Protein AF-A0A7R9HTU3-F1 (afdb_monomer_lite)

pLDDT: mean 76.17, std 16.98, range [27.02, 96.94]

InterPro domains:
  IPR028784 BBSome complex member BBS1 [PTHR20870] (399-598)
  IPR032728 Bardet-Biedl syndrome 1, N-terminal [PF14779] (2-75)
  IPR036322 WD40-repeat-containing domain superfamily [SSF50978] (9-179)
  IPR056419 Bardet-Biedl syndrome 1 protein, GAE domain [PF23304] (495-598)

Foldseek 3Di:
DPPVPDDDWDWDFDQQQKIFTADRPPRDTPDIAGEADPDPHRDRFGFPAWDKDDDQVPKIKIWTQGQQQWIWIDMPPHRYIHTLDHDPFGFQEWDQDHLQRWIWTFGQQQKIWIAHPRSHTDDIDHHPAHFQYKDWQDQVVVRAIWIWTFGFAFKIFTDRDHFTLDIDGDFGGFNDWDFADDDPAGTKIFTFHPDDDDEDEDEDEDDEDEEEEEADEYEYEYEDYEYEYEYEHYHYAYEYEQYEYEYEYAADEYEYEYENYEYE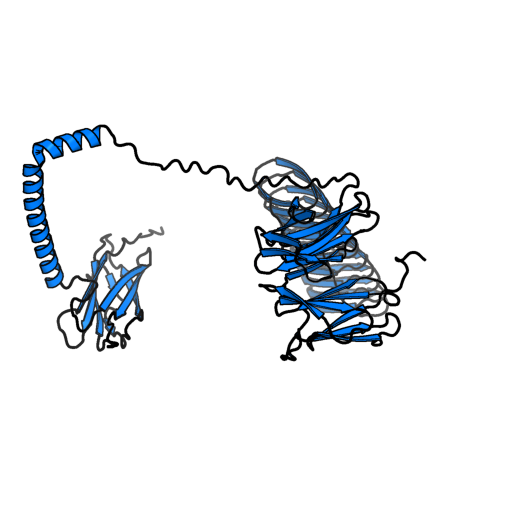YEYQDYRYHYEYECYHEEYEYENYAYHYEEYDYEYEYEYENHEEAYYEEDYEYEEEYELYEYHEEYEQYPAYEYEYYNAAYAYEYENAEEEYEEELYRYHYHYENYDYAYAYENDAYDYDYYPDDYHYHYYHHDDDDYDDDTGMDHDDSPDDRDRPPPDDDPPVPPCVVPPDPDDDPVNVVVVVVCVVCVVVVVVVVVVVVVVVVVVVVVVVVVCVVVLAAQFFPDPVWTKHKDWDWDDQAQKIKIKIKIATADPVQDWDDQKKKAKDDPPQFKDKPPRIDTDPTHGHPDIDMDIIMIGGNDPDFDWDWIKIFMDHPPDPDGRHIHIDRDDTHPPPPPD

Structure (mmCIF, N/CA/C/O backbone):
data_AF-A0A7R9HTU3-F1
#
_entry.id   AF-A0A7R9HTU3-F1
#
loop_
_atom_site.group_PDB
_atom_site.id
_atom_site.type_symbol
_atom_site.label_atom_id
_atom_site.label_alt_id
_atom_site.label_comp_id
_atom_site.label_asym_id
_atom_site.label_entity_id
_atom_site.label_seq_id
_atom_site.pdbx_PDB_ins_code
_atom_site.Cartn_x
_atom_site.Cartn_y
_atom_site.Cartn_z
_atom_site.occupancy
_atom_site.B_iso_or_equiv
_atom_site.auth_seq_id
_atom_site.auth_comp_id
_atom_site.auth_asym_id
_atom_site.auth_atom_id
_atom_site.pdbx_PDB_model_num
ATOM 1 N N . MET A 1 1 ? -29.574 -7.698 41.146 1.00 36.97 1 MET A N 1
ATOM 2 C CA . MET A 1 1 ? -29.648 -7.801 39.677 1.00 36.97 1 MET A CA 1
ATOM 3 C C . MET A 1 1 ? -28.304 -8.299 39.185 1.00 36.97 1 MET A C 1
ATOM 5 O O . MET A 1 1 ? -27.322 -8.045 39.877 1.00 36.97 1 MET A O 1
ATOM 9 N N . SER A 1 2 ? -28.261 -9.021 38.068 1.00 39.88 2 SER A N 1
ATOM 10 C CA . SER A 1 2 ? -27.037 -9.215 37.278 1.00 39.88 2 SER A CA 1
ATOM 11 C C . SER A 1 2 ? -26.490 -7.847 36.858 1.00 39.88 2 SER A C 1
ATOM 13 O O . SER A 1 2 ? -27.273 -6.919 36.642 1.00 39.88 2 SER A O 1
ATOM 15 N N . GLU A 1 3 ? -25.167 -7.708 36.761 1.00 60.09 3 GLU A N 1
ATOM 16 C CA . GLU A 1 3 ? -24.544 -6.452 36.314 1.00 60.09 3 GLU A CA 1
ATOM 17 C C . GLU A 1 3 ? -24.903 -6.163 34.841 1.00 60.09 3 GLU A C 1
ATOM 19 O O . GLU A 1 3 ? -25.133 -5.012 34.484 1.00 60.09 3 GLU A O 1
ATOM 24 N N . ASP A 1 4 ? -25.140 -7.216 34.049 1.00 58.94 4 ASP A N 1
ATOM 25 C CA . ASP A 1 4 ? -25.601 -7.197 32.646 1.00 58.94 4 ASP A CA 1
ATOM 26 C C . ASP A 1 4 ? -27.019 -6.616 32.431 1.00 58.94 4 ASP A C 1
ATOM 28 O O . ASP A 1 4 ? -27.538 -6.623 31.315 1.00 58.94 4 ASP A O 1
ATOM 32 N N . HIS A 1 5 ? -27.701 -6.181 33.496 1.00 72.56 5 HIS A N 1
ATOM 33 C CA . HIS A 1 5 ? -29.020 -5.530 33.442 1.00 72.56 5 HIS A CA 1
ATOM 34 C C . HIS A 1 5 ? -29.006 -4.122 34.066 1.00 72.56 5 HIS A C 1
ATOM 36 O O . HIS A 1 5 ? -30.065 -3.551 34.330 1.00 72.56 5 HIS A O 1
ATOM 42 N N . ALA A 1 6 ? -27.823 -3.568 34.347 1.00 80.25 6 ALA A N 1
ATOM 43 C CA . ALA A 1 6 ? -27.665 -2.167 34.722 1.00 80.25 6 ALA A CA 1
ATOM 44 C C . ALA A 1 6 ? -27.660 -1.261 33.476 1.00 80.25 6 ALA A C 1
ATOM 46 O O . ALA A 1 6 ? -27.258 -1.679 32.392 1.00 80.25 6 ALA A O 1
ATOM 47 N N . VAL A 1 7 ? -28.088 -0.006 33.635 1.00 85.69 7 VAL A N 1
ATOM 48 C CA . VAL A 1 7 ? -28.069 0.981 32.545 1.00 85.69 7 VAL A CA 1
ATOM 49 C C . VAL A 1 7 ? -26.657 1.561 32.393 1.00 85.69 7 VAL A C 1
ATOM 51 O O . VAL A 1 7 ? -26.042 1.972 33.378 1.00 85.69 7 VAL A O 1
ATOM 54 N N . SER A 1 8 ? -26.147 1.606 31.162 1.00 88.31 8 SER A N 1
ATOM 55 C CA . SER A 1 8 ? -24.802 2.106 30.844 1.00 88.31 8 SER A CA 1
ATOM 56 C C . SER A 1 8 ? -24.804 3.606 30.536 1.00 88.31 8 SER A C 1
ATOM 58 O O . SER A 1 8 ? -25.467 4.042 29.600 1.00 88.31 8 SER A O 1
ATOM 60 N N . CYS A 1 9 ? -24.021 4.397 31.274 1.00 89.25 9 CYS A N 1
ATOM 61 C CA . CYS A 1 9 ? -23.805 5.818 30.971 1.00 89.25 9 CYS A CA 1
ATOM 62 C C . CYS A 1 9 ? -22.892 5.991 29.744 1.00 89.25 9 CYS A C 1
ATOM 64 O O . CYS A 1 9 ? -21.854 5.329 29.648 1.00 89.25 9 CYS A O 1
ATOM 66 N N . LEU A 1 10 ? -23.220 6.926 28.849 1.00 91.62 10 LEU A N 1
ATOM 67 C CA . LEU A 1 10 ? -22.383 7.235 27.686 1.00 91.62 10 LEU A CA 1
ATOM 68 C C . LEU A 1 10 ? -21.206 8.144 28.082 1.00 91.62 10 LEU A C 1
ATOM 70 O O . LEU A 1 10 ? -21.364 9.064 28.886 1.00 91.62 10 LEU A O 1
ATOM 74 N N . VAL A 1 11 ? -20.030 7.907 27.493 1.00 93.06 11 VAL A N 1
ATOM 75 C CA . VAL A 1 11 ? -18.814 8.711 27.701 1.00 93.06 11 VAL A CA 1
ATOM 76 C C . VAL A 1 11 ? -18.313 9.218 26.351 1.00 93.06 11 VAL A C 1
ATOM 78 O O . VAL A 1 11 ? -18.031 8.418 25.464 1.00 93.06 11 VAL A O 1
ATOM 81 N N . VAL A 1 12 ? -18.194 10.538 26.196 1.00 93.12 12 VAL A N 1
ATOM 82 C CA . VAL A 1 12 ? -17.850 11.198 24.924 1.00 93.12 12 VAL A CA 1
ATOM 83 C C . VAL A 1 12 ? -16.621 12.083 25.112 1.00 93.12 12 VAL A C 1
ATOM 85 O O . VAL A 1 12 ? -16.611 12.930 26.002 1.00 93.12 12 VAL A O 1
ATOM 88 N N . GLY A 1 13 ? -15.598 11.907 24.273 1.00 92.25 13 GLY A N 1
ATOM 89 C CA . GLY A 1 13 ? -14.446 12.812 24.181 1.00 92.25 13 GLY A CA 1
ATOM 90 C C . GLY A 1 13 ? -14.602 13.811 23.030 1.00 92.25 13 GLY A C 1
ATOM 91 O O . GLY A 1 13 ? -15.109 13.445 21.972 1.00 92.25 13 GLY A O 1
ATOM 92 N N . THR A 1 14 ? -14.162 15.056 23.214 1.00 92.31 14 THR A N 1
ATOM 93 C CA . THR A 1 14 ? -14.335 16.151 22.237 1.00 92.31 14 THR A CA 1
ATOM 94 C C . THR A 1 14 ? -13.012 16.768 21.777 1.00 92.31 14 THR A C 1
ATOM 96 O O . THR A 1 14 ? -11.998 16.717 22.474 1.00 92.31 14 THR A O 1
ATOM 99 N N . GLU A 1 15 ? -13.023 17.443 20.621 1.00 91.75 15 GLU A N 1
ATOM 100 C CA . GLU A 1 15 ? -11.846 18.171 20.112 1.00 91.75 15 GLU A CA 1
ATOM 101 C C . GLU A 1 15 ? -11.434 19.383 20.968 1.00 91.75 15 GLU A C 1
ATOM 103 O O . GLU A 1 15 ? -10.319 19.877 20.820 1.00 91.75 15 GLU A O 1
ATOM 108 N N . SER A 1 16 ? -12.271 19.826 21.915 1.00 88.69 16 SER A N 1
ATOM 109 C CA . SER A 1 16 ? -11.886 20.805 22.944 1.00 88.69 16 SER A CA 1
ATOM 110 C C . SER A 1 16 ? -10.925 20.243 24.004 1.00 88.69 16 SER A C 1
ATOM 112 O O . SER A 1 16 ? -10.389 21.017 24.795 1.00 88.69 16 SER A O 1
ATOM 114 N N . GLY A 1 17 ? -10.676 18.926 24.026 1.00 89.38 17 GLY A N 1
ATOM 115 C CA . GLY A 1 17 ? -9.924 18.271 25.100 1.00 89.38 17 GLY A CA 1
ATOM 116 C C . GLY A 1 17 ? -10.771 18.058 26.357 1.00 89.38 17 GLY A C 1
ATOM 117 O O . GLY A 1 17 ? -10.259 18.128 27.472 1.00 89.38 17 GLY A O 1
ATOM 118 N N . GLU A 1 18 ? -12.071 17.818 26.197 1.00 92.00 18 GLU A N 1
ATOM 119 C CA . GLU A 1 18 ? -12.995 17.540 27.296 1.00 92.00 18 GLU A CA 1
ATOM 120 C C . GLU A 1 18 ? -13.581 16.129 27.157 1.00 92.00 18 GLU A C 1
ATOM 122 O O . GLU A 1 18 ? -13.664 15.563 26.064 1.00 92.00 18 GLU A O 1
ATOM 127 N N . ILE A 1 19 ? -13.967 15.545 28.289 1.00 94.06 19 ILE A N 1
ATOM 128 C CA . ILE A 1 19 ? -14.735 14.305 28.371 1.00 94.06 19 ILE A CA 1
ATOM 129 C C . ILE A 1 19 ? -16.037 14.615 29.101 1.00 94.06 19 ILE A C 1
ATOM 131 O O . ILE A 1 19 ? -16.022 15.115 30.230 1.00 94.06 19 ILE A O 1
ATOM 135 N N . PHE A 1 20 ? -17.153 14.262 28.477 1.00 93.00 20 PHE A N 1
ATOM 136 C CA . PHE A 1 20 ? -18.490 14.356 29.046 1.00 93.00 20 PHE A CA 1
ATOM 137 C C . PHE A 1 20 ? -19.001 12.960 29.393 1.00 93.00 20 PHE A C 1
ATOM 139 O O . PHE A 1 20 ? -18.861 12.026 28.602 1.00 93.00 20 PHE A O 1
ATOM 146 N N . MET A 1 21 ? -19.615 12.824 30.566 1.00 92.56 21 MET A N 1
ATOM 147 C CA . MET A 1 21 ? -20.457 11.676 30.902 1.00 92.56 21 MET A CA 1
ATOM 148 C C . MET A 1 21 ? -21.912 12.108 30.805 1.00 92.56 21 MET A C 1
ATOM 150 O O . MET A 1 21 ? -22.280 13.123 31.399 1.00 92.56 21 MET A O 1
ATOM 154 N N . LEU A 1 22 ? -22.719 11.363 30.052 1.00 92.75 22 LEU A N 1
ATOM 155 C CA . LEU A 1 22 ? -24.124 11.682 29.812 1.00 92.75 22 LEU A CA 1
ATOM 156 C C . LEU A 1 22 ? -25.051 10.707 30.538 1.00 92.75 22 LEU A C 1
ATOM 158 O O . LEU A 1 22 ? -24.765 9.511 30.650 1.00 92.75 22 LEU A O 1
ATOM 162 N N . ASP A 1 23 ? -26.173 11.243 31.005 1.00 89.56 23 ASP A N 1
ATOM 163 C CA . ASP A 1 23 ? -27.279 10.475 31.556 1.00 89.56 23 ASP A CA 1
ATOM 164 C C . ASP A 1 23 ? -27.958 9.636 30.454 1.00 89.56 23 ASP A C 1
ATOM 166 O O . ASP A 1 23 ? -28.253 10.180 29.386 1.00 89.56 23 ASP A O 1
ATOM 170 N N . PRO A 1 24 ? -28.200 8.331 30.672 1.00 86.38 24 PRO A N 1
ATOM 171 C CA . PRO A 1 24 ? -28.718 7.441 29.635 1.00 86.38 24 PRO A CA 1
ATOM 172 C C . PRO A 1 24 ? -30.215 7.613 29.334 1.00 86.38 24 PRO A C 1
ATOM 174 O O . PRO A 1 24 ? -30.661 7.145 28.290 1.00 86.38 24 PRO A O 1
ATOM 177 N N . GLU A 1 25 ? -30.993 8.258 30.210 1.00 87.25 25 GLU A N 1
ATOM 178 C CA . GLU A 1 25 ? -32.429 8.504 29.996 1.00 87.25 25 GLU A CA 1
ATOM 179 C C . GLU A 1 25 ? -32.696 9.957 29.578 1.00 87.25 25 GLU A C 1
ATOM 181 O O . GLU A 1 25 ? -33.514 10.224 28.698 1.00 87.25 25 GLU A O 1
ATOM 186 N N . ALA A 1 26 ? -31.998 10.910 30.201 1.00 87.06 26 ALA A N 1
ATOM 187 C CA . ALA A 1 26 ? -32.218 12.342 30.018 1.00 87.06 26 ALA A CA 1
ATOM 188 C C . ALA A 1 26 ? -31.238 13.018 29.040 1.00 87.06 26 ALA A C 1
ATOM 190 O O . ALA A 1 26 ? -31.431 14.191 28.716 1.00 87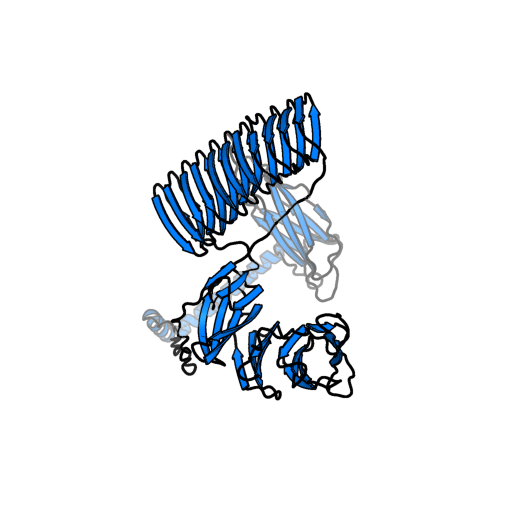.06 26 ALA A O 1
ATOM 191 N N . PHE A 1 27 ? -30.169 12.329 28.615 1.00 87.12 27 PHE A N 1
ATOM 192 C CA . PHE A 1 27 ? -29.060 12.864 27.801 1.00 87.12 27 PHE A CA 1
ATOM 193 C C . PHE A 1 27 ? -28.406 14.145 28.360 1.00 87.12 27 PHE A C 1
ATOM 195 O O . PHE A 1 27 ? -27.725 14.884 27.645 1.00 87.12 27 PHE A O 1
ATOM 202 N N . THR A 1 28 ? -28.582 14.422 29.655 1.00 91.38 28 THR A N 1
ATOM 203 C CA . THR A 1 28 ? -27.962 15.561 30.340 1.00 91.38 28 THR A CA 1
ATOM 204 C C . THR A 1 28 ? -26.522 15.251 30.738 1.00 91.38 28 THR A C 1
ATOM 206 O O . THR A 1 28 ? -26.145 14.099 30.938 1.00 91.38 28 THR A O 1
ATOM 209 N N . ILE A 1 29 ? -25.691 16.287 30.863 1.00 92.00 29 ILE A N 1
ATOM 210 C CA . ILE A 1 29 ? -24.303 16.137 31.316 1.00 92.00 29 ILE A CA 1
ATOM 211 C C . ILE A 1 29 ? -24.291 15.862 32.827 1.00 92.00 29 ILE A C 1
ATOM 213 O O . ILE A 1 29 ? -24.714 16.708 33.615 1.00 92.00 29 ILE A O 1
ATOM 217 N N . LEU A 1 30 ? -23.765 14.698 33.213 1.00 90.50 30 LEU A N 1
ATOM 218 C CA . LEU A 1 30 ? -23.569 14.271 34.600 1.00 90.50 30 LEU A CA 1
ATOM 219 C C . LEU A 1 30 ? -22.244 14.792 35.178 1.00 90.50 30 LEU A C 1
ATOM 221 O O . LEU A 1 30 ? -22.227 15.422 36.234 1.00 90.50 30 LEU A O 1
ATOM 225 N N . GLU A 1 31 ? -21.134 14.567 34.468 1.00 90.00 31 GLU A N 1
ATOM 226 C CA . GLU A 1 31 ? -19.806 15.101 34.800 1.00 90.00 31 GLU A CA 1
ATOM 227 C C . GLU A 1 31 ? -19.086 15.606 33.535 1.00 90.00 31 GLU A C 1
ATOM 229 O O . GLU A 1 31 ? -19.243 15.055 32.442 1.00 90.00 31 GLU A O 1
ATOM 234 N N . THR A 1 32 ? -18.258 16.642 33.709 1.00 92.19 32 THR A N 1
ATOM 235 C CA . THR A 1 32 ? -17.320 17.170 32.703 1.00 92.19 32 THR A CA 1
ATOM 236 C C . THR A 1 32 ? -15.909 17.121 33.274 1.00 92.19 32 THR A C 1
ATOM 238 O O . THR A 1 32 ? -15.676 17.578 34.396 1.00 92.19 32 THR A O 1
ATOM 241 N N . MET A 1 33 ? -14.971 16.579 32.501 1.00 91.94 33 MET A N 1
ATOM 242 C CA . MET A 1 33 ? -13.583 16.348 32.899 1.00 91.94 33 MET A CA 1
ATOM 243 C C . MET A 1 33 ? -12.638 16.871 31.809 1.00 91.94 33 MET A C 1
ATOM 245 O O . MET A 1 33 ? -12.858 16.590 30.634 1.00 91.94 33 MET A O 1
ATOM 249 N N . SER A 1 34 ? -11.583 17.604 32.165 1.00 91.31 34 SER A N 1
ATOM 250 C CA . SER A 1 34 ? -10.629 18.174 31.203 1.00 91.31 34 SER A CA 1
ATOM 251 C C . SER A 1 34 ? -9.376 17.311 31.013 1.00 91.31 34 SER A C 1
ATOM 253 O O . SER A 1 34 ? -8.798 16.770 31.961 1.00 91.31 34 SER A O 1
ATOM 255 N N . LEU A 1 35 ? -8.929 17.207 29.763 1.00 88.62 35 LEU A N 1
ATOM 256 C CA . LEU A 1 35 ? -7.690 16.561 29.340 1.00 88.62 35 LEU A CA 1
ATOM 257 C C . LEU A 1 35 ? -6.612 17.634 29.124 1.00 88.62 35 LEU A C 1
ATOM 259 O O . LEU A 1 35 ? -6.441 18.148 28.022 1.00 88.62 35 LEU A O 1
ATOM 263 N N . CYS A 1 36 ? -5.882 17.978 30.185 1.00 80.12 36 CYS A N 1
ATOM 264 C CA . CYS A 1 36 ? -4.814 18.984 30.152 1.00 80.12 36 CYS A CA 1
ATOM 265 C C . CYS A 1 36 ? -3.418 18.356 30.285 1.00 80.12 36 CYS A C 1
ATOM 267 O O . CYS A 1 36 ? -3.235 17.337 30.957 1.00 80.12 36 CYS A O 1
ATOM 269 N N . GLY A 1 37 ? -2.412 19.006 29.691 1.00 68.25 37 GLY A N 1
ATOM 270 C CA . GLY A 1 37 ? -1.002 18.658 29.869 1.00 68.25 37 GLY A CA 1
ATOM 271 C C . GLY A 1 37 ? -0.538 18.707 31.333 1.00 68.25 37 GLY A C 1
ATOM 272 O O . GLY A 1 37 ? -0.913 19.588 32.104 1.00 68.25 37 GLY A O 1
ATOM 273 N N . SER A 1 38 ? 0.330 17.771 31.731 1.00 59.53 38 SER A N 1
ATOM 274 C CA . SER A 1 38 ? 0.900 17.718 33.088 1.00 59.53 38 SER A CA 1
ATOM 275 C C . SER A 1 38 ? 2.082 18.692 33.254 1.00 59.53 38 SER A C 1
ATOM 277 O O . SER A 1 38 ? 3.228 18.262 33.411 1.00 59.53 38 SER A O 1
ATOM 279 N N . GLY A 1 39 ? 1.824 20.002 33.240 1.00 58.44 39 GLY A N 1
ATOM 280 C CA . GLY A 1 39 ? 2.859 21.027 33.417 1.00 58.44 39 GLY A CA 1
ATOM 281 C C . GLY A 1 39 ? 2.324 22.461 33.421 1.00 58.44 39 GLY A C 1
ATOM 282 O O . GLY A 1 39 ? 1.163 22.695 33.733 1.00 58.44 39 GLY A O 1
ATOM 283 N N . ASN A 1 40 ? 3.184 23.422 33.067 1.00 52.09 40 ASN A N 1
ATOM 284 C CA . ASN A 1 40 ? 2.777 24.818 32.851 1.00 52.09 40 ASN A CA 1
ATOM 285 C C . ASN A 1 40 ? 2.126 25.047 31.470 1.00 52.09 40 ASN A C 1
ATOM 287 O O . ASN A 1 40 ? 1.531 26.102 31.261 1.00 52.09 40 ASN A O 1
ATOM 291 N N . ASP A 1 41 ? 2.245 24.095 30.538 1.00 57.97 41 ASP A N 1
ATOM 292 C CA . ASP A 1 41 ? 1.536 24.133 29.257 1.00 57.97 41 ASP A CA 1
ATOM 293 C C . ASP A 1 41 ? 0.088 23.676 29.455 1.00 57.97 41 ASP A C 1
ATOM 295 O O . ASP A 1 41 ? -0.200 22.485 29.576 1.00 57.97 41 ASP A O 1
ATOM 299 N N . SER A 1 42 ? -0.836 24.637 29.461 1.00 66.56 42 SER A N 1
ATOM 300 C CA . SER A 1 42 ? -2.281 24.397 29.500 1.00 66.56 42 SER A CA 1
ATOM 301 C C . SER A 1 42 ? -2.847 24.065 28.110 1.00 66.56 42 SER A C 1
ATOM 303 O O . SER A 1 42 ? -3.871 24.618 27.703 1.00 66.56 42 SER A O 1
ATOM 305 N N . SER A 1 43 ? -2.146 23.234 27.337 1.00 77.25 43 SER A N 1
ATOM 306 C CA . SER A 1 43 ? -2.619 22.770 26.033 1.00 77.25 43 SER A CA 1
ATOM 307 C C . SER A 1 43 ? -3.685 21.675 26.208 1.00 77.25 43 SER A C 1
ATOM 309 O O . SER A 1 43 ? -3.509 20.780 27.044 1.00 77.25 43 SER A O 1
ATOM 311 N N . PRO A 1 44 ? -4.794 21.723 25.441 1.00 83.12 44 PRO A N 1
ATOM 312 C CA . PRO A 1 44 ? -5.799 20.668 25.457 1.00 83.12 44 PRO A CA 1
ATOM 313 C C . PRO A 1 44 ? -5.259 19.416 24.758 1.00 83.12 44 PRO A C 1
ATOM 315 O O . PRO A 1 44 ? -4.785 19.469 23.620 1.00 83.12 44 PRO A O 1
ATOM 318 N N . LEU A 1 45 ? -5.339 18.275 25.437 1.00 90.00 45 LEU A N 1
ATOM 319 C CA . LEU A 1 45 ? -4.954 16.973 24.906 1.00 90.00 45 LEU A CA 1
ATOM 320 C C . LEU A 1 45 ? -6.175 16.348 24.226 1.00 90.00 45 LEU A C 1
ATOM 322 O O . LEU A 1 45 ? -7.059 15.799 24.883 1.00 90.00 45 LEU A O 1
ATOM 326 N N . VAL A 1 46 ? -6.235 16.446 22.899 1.00 92.56 46 VAL A N 1
ATOM 327 C CA . VAL A 1 46 ? -7.368 15.928 22.119 1.00 92.56 46 VAL A CA 1
ATOM 328 C C . VAL A 1 46 ? -7.402 14.393 22.189 1.00 92.56 46 VAL A C 1
ATOM 330 O O . VAL A 1 46 ? -6.427 13.761 21.761 1.00 92.56 46 VAL A O 1
ATOM 333 N N . PRO A 1 47 ? -8.492 13.771 22.682 1.00 93.94 47 PRO A N 1
ATOM 334 C CA . PRO A 1 47 ? -8.625 12.321 22.709 1.00 93.94 47 PRO A CA 1
ATOM 335 C C . PRO A 1 47 ? -8.715 11.751 21.285 1.00 93.94 47 PRO A C 1
ATOM 337 O O . PRO A 1 47 ? -9.318 12.340 20.389 1.00 93.94 47 PRO A O 1
ATOM 340 N N . ALA A 1 48 ? -8.097 10.590 21.087 1.00 92.62 48 ALA A N 1
ATOM 341 C CA . ALA A 1 48 ? -8.192 9.774 19.876 1.00 92.62 48 ALA A CA 1
ATOM 342 C C . ALA A 1 48 ? -8.913 8.445 20.154 1.00 92.62 48 ALA A C 1
ATOM 344 O O . ALA A 1 48 ? -9.691 7.988 19.327 1.00 92.62 48 ALA A O 1
ATOM 345 N N . GLN A 1 49 ? -8.685 7.863 21.335 1.00 93.94 49 GLN A N 1
ATOM 346 C CA . GLN A 1 49 ? -9.322 6.632 21.807 1.00 93.94 49 GLN A CA 1
ATOM 347 C C . GLN A 1 49 ? -9.739 6.777 23.277 1.00 93.94 49 GLN A C 1
ATOM 349 O O . GLN A 1 49 ? -9.020 7.393 24.072 1.00 93.94 49 GLN A O 1
ATOM 354 N N . VAL A 1 50 ? -10.896 6.218 23.648 1.00 93.94 50 VAL A N 1
ATOM 355 C CA . VAL A 1 50 ? -11.539 6.389 24.966 1.00 93.94 50 VAL A CA 1
ATOM 356 C C . VAL A 1 50 ? -12.084 5.045 25.453 1.00 93.94 50 VAL A C 1
ATOM 358 O O . VAL A 1 50 ? -12.888 4.423 24.771 1.00 93.94 50 VAL A O 1
ATOM 361 N N . ALA A 1 51 ? -11.696 4.618 26.657 1.00 92.62 51 ALA A N 1
ATOM 362 C CA . ALA A 1 51 ? -12.183 3.384 27.274 1.00 92.62 51 ALA A CA 1
ATOM 363 C C . ALA A 1 51 ? -12.619 3.625 28.728 1.00 92.62 51 ALA A C 1
ATOM 365 O O . ALA A 1 51 ? -11.820 4.044 29.571 1.00 92.62 51 ALA A O 1
ATOM 366 N N . ALA A 1 52 ? -13.884 3.336 29.037 1.00 91.25 52 ALA A N 1
ATOM 367 C CA . ALA A 1 52 ? -14.449 3.435 30.382 1.00 91.25 52 ALA A CA 1
ATOM 368 C C . ALA A 1 52 ? -14.533 2.055 31.058 1.00 91.25 52 ALA A C 1
ATOM 370 O O . ALA A 1 52 ? -14.800 1.048 30.410 1.00 91.25 52 ALA A O 1
ATOM 371 N N . THR A 1 53 ? -14.302 2.001 32.372 1.00 89.81 53 THR A N 1
ATOM 372 C CA . THR A 1 53 ? -14.404 0.773 33.184 1.00 89.81 53 THR A CA 1
ATOM 373 C C . THR A 1 53 ? -14.924 1.072 34.591 1.00 89.81 53 THR A C 1
ATOM 375 O O . THR A 1 53 ? -14.601 2.115 35.161 1.00 89.81 53 THR A O 1
ATOM 378 N N . GLY A 1 54 ? -15.663 0.132 35.186 1.00 88.44 54 GLY A N 1
ATOM 379 C CA . GLY A 1 54 ? -16.222 0.252 36.539 1.00 88.44 54 GLY A CA 1
ATOM 380 C C . GLY A 1 54 ? -17.671 0.749 36.570 1.00 88.44 54 GLY A C 1
ATOM 381 O O . GLY A 1 54 ? -18.321 0.857 35.537 1.00 88.44 54 GLY A O 1
ATOM 382 N N . LEU A 1 55 ? -18.176 1.028 37.773 1.00 88.62 55 LEU A N 1
ATOM 383 C CA . LEU A 1 55 ? -19.580 1.376 38.028 1.00 88.62 55 LEU A CA 1
ATOM 384 C C . LEU A 1 55 ? -19.703 2.863 38.366 1.00 88.62 55 LEU A C 1
ATOM 386 O O . LEU A 1 55 ? -18.960 3.348 39.225 1.00 88.62 55 LEU A O 1
ATOM 390 N N . TYR A 1 56 ? -20.661 3.563 37.744 1.00 87.31 56 TYR A N 1
ATOM 391 C CA . TYR A 1 56 ? -20.809 5.018 37.880 1.00 87.31 56 TYR A CA 1
ATOM 392 C C . TYR A 1 56 ? -20.889 5.473 39.344 1.00 87.31 56 TYR A C 1
ATOM 394 O O . TYR A 1 56 ? -20.098 6.314 39.765 1.00 87.31 56 TYR A O 1
ATOM 402 N N . ASP A 1 57 ? -21.766 4.870 40.151 1.00 86.06 57 ASP A N 1
ATOM 403 C CA . ASP A 1 57 ? -21.978 5.309 41.535 1.00 86.06 57 ASP A CA 1
ATOM 404 C C . ASP A 1 57 ? -20.858 4.950 42.524 1.00 86.06 57 ASP A C 1
ATOM 406 O O . ASP A 1 57 ? -20.764 5.564 43.593 1.00 86.06 57 ASP A O 1
ATOM 410 N N . VAL A 1 58 ? -19.999 3.984 42.179 1.00 88.75 58 VAL A N 1
ATOM 411 C CA . VAL A 1 58 ? -19.036 3.364 43.107 1.00 88.75 58 VAL A CA 1
ATOM 412 C C . VAL A 1 58 ? -17.608 3.841 42.822 1.00 88.75 58 VAL A C 1
ATOM 414 O O . VAL A 1 58 ? -17.089 4.711 43.519 1.00 88.75 58 VAL A O 1
ATOM 417 N N . GLU A 1 59 ? -16.970 3.303 41.783 1.00 88.50 59 GLU A N 1
ATOM 418 C CA . GLU A 1 59 ? -15.725 3.815 41.203 1.00 88.50 59 GLU A CA 1
ATOM 419 C C . GLU A 1 59 ? -15.733 3.468 39.712 1.00 88.50 59 GLU A C 1
ATOM 421 O O . GLU A 1 59 ? -15.701 2.291 39.342 1.00 88.50 59 GLU A O 1
ATOM 426 N N . TYR A 1 60 ? -15.708 4.495 38.866 1.00 90.25 60 TYR A N 1
ATOM 427 C CA . TYR A 1 60 ? -15.397 4.363 37.448 1.00 90.25 60 TYR A CA 1
ATOM 428 C C . TYR A 1 60 ? -14.019 4.956 37.139 1.00 90.25 60 TYR A C 1
ATOM 430 O O . TYR A 1 60 ? -13.473 5.779 37.886 1.00 90.25 60 TYR A O 1
ATOM 438 N N . ARG A 1 61 ? -13.451 4.521 36.015 1.00 90.94 61 ARG A N 1
ATOM 439 C CA . ARG A 1 61 ? -12.172 4.974 35.471 1.00 90.94 61 ARG A CA 1
ATOM 440 C C . ARG A 1 61 ? -12.293 5.126 33.963 1.00 90.94 61 ARG A C 1
ATOM 442 O O . ARG A 1 61 ? -12.634 4.158 33.287 1.00 90.94 61 ARG A O 1
ATOM 449 N N . VAL A 1 62 ? -11.975 6.313 33.455 1.00 93.44 62 VAL A N 1
ATOM 450 C CA . VAL A 1 62 ? -11.893 6.584 32.014 1.00 93.44 62 VAL A CA 1
ATOM 451 C C . VAL A 1 62 ? -10.421 6.695 31.646 1.00 93.44 62 VAL A C 1
ATOM 453 O O . VAL A 1 62 ? -9.709 7.541 32.187 1.00 93.44 62 VAL A O 1
ATOM 456 N N . VAL A 1 63 ? -9.954 5.814 30.769 1.00 94.50 63 VAL A N 1
ATOM 457 C CA . VAL A 1 63 ? -8.626 5.880 30.156 1.00 94.50 63 VAL A CA 1
ATOM 458 C C . VAL A 1 63 ? -8.787 6.520 28.784 1.00 94.50 63 VAL A C 1
ATOM 460 O O . VAL A 1 63 ? -9.697 6.152 28.042 1.00 94.50 63 VAL A O 1
ATOM 463 N N . THR A 1 64 ? -7.906 7.450 28.431 1.00 94.75 64 THR A N 1
ATOM 464 C CA . THR A 1 64 ? -7.855 8.024 27.083 1.00 94.75 64 THR A CA 1
ATOM 465 C C . THR A 1 64 ? -6.447 7.961 26.516 1.00 94.75 64 THR A C 1
ATOM 467 O O . THR A 1 64 ? -5.465 8.158 27.233 1.00 94.75 64 THR A O 1
ATOM 470 N N . ALA A 1 65 ? -6.349 7.692 25.220 1.00 94.94 65 ALA A N 1
ATOM 471 C CA . ALA A 1 65 ? -5.143 7.914 24.439 1.00 94.94 65 ALA A CA 1
ATOM 472 C C . ALA A 1 65 ? -5.373 9.135 23.547 1.00 94.94 65 ALA A C 1
ATOM 474 O O . ALA A 1 65 ? -6.404 9.231 22.876 1.00 94.94 65 ALA A O 1
ATOM 475 N N . CYS A 1 66 ? -4.436 10.077 23.564 1.00 93.62 66 CYS A N 1
ATOM 476 C CA . CYS A 1 66 ? -4.577 11.379 22.921 1.00 93.62 66 CYS A CA 1
ATOM 477 C C . CYS A 1 66 ? -3.718 11.487 21.651 1.00 93.62 66 CYS A C 1
ATOM 479 O O . CYS A 1 66 ? -2.736 10.761 21.471 1.00 93.62 66 CYS A O 1
ATOM 481 N N . ARG A 1 67 ? -4.075 12.422 20.759 1.00 91.44 67 ARG A N 1
ATOM 482 C CA . ARG A 1 67 ? -3.423 12.613 19.445 1.00 91.44 67 ARG A CA 1
ATOM 483 C C . ARG A 1 67 ? -1.935 12.998 19.524 1.00 91.44 67 ARG A C 1
ATOM 485 O O . ARG A 1 67 ? -1.232 12.880 18.523 1.00 91.44 67 ARG A O 1
ATOM 492 N N . ASP A 1 68 ? -1.444 13.430 20.685 1.00 88.81 68 ASP A N 1
ATOM 493 C CA . ASP A 1 68 ? -0.031 13.738 20.960 1.00 88.81 68 ASP A CA 1
ATOM 494 C C . ASP A 1 68 ? 0.798 12.514 21.418 1.00 88.81 68 ASP A C 1
ATOM 496 O O . ASP A 1 68 ? 2.010 12.620 21.612 1.00 88.81 68 ASP A O 1
ATOM 500 N N . GLY A 1 69 ? 0.157 11.358 21.625 1.00 89.00 69 GLY A N 1
ATOM 501 C CA . GLY A 1 69 ? 0.780 10.171 22.212 1.00 89.00 69 GLY A CA 1
ATOM 502 C C . GLY A 1 69 ? 0.799 10.150 23.746 1.00 89.00 69 GLY A C 1
ATOM 503 O O . GLY A 1 69 ? 1.443 9.270 24.324 1.00 89.00 69 GLY A O 1
ATOM 504 N N . SER A 1 70 ? 0.111 11.069 24.431 1.00 91.94 70 SER A N 1
ATOM 505 C CA . SER A 1 70 ? -0.128 10.946 25.873 1.00 91.94 70 SER A CA 1
ATOM 506 C C . SER A 1 70 ? -1.237 9.928 26.159 1.00 91.94 70 SER A C 1
ATOM 508 O O . SER A 1 70 ? -2.194 9.771 25.397 1.00 91.94 70 SER A O 1
ATOM 510 N N . VAL A 1 71 ? -1.110 9.216 27.281 1.00 94.38 71 VAL A N 1
ATOM 511 C CA . VAL A 1 71 ? -2.141 8.310 27.806 1.00 94.38 71 VAL A CA 1
ATOM 512 C C . VAL A 1 71 ? -2.578 8.829 29.166 1.00 94.38 71 VAL A C 1
ATOM 514 O O . VAL A 1 71 ? -1.760 8.923 30.084 1.00 94.38 71 VAL A O 1
ATOM 517 N N . CYS A 1 72 ? -3.857 9.158 29.307 1.00 93.75 72 CYS A N 1
ATOM 518 C CA . CYS A 1 72 ? -4.436 9.794 30.484 1.00 93.75 72 CYS A CA 1
ATOM 519 C C . CYS A 1 72 ? -5.427 8.878 31.218 1.00 93.75 72 CYS A C 1
ATOM 521 O O . CYS A 1 72 ? -5.954 7.912 30.669 1.00 93.75 72 CYS A O 1
ATOM 523 N N . LEU A 1 73 ? -5.671 9.186 32.494 1.00 93.19 73 LEU A N 1
ATOM 524 C CA . LEU A 1 73 ? -6.639 8.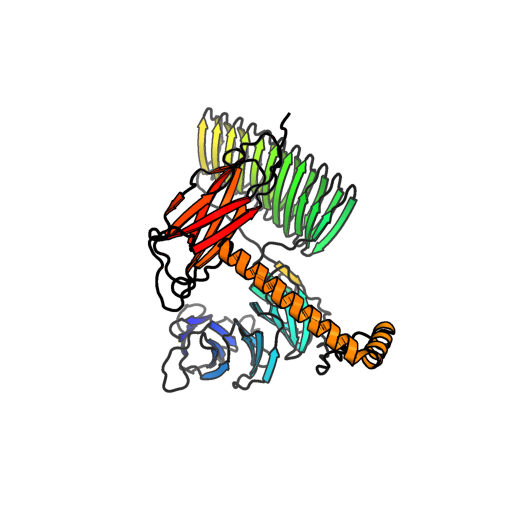512 33.356 1.00 93.19 73 LEU A CA 1
ATOM 525 C C . LEU A 1 73 ? -7.445 9.536 34.159 1.00 93.19 73 LEU A C 1
ATOM 527 O O . LEU A 1 73 ? -6.868 10.336 34.900 1.00 93.19 73 LEU A O 1
ATOM 531 N N . VAL A 1 74 ? -8.768 9.418 34.098 1.00 91.75 74 VAL A N 1
ATOM 532 C CA . VAL A 1 74 ? -9.721 10.104 34.980 1.00 91.75 74 VAL A CA 1
ATOM 533 C C . VAL A 1 74 ? -10.443 9.095 35.877 1.00 91.75 74 VAL A C 1
ATOM 535 O O . VAL A 1 74 ? -10.461 7.890 35.603 1.00 91.75 74 VAL A O 1
ATOM 538 N N . ARG A 1 75 ? -11.004 9.576 36.988 1.00 91.00 75 ARG A N 1
ATOM 539 C CA . ARG A 1 75 ? -11.751 8.799 37.988 1.00 91.00 75 ARG A CA 1
ATOM 540 C C . ARG A 1 75 ? -12.918 9.626 38.527 1.00 91.00 75 ARG A C 1
ATOM 542 O O . ARG A 1 75 ? -12.848 10.849 38.467 1.00 91.00 75 ARG A O 1
ATOM 549 N N . ARG A 1 76 ? -13.916 8.970 39.129 1.00 89.44 76 ARG A N 1
ATOM 550 C CA . ARG A 1 76 ? -15.040 9.617 39.841 1.00 89.44 76 ARG A CA 1
ATOM 551 C C . ARG A 1 76 ? -14.578 10.796 40.709 1.00 89.44 76 ARG A C 1
ATOM 553 O O . ARG A 1 76 ? -13.748 10.615 41.604 1.00 89.44 76 ARG A O 1
ATOM 560 N N . GLY A 1 77 ? -15.103 11.991 40.430 1.00 87.06 77 GLY A N 1
ATOM 561 C CA . GLY A 1 77 ? -14.776 13.230 41.143 1.00 87.06 77 GLY A CA 1
ATOM 562 C C . GLY A 1 77 ? -13.425 13.886 40.805 1.00 87.06 77 GLY A C 1
ATOM 563 O O . GLY A 1 77 ? -13.020 14.813 41.511 1.00 87.06 77 GLY A O 1
ATOM 564 N N . TRP A 1 78 ? -12.700 13.444 39.771 1.00 89.81 78 TRP A N 1
ATOM 565 C CA . TRP A 1 78 ? -11.519 14.150 39.249 1.00 89.81 78 TRP A CA 1
ATOM 566 C C . TRP A 1 78 ? -11.923 15.078 38.102 1.00 89.81 78 TRP A C 1
ATOM 568 O O . TRP A 1 78 ? -12.302 14.608 37.037 1.00 89.81 78 TRP A O 1
ATOM 578 N N . LYS A 1 79 ? -11.779 16.395 38.290 1.00 87.19 79 LYS A N 1
ATOM 579 C CA . LYS A 1 79 ? -12.060 17.383 37.230 1.00 87.19 79 LYS A CA 1
ATOM 580 C C . LYS A 1 79 ? -11.004 17.427 36.127 1.00 87.19 79 LYS A C 1
ATOM 582 O O . LYS A 1 79 ? -11.332 17.772 35.002 1.00 87.19 79 LYS A O 1
ATOM 587 N N . GLU A 1 80 ? -9.762 17.095 36.461 1.00 88.50 80 GLU A N 1
ATOM 588 C CA . GLU A 1 80 ? -8.616 17.105 35.550 1.00 88.50 80 GLU A CA 1
ATOM 589 C C . GLU A 1 80 ? -8.071 15.681 35.412 1.00 88.50 80 GLU A C 1
ATOM 591 O O . GLU A 1 80 ? -7.933 14.945 36.398 1.00 88.50 80 GLU A O 1
ATOM 596 N N . ALA A 1 81 ? -7.758 15.284 34.183 1.00 89.38 81 ALA A N 1
ATOM 597 C CA . ALA A 1 81 ? -7.156 13.996 33.890 1.00 89.38 81 ALA A CA 1
ATOM 598 C C . ALA A 1 81 ? -5.695 13.927 34.355 1.00 89.38 81 ALA A C 1
ATOM 600 O O . ALA A 1 81 ? -4.946 14.901 34.292 1.00 89.38 81 ALA A O 1
ATOM 601 N N . LYS A 1 82 ? -5.244 12.734 34.754 1.00 91.31 82 LYS A N 1
ATOM 602 C CA . LYS A 1 82 ? -3.832 12.484 35.051 1.00 91.31 82 LYS A CA 1
ATOM 603 C C . LYS A 1 82 ? -3.149 11.750 33.903 1.00 91.31 82 LYS A C 1
ATOM 605 O O . LYS A 1 82 ? -3.474 10.591 33.647 1.00 91.31 82 LYS A O 1
ATOM 610 N N . VAL A 1 83 ? -2.123 12.364 33.316 1.00 91.38 83 VAL A N 1
ATOM 611 C CA . VAL A 1 83 ? -1.192 11.677 32.406 1.00 91.38 83 VAL A CA 1
ATOM 612 C C . VAL A 1 83 ? -0.524 10.501 33.142 1.00 91.38 83 VAL A C 1
ATOM 614 O O . VAL A 1 83 ? 0.068 10.661 34.214 1.00 91.38 83 VAL A O 1
ATOM 617 N N . LEU A 1 84 ? -0.650 9.301 32.577 1.00 91.31 84 LEU A N 1
ATOM 618 C CA . LEU A 1 84 ? -0.043 8.058 33.054 1.00 91.31 84 LEU A CA 1
ATOM 619 C C . LEU A 1 84 ? 1.290 7.755 32.362 1.00 91.31 84 LEU A C 1
ATOM 621 O O . LEU A 1 84 ? 2.195 7.226 33.007 1.00 91.31 84 LEU A O 1
ATOM 625 N N . ALA A 1 85 ? 1.389 8.047 31.065 1.00 91.00 85 ALA A N 1
ATOM 626 C CA . ALA A 1 85 ? 2.567 7.810 30.238 1.00 91.00 85 ALA A CA 1
ATOM 627 C C . ALA A 1 85 ? 2.566 8.731 29.007 1.00 91.00 85 ALA A C 1
ATOM 629 O O . ALA A 1 85 ? 1.500 9.113 28.531 1.00 91.00 85 ALA A O 1
ATOM 630 N N . GLN A 1 86 ? 3.758 9.011 28.472 1.00 91.69 86 GLN A N 1
ATOM 631 C CA . GLN A 1 86 ? 3.940 9.490 27.100 1.00 91.69 86 GLN A CA 1
ATOM 632 C C . GLN A 1 86 ? 4.489 8.337 26.254 1.00 91.69 86 GLN A C 1
ATOM 634 O O . GLN A 1 86 ? 5.350 7.581 26.720 1.00 91.69 86 GLN A O 1
ATOM 639 N N . LEU A 1 87 ? 4.000 8.209 25.026 1.00 91.88 87 LEU A N 1
ATOM 640 C CA . LEU A 1 87 ? 4.456 7.243 24.032 1.00 91.88 87 LEU A CA 1
ATOM 641 C C . LEU A 1 87 ? 5.392 7.913 23.017 1.00 91.88 87 LEU A C 1
ATOM 643 O O . LEU A 1 87 ? 5.402 9.132 22.866 1.00 91.88 87 LEU A O 1
ATOM 647 N N . SER A 1 88 ? 6.190 7.111 22.311 1.00 89.44 88 SER A N 1
ATOM 648 C CA . SER A 1 88 ? 7.086 7.578 21.239 1.00 89.44 88 SER A CA 1
ATOM 649 C C . SER A 1 88 ? 6.411 7.692 19.867 1.00 89.44 88 SER A C 1
ATOM 651 O O . SER A 1 88 ? 7.031 8.176 18.925 1.00 89.44 88 SER A O 1
ATOM 653 N N . ALA A 1 89 ? 5.172 7.217 19.745 1.00 92.25 89 ALA A N 1
ATOM 654 C CA . ALA A 1 89 ? 4.369 7.223 18.530 1.00 92.25 89 ALA A CA 1
ATOM 655 C C . ALA A 1 89 ? 2.879 7.321 18.896 1.00 92.25 89 ALA A C 1
ATOM 657 O O . ALA A 1 89 ? 2.491 7.023 20.028 1.00 92.25 89 ALA A O 1
ATOM 658 N N . GLN A 1 90 ? 2.051 7.732 17.935 1.00 92.88 90 GLN A N 1
ATOM 659 C CA . GLN A 1 90 ? 0.599 7.800 18.106 1.00 92.88 90 GLN A CA 1
ATOM 660 C C . GLN A 1 90 ? -0.011 6.405 18.291 1.00 92.88 90 GLN A C 1
ATOM 662 O O . GLN A 1 90 ? 0.493 5.412 17.756 1.00 92.88 90 GLN A O 1
ATOM 667 N N . VAL A 1 91 ? -1.101 6.356 19.055 1.00 94.81 91 VAL A N 1
ATOM 668 C CA . VAL A 1 91 ? -1.906 5.153 19.290 1.00 94.81 91 VAL A CA 1
ATOM 669 C C . VAL A 1 91 ? -2.845 4.949 18.109 1.00 94.81 91 VAL A C 1
ATOM 671 O O . VAL A 1 91 ? -3.533 5.887 17.715 1.00 94.81 91 VAL A O 1
ATOM 674 N N . VAL A 1 92 ? -2.865 3.731 17.571 1.00 93.31 92 VAL A N 1
ATOM 675 C CA . VAL A 1 92 ? -3.863 3.285 16.589 1.00 93.31 92 VAL A CA 1
ATOM 676 C C . VAL A 1 92 ? -5.129 2.865 17.327 1.00 93.31 92 VAL A C 1
ATOM 678 O O . VAL A 1 92 ? -6.213 3.370 17.059 1.00 93.31 92 VAL A O 1
ATOM 681 N N . ASP A 1 93 ? -4.968 1.980 18.312 1.00 93.56 93 ASP A N 1
ATOM 682 C CA . ASP A 1 93 ? -6.074 1.384 19.052 1.00 93.56 93 ASP A CA 1
ATOM 683 C C . ASP A 1 93 ? -5.664 1.063 20.504 1.00 93.56 93 ASP A C 1
ATOM 685 O O . ASP A 1 93 ? -4.478 0.877 20.816 1.00 93.56 93 ASP A O 1
ATOM 689 N N . MET A 1 94 ? -6.643 1.034 21.409 1.00 94.62 94 MET A N 1
ATOM 690 C CA . MET A 1 94 ? -6.465 0.915 22.855 1.00 94.62 94 MET A CA 1
ATOM 691 C C . MET A 1 94 ? -7.551 0.042 23.479 1.00 94.62 94 MET A C 1
ATOM 693 O O . MET A 1 94 ? -8.733 0.356 23.407 1.00 94.62 94 MET A O 1
ATOM 697 N N . ILE A 1 95 ? -7.136 -0.971 24.240 1.00 93.56 95 ILE A N 1
ATOM 698 C CA . ILE A 1 95 ? -8.048 -1.809 25.028 1.00 93.56 95 ILE A CA 1
ATOM 699 C C . ILE A 1 95 ? -7.682 -1.766 26.515 1.00 93.56 95 ILE A C 1
ATOM 701 O O . ILE A 1 95 ? -6.507 -1.703 26.892 1.00 93.56 95 ILE A O 1
ATOM 705 N N . VAL A 1 96 ? -8.691 -1.836 27.384 1.00 92.44 96 VAL A N 1
ATOM 706 C CA . VAL A 1 96 ? -8.508 -1.954 28.838 1.00 92.44 96 VAL A CA 1
ATOM 707 C C . VAL A 1 96 ? -9.061 -3.302 29.283 1.00 92.44 96 VAL A C 1
ATOM 709 O O . VAL A 1 96 ? -10.260 -3.546 29.201 1.00 92.44 96 VAL A O 1
ATOM 712 N N . GLN A 1 97 ? -8.185 -4.196 29.740 1.00 86.75 97 GLN A N 1
ATOM 713 C CA . GLN A 1 97 ? -8.573 -5.556 30.117 1.00 86.75 97 GLN A CA 1
ATOM 714 C C . GLN A 1 97 ? -9.340 -5.545 31.449 1.00 86.75 97 GLN A C 1
ATOM 716 O O . GLN A 1 97 ? -8.847 -5.014 32.448 1.00 86.75 97 GLN A O 1
ATOM 721 N N . SER A 1 98 ? -10.535 -6.136 31.475 1.00 76.62 98 SER A N 1
ATOM 722 C CA . SER A 1 98 ? -11.445 -6.135 32.632 1.00 76.62 98 SER A CA 1
ATOM 723 C C . SER A 1 98 ? -10.916 -6.913 33.845 1.00 76.62 98 SER A C 1
ATOM 725 O O . SER A 1 98 ? -11.162 -6.519 34.983 1.00 76.62 98 SER A O 1
ATOM 727 N N . ASP A 1 99 ? -10.140 -7.971 33.611 1.00 76.81 99 ASP A N 1
ATOM 728 C CA . ASP A 1 99 ? -9.588 -8.882 34.621 1.00 76.81 99 ASP A CA 1
ATOM 729 C C . ASP A 1 99 ? -8.544 -8.219 35.543 1.00 76.81 99 ASP A C 1
ATOM 731 O O . ASP A 1 99 ? -8.564 -8.375 36.765 1.00 76.81 99 ASP A O 1
ATOM 735 N N . ASN A 1 100 ? -7.628 -7.444 34.963 1.00 81.19 100 ASN A N 1
ATOM 736 C CA . ASN A 1 100 ? -6.455 -6.890 35.638 1.00 81.19 100 ASN A CA 1
ATOM 737 C C . ASN A 1 100 ? -6.446 -5.348 35.661 1.00 81.19 100 ASN A C 1
ATOM 739 O O . ASN A 1 100 ? -5.746 -4.732 36.488 1.00 81.19 100 ASN A O 1
ATOM 743 N N . ALA A 1 101 ? -7.244 -4.706 34.800 1.00 83.50 101 ALA A N 1
ATOM 744 C CA . ALA A 1 101 ? -7.128 -3.296 34.424 1.00 83.50 101 ALA A CA 1
ATOM 745 C C . ALA A 1 101 ? -5.703 -2.949 33.942 1.00 83.50 101 ALA A C 1
ATOM 747 O O . ALA A 1 101 ? -5.067 -1.984 34.390 1.00 83.50 101 ALA A O 1
ATOM 748 N N . SER A 1 102 ? -5.194 -3.799 33.048 1.00 91.31 102 SER A N 1
ATOM 749 C CA . SER A 1 102 ? -4.086 -3.514 32.134 1.00 91.31 102 SER A CA 1
ATOM 750 C C . SER A 1 102 ? -4.606 -2.682 30.961 1.00 91.31 102 SER A C 1
ATOM 752 O O . SER A 1 102 ? -5.690 -2.945 30.449 1.00 91.31 102 SER A O 1
ATOM 754 N N . ILE A 1 103 ? -3.825 -1.698 30.531 1.00 94.75 103 ILE A N 1
ATOM 755 C CA . ILE A 1 103 ? -4.075 -0.868 29.353 1.00 94.75 103 ILE A CA 1
ATOM 756 C C . ILE A 1 103 ? -3.130 -1.387 28.268 1.00 94.75 103 ILE A C 1
ATOM 758 O O . ILE A 1 103 ? -1.911 -1.283 28.431 1.00 94.75 103 ILE A O 1
ATOM 762 N N . VAL A 1 104 ? -3.668 -1.975 27.202 1.00 95.50 104 VAL A N 1
ATOM 763 C CA . VAL A 1 104 ? -2.889 -2.469 26.058 1.00 95.50 104 VAL A CA 1
ATOM 764 C C . VAL A 1 104 ? -3.108 -1.529 24.877 1.00 95.50 104 VAL A C 1
ATOM 766 O O . VAL A 1 104 ? -4.229 -1.106 24.611 1.00 95.50 104 VAL A O 1
ATOM 769 N N . LEU A 1 105 ? -2.012 -1.155 24.221 1.00 95.75 105 LEU A N 1
ATOM 770 C CA . LEU A 1 105 ? -1.936 -0.071 23.245 1.00 95.75 105 LEU A CA 1
ATOM 771 C C . LEU A 1 105 ? -1.178 -0.558 22.012 1.00 95.75 105 LEU A C 1
ATOM 773 O O . LEU A 1 105 ? -0.055 -1.055 22.147 1.00 95.75 105 LEU A O 1
ATOM 777 N N . ALA A 1 106 ? -1.764 -0.377 20.833 1.00 95.56 106 ALA A N 1
ATOM 778 C CA . ALA A 1 106 ? -1.076 -0.519 19.556 1.00 95.56 106 ALA A CA 1
ATOM 779 C C . ALA A 1 106 ? -0.611 0.857 19.074 1.00 95.56 106 ALA A C 1
ATOM 781 O O . ALA A 1 106 ? -1.393 1.807 19.072 1.00 95.56 106 ALA A O 1
ATOM 782 N N . THR A 1 107 ? 0.647 0.974 18.654 1.00 95.06 107 THR A N 1
ATOM 783 C CA . THR A 1 107 ? 1.225 2.241 18.181 1.00 95.06 107 THR A CA 1
ATOM 784 C C . THR A 1 107 ? 1.702 2.166 16.734 1.00 95.06 107 THR A C 1
ATOM 786 O O . THR A 1 107 ? 2.134 1.119 16.244 1.00 95.06 107 THR A O 1
ATOM 789 N N . MET A 1 108 ? 1.658 3.318 16.055 1.00 94.12 108 MET A N 1
ATOM 790 C CA . MET A 1 108 ? 1.983 3.482 14.629 1.00 94.12 108 MET A CA 1
ATOM 791 C C . MET A 1 108 ? 3.372 2.957 14.232 1.00 94.12 108 MET A C 1
ATOM 793 O O . MET A 1 108 ? 3.578 2.585 13.081 1.00 94.12 108 MET A O 1
ATOM 797 N N . ASP A 1 109 ? 4.321 2.867 15.168 1.00 93.31 109 ASP A N 1
ATOM 798 C CA . ASP A 1 109 ? 5.660 2.321 14.928 1.00 93.31 109 ASP A CA 1
ATOM 799 C C . ASP A 1 109 ? 5.711 0.779 14.856 1.00 93.31 109 ASP A C 1
ATOM 801 O O . ASP A 1 109 ? 6.805 0.221 14.779 1.00 93.31 109 ASP A O 1
ATOM 805 N N . HIS A 1 110 ? 4.565 0.089 14.883 1.00 93.62 110 HIS A N 1
ATOM 806 C CA . HIS A 1 110 ? 4.432 -1.378 14.868 1.00 93.62 110 HIS A CA 1
ATOM 807 C C . HIS A 1 110 ? 4.879 -2.016 16.197 1.00 93.62 110 HIS A C 1
ATOM 809 O O . HIS A 1 110 ? 5.628 -3.001 16.241 1.00 93.62 110 HIS A O 1
ATOM 815 N N . SER A 1 111 ? 4.435 -1.423 17.305 1.00 93.88 111 SER A N 1
ATOM 816 C CA . SER A 1 111 ? 4.661 -1.931 18.659 1.00 93.88 111 SER A CA 1
ATOM 817 C C . SER A 1 111 ? 3.335 -2.186 19.375 1.00 93.88 111 SER A C 1
ATOM 819 O O . SER A 1 111 ? 2.384 -1.417 19.248 1.00 93.88 111 SER A O 1
ATOM 821 N N . LEU A 1 112 ? 3.296 -3.258 20.167 1.00 95.38 112 LEU A N 1
ATOM 822 C CA . LEU A 1 112 ? 2.253 -3.512 21.156 1.00 95.38 112 LEU A CA 1
ATOM 823 C C . LEU A 1 112 ? 2.845 -3.261 22.545 1.00 95.38 112 LEU A C 1
ATOM 825 O O . LEU A 1 112 ? 3.856 -3.864 22.923 1.00 95.38 112 LEU A O 1
ATOM 829 N N . HIS A 1 113 ? 2.235 -2.368 23.316 1.00 95.06 113 HIS A N 1
ATOM 830 C CA . HIS A 1 113 ? 2.662 -2.037 24.673 1.00 95.06 113 HIS A CA 1
ATOM 831 C C . HIS A 1 113 ? 1.580 -2.402 25.687 1.00 95.06 113 HIS A C 1
ATOM 833 O O . HIS A 1 113 ? 0.398 -2.201 25.429 1.00 95.06 113 HIS A O 1
ATOM 839 N N . CYS A 1 114 ? 1.979 -2.829 26.887 1.00 94.88 114 CYS A N 1
ATOM 840 C CA . CYS A 1 114 ? 1.060 -2.945 28.019 1.00 94.88 114 CYS A CA 1
ATOM 841 C C . CYS A 1 114 ? 1.514 -2.090 29.201 1.00 94.88 114 CYS A C 1
ATOM 843 O O . CYS A 1 114 ? 2.675 -2.139 29.619 1.00 94.88 114 CYS A O 1
ATOM 845 N N . TYR A 1 115 ? 0.575 -1.343 29.774 1.00 94.81 115 TYR A N 1
ATOM 846 C CA . TYR A 1 115 ? 0.745 -0.498 30.946 1.00 94.81 115 TYR A CA 1
ATOM 847 C C . TYR A 1 115 ? -0.227 -0.915 32.050 1.00 94.81 115 TYR A C 1
ATOM 849 O O . TYR A 1 115 ? -1.388 -1.234 31.826 1.00 94.81 115 TYR A O 1
ATOM 857 N N . SER A 1 116 ? 0.232 -0.874 33.295 1.00 92.69 116 SER A N 1
ATOM 858 C CA . SER A 1 116 ? -0.653 -1.020 34.456 1.00 92.69 116 SER A CA 1
ATOM 859 C C . SER A 1 116 ? -1.507 0.237 34.681 1.00 92.69 116 SER A C 1
ATOM 861 O O . SER A 1 116 ? -1.044 1.343 34.403 1.00 92.69 116 SER A O 1
ATOM 863 N N . LYS A 1 117 ? -2.661 0.106 35.359 1.00 84.88 117 LYS A N 1
ATOM 864 C CA . LYS A 1 117 ? -3.496 1.199 35.937 1.00 84.88 117 LYS A CA 1
ATOM 865 C C . LYS A 1 117 ? -2.799 2.231 36.857 1.00 84.88 117 LYS A C 1
ATOM 867 O O . LYS A 1 117 ? -3.463 3.007 37.546 1.00 84.88 117 LYS A O 1
ATOM 872 N N . LYS A 1 118 ? -1.465 2.211 36.935 1.00 87.69 118 LYS A N 1
ATOM 873 C CA . LYS A 1 118 ? -0.597 3.178 37.627 1.00 87.69 118 LYS A CA 1
ATOM 874 C C . LYS A 1 118 ? 0.397 3.884 36.681 1.00 87.69 118 LYS A C 1
ATOM 876 O O . LYS A 1 118 ? 1.267 4.590 37.175 1.00 87.69 118 LYS A O 1
ATOM 881 N N . GLY A 1 119 ? 0.325 3.657 35.366 1.00 87.31 119 GLY A N 1
ATOM 882 C CA . GLY A 1 119 ? 1.244 4.223 34.365 1.00 87.31 119 GLY A CA 1
ATOM 883 C C . GLY A 1 119 ? 2.588 3.500 34.215 1.00 87.31 119 GLY A C 1
ATOM 884 O O . GLY A 1 119 ? 3.410 3.881 33.390 1.00 87.31 119 GLY A O 1
ATOM 885 N N . LYS A 1 120 ? 2.838 2.412 34.959 1.00 92.00 120 LYS A N 1
ATOM 886 C CA . LYS A 1 120 ? 4.061 1.613 34.775 1.00 92.00 120 LYS A CA 1
ATOM 887 C C . LYS A 1 120 ? 3.893 0.627 33.613 1.00 92.00 120 LYS A C 1
ATOM 889 O O . LYS A 1 120 ? 3.038 -0.260 33.717 1.00 92.00 120 LYS A O 1
ATOM 894 N N . LYS A 1 121 ? 4.745 0.748 32.584 1.00 93.25 121 LYS A N 1
ATOM 895 C CA . LYS A 1 121 ? 4.934 -0.219 31.482 1.00 93.25 121 LYS A CA 1
ATOM 896 C C . LYS A 1 121 ? 5.273 -1.608 32.048 1.00 93.25 121 LYS A C 1
ATOM 898 O O . LYS A 1 121 ? 6.121 -1.726 32.935 1.00 93.25 121 LYS A O 1
ATOM 903 N N . GLN A 1 122 ? 4.576 -2.638 31.579 1.00 92.62 122 GLN A N 1
ATOM 904 C CA . GLN A 1 122 ? 4.730 -4.035 32.000 1.00 92.62 122 GLN A CA 1
ATOM 905 C C . GLN A 1 122 ? 5.555 -4.839 30.993 1.00 92.62 122 GLN A C 1
ATOM 907 O O . GLN A 1 122 ? 6.493 -5.531 31.384 1.00 92.62 122 GLN A O 1
ATOM 912 N N . TRP A 1 123 ? 5.203 -4.743 29.710 1.00 94.12 123 TRP A N 1
ATOM 913 C CA . TRP A 1 123 ? 5.868 -5.431 28.608 1.00 94.12 123 TRP A CA 1
ATOM 914 C C . TRP A 1 123 ? 5.674 -4.680 27.285 1.00 94.12 123 TRP A C 1
ATOM 916 O O . TRP A 1 123 ? 4.940 -3.692 27.201 1.00 94.12 123 TRP A O 1
ATOM 926 N N . GLU A 1 124 ? 6.391 -5.150 26.270 1.00 94.19 124 GLU A N 1
ATOM 927 C CA . GLU A 1 124 ? 6.461 -4.601 24.922 1.00 94.19 124 GLU A CA 1
ATOM 928 C C . GLU A 1 124 ? 6.762 -5.736 23.942 1.00 94.19 124 GLU A C 1
ATOM 930 O O . GLU A 1 124 ? 7.570 -6.615 24.252 1.00 94.19 124 GLU A O 1
ATOM 935 N N . VAL A 1 125 ? 6.104 -5.721 22.785 1.00 94.75 125 VAL A N 1
ATOM 936 C CA . VAL A 1 125 ? 6.312 -6.663 21.680 1.00 94.75 125 VAL A CA 1
ATOM 937 C C . VAL A 1 125 ? 6.420 -5.855 20.391 1.00 94.75 125 VAL A C 1
ATOM 939 O O . VAL A 1 125 ? 5.616 -4.953 20.161 1.00 94.75 125 VAL A O 1
ATOM 942 N N . LYS A 1 126 ? 7.409 -6.171 19.548 1.00 93.69 126 LYS A N 1
ATOM 943 C CA . LYS A 1 126 ? 7.501 -5.622 18.191 1.00 93.69 126 LYS A CA 1
ATOM 944 C C . LYS A 1 126 ? 6.719 -6.517 17.234 1.00 93.69 126 LYS A C 1
ATOM 946 O O . LYS A 1 126 ? 6.855 -7.738 17.300 1.00 93.69 126 LYS A O 1
ATOM 951 N N . LEU A 1 127 ? 5.902 -5.910 16.383 1.00 93.50 127 LEU A N 1
ATOM 952 C CA . LEU A 1 127 ? 5.039 -6.598 15.427 1.00 93.50 127 LEU A CA 1
ATOM 953 C C . LEU A 1 127 ? 5.709 -6.660 14.046 1.00 93.50 127 LEU A C 1
ATOM 955 O O . LEU A 1 127 ? 6.647 -5.913 13.769 1.00 93.50 127 LEU A O 1
ATOM 959 N N . ALA A 1 128 ? 5.249 -7.579 13.195 1.00 89.06 128 ALA A N 1
ATOM 960 C CA . ALA A 1 128 ? 5.817 -7.790 11.860 1.00 89.06 128 ALA A CA 1
ATOM 961 C C . ALA A 1 128 ? 5.311 -6.783 10.807 1.00 89.06 128 ALA A C 1
ATOM 963 O O . ALA A 1 128 ? 5.972 -6.580 9.793 1.00 89.06 128 ALA A O 1
ATOM 964 N N . ALA A 1 129 ? 4.155 -6.165 11.058 1.00 92.44 129 ALA A N 1
ATOM 965 C CA . ALA A 1 129 ? 3.435 -5.273 10.153 1.00 92.44 129 ALA A CA 1
ATOM 966 C C . ALA A 1 129 ? 2.670 -4.195 10.963 1.00 92.44 129 ALA A C 1
ATOM 968 O O . ALA A 1 129 ? 2.598 -4.309 12.195 1.00 92.44 129 ALA A O 1
ATOM 969 N N . PRO A 1 130 ? 2.113 -3.150 10.318 1.00 92.88 130 PRO A N 1
ATOM 970 C CA . PRO A 1 130 ? 1.238 -2.177 10.975 1.00 92.88 130 PRO A CA 1
ATOM 971 C C . PRO A 1 130 ? -0.014 -2.837 11.565 1.00 92.88 130 PRO A C 1
ATOM 973 O O . PRO A 1 130 ? -0.531 -3.792 10.992 1.00 92.88 130 PRO A O 1
ATOM 976 N N . VAL A 1 131 ? -0.519 -2.297 12.676 1.00 93.56 131 VAL A N 1
ATOM 977 C CA . VAL A 1 131 ? -1.812 -2.688 13.269 1.00 93.56 131 VAL A CA 1
ATOM 978 C C . VAL A 1 131 ? -2.933 -1.887 12.613 1.00 93.56 131 VAL A C 1
ATOM 980 O O . VAL A 1 131 ? -2.747 -0.693 12.380 1.00 93.56 131 VAL A O 1
ATOM 983 N N . SER A 1 132 ? -4.084 -2.514 12.369 1.00 89.75 132 SER A N 1
ATOM 984 C CA . SER A 1 132 ? -5.335 -1.822 12.032 1.00 89.75 132 SER A CA 1
ATOM 985 C C . SER A 1 132 ? -6.226 -1.630 13.265 1.00 89.75 132 SER A C 1
ATOM 987 O O . SER A 1 132 ? -6.581 -0.501 13.583 1.00 89.75 132 SER A O 1
ATOM 989 N N . THR A 1 133 ? -6.528 -2.705 14.003 1.00 89.19 133 THR A N 1
ATOM 990 C CA . THR A 1 133 ? -7.387 -2.677 15.204 1.00 89.19 133 THR A CA 1
ATOM 991 C C . THR A 1 133 ? -7.016 -3.762 16.233 1.00 89.19 133 THR A C 1
ATOM 993 O O . THR A 1 133 ? -6.360 -4.763 15.920 1.00 89.19 133 THR A O 1
ATOM 996 N N . LEU A 1 134 ? -7.405 -3.543 17.492 1.00 92.94 134 LEU A N 1
ATOM 997 C CA . LEU A 1 134 ? -7.272 -4.448 18.631 1.00 92.94 134 LEU A CA 1
ATOM 998 C C . LEU A 1 134 ? -8.642 -4.936 19.114 1.00 92.94 134 LEU A C 1
ATOM 1000 O O . LEU A 1 134 ? -9.629 -4.210 19.093 1.00 92.94 134 LEU A O 1
ATOM 1004 N N . THR A 1 135 ? -8.709 -6.147 19.672 1.00 89.75 135 THR A N 1
ATOM 1005 C CA . THR A 1 135 ? -9.927 -6.622 20.361 1.00 89.75 135 THR A CA 1
ATOM 1006 C C . THR A 1 135 ? -9.588 -7.518 21.553 1.00 89.75 135 THR A C 1
ATOM 1008 O O . THR A 1 135 ? -8.754 -8.419 21.420 1.00 89.75 135 THR A O 1
ATOM 1011 N N . PRO A 1 136 ? -10.206 -7.311 22.733 1.00 90.38 136 PRO A N 1
ATOM 1012 C CA . PRO A 1 136 ? -10.068 -8.227 23.857 1.00 90.38 136 PRO A CA 1
ATOM 1013 C C . PRO A 1 136 ? -10.911 -9.486 23.612 1.00 90.38 136 PRO A C 1
ATOM 1015 O O . PRO A 1 136 ? -12.125 -9.406 23.455 1.00 90.38 136 PRO A O 1
ATOM 1018 N N . LEU A 1 137 ? -10.281 -10.659 23.629 1.00 86.81 137 LEU A N 1
ATOM 1019 C CA . LEU A 1 137 ? -10.962 -11.946 23.486 1.00 86.81 137 LEU A CA 1
ATOM 1020 C C . LEU A 1 137 ? -10.992 -12.637 24.852 1.00 86.81 137 LEU A C 1
ATOM 1022 O O . LEU A 1 137 ? -10.005 -13.229 25.296 1.00 86.81 137 LEU A O 1
ATOM 1026 N N . ALA A 1 138 ? -12.116 -12.495 25.552 1.00 85.31 138 ALA A N 1
ATOM 1027 C CA . ALA A 1 138 ? -12.321 -13.046 26.888 1.00 85.31 138 ALA A CA 1
ATOM 1028 C C . ALA A 1 138 ? -12.770 -14.514 26.815 1.00 85.31 138 ALA A C 1
ATOM 1030 O O . ALA A 1 138 ? -13.820 -14.822 26.260 1.00 85.31 138 ALA A O 1
ATOM 1031 N N . LEU A 1 139 ? -11.995 -15.423 27.411 1.00 81.19 139 LEU A N 1
ATOM 1032 C CA . LEU A 1 139 ? -12.273 -16.859 27.459 1.00 81.19 139 LEU A CA 1
ATOM 1033 C C . LEU A 1 139 ? -12.723 -17.253 28.877 1.00 81.19 139 LEU A C 1
ATOM 1035 O O . LEU A 1 139 ? -11.896 -17.715 29.673 1.00 81.19 139 LEU A O 1
ATOM 1039 N N . PRO A 1 140 ? -14.015 -17.104 29.239 1.00 76.62 140 PRO A N 1
ATOM 1040 C CA . PRO A 1 140 ? -14.490 -17.391 30.596 1.00 76.62 140 PRO A CA 1
ATOM 1041 C C . PRO A 1 140 ? -14.274 -18.858 31.001 1.00 76.62 140 PRO A C 1
ATOM 1043 O O . PRO A 1 140 ? -14.038 -19.141 32.171 1.00 76.62 140 PRO A O 1
ATOM 1046 N N . HIS A 1 141 ? -14.272 -19.782 30.034 1.00 73.25 141 HIS A N 1
ATOM 1047 C CA . HIS A 1 141 ? -14.009 -21.205 30.259 1.00 73.25 141 HIS A CA 1
ATOM 1048 C C . HIS A 1 141 ? -12.521 -21.540 30.518 1.00 73.25 141 HIS A C 1
ATOM 1050 O O . HIS A 1 141 ? -12.230 -22.612 31.044 1.00 73.25 141 HIS A O 1
ATOM 1056 N N . VAL A 1 142 ? -11.581 -20.637 30.193 1.00 73.88 142 VAL A N 1
ATOM 1057 C CA . VAL A 1 142 ? -10.142 -20.755 30.533 1.00 73.88 142 VAL A CA 1
ATOM 1058 C C . VAL A 1 142 ? -9.755 -19.835 31.702 1.00 73.88 142 VAL A C 1
ATOM 1060 O O . VAL A 1 142 ? -8.767 -20.085 32.391 1.00 73.88 142 VAL A O 1
ATOM 1063 N N . GLY A 1 143 ? -10.531 -18.775 31.951 1.00 78.06 143 GLY A N 1
ATOM 1064 C CA . GLY A 1 143 ? -10.214 -17.740 32.938 1.00 78.06 143 GLY A CA 1
ATOM 1065 C C . GLY A 1 143 ? -9.128 -16.766 32.468 1.00 78.06 143 GLY A C 1
ATOM 1066 O O . GLY A 1 143 ? -8.375 -16.246 33.291 1.00 78.06 143 GLY A O 1
ATOM 1067 N N . THR A 1 144 ? -9.009 -16.543 31.155 1.00 81.06 144 THR A N 1
ATOM 1068 C CA . THR A 1 144 ? -7.982 -15.684 30.542 1.00 81.06 144 THR A CA 1
ATOM 1069 C C . THR A 1 144 ? -8.576 -14.742 29.495 1.00 81.06 144 THR A C 1
ATOM 1071 O O . THR A 1 144 ? -9.568 -15.064 28.846 1.00 81.06 144 THR A O 1
ATOM 1074 N N . THR A 1 145 ? -7.941 -13.584 29.300 1.00 87.44 145 THR A N 1
ATOM 1075 C CA . THR A 1 145 ? -8.285 -12.634 28.231 1.00 87.44 145 THR A CA 1
ATOM 1076 C C . THR A 1 145 ? -7.100 -12.491 27.285 1.00 87.44 145 THR A C 1
ATOM 1078 O O . THR A 1 145 ? -6.036 -12.009 27.684 1.00 87.44 145 THR A O 1
ATOM 1081 N N . LEU A 1 146 ? -7.277 -12.914 26.035 1.00 89.56 146 LEU A N 1
ATOM 1082 C CA . LEU A 1 146 ? -6.307 -12.714 24.962 1.00 89.56 146 LEU A CA 1
ATOM 1083 C C . LEU A 1 146 ? -6.472 -11.321 24.341 1.00 89.56 146 LEU A C 1
ATOM 1085 O O . LEU A 1 146 ? -7.508 -10.669 24.482 1.00 89.56 146 LEU A O 1
ATOM 1089 N N . VAL A 1 147 ? -5.440 -10.873 23.634 1.00 92.69 147 VAL A N 1
ATOM 1090 C CA . VAL A 1 147 ? -5.467 -9.663 22.809 1.00 92.69 147 VAL A CA 1
ATOM 1091 C C . VAL A 1 147 ? -5.368 -10.081 21.349 1.00 92.69 147 VAL A C 1
ATOM 1093 O O . VAL A 1 147 ? -4.326 -10.586 20.932 1.00 92.69 147 VAL A O 1
ATOM 1096 N N . CYS A 1 148 ? -6.440 -9.872 20.590 1.00 90.75 148 CYS A N 1
ATOM 1097 C CA . CYS A 1 148 ? -6.411 -9.966 19.135 1.00 90.75 148 CYS A CA 1
ATOM 1098 C C . CYS A 1 148 ? -5.783 -8.689 18.578 1.00 90.75 148 CYS A C 1
ATOM 1100 O O . CYS A 1 148 ? -6.120 -7.589 19.021 1.00 90.75 148 CYS A O 1
ATOM 1102 N N . VAL A 1 149 ? -4.881 -8.843 17.614 1.00 94.44 149 VAL A N 1
ATOM 1103 C CA . VAL A 1 149 ? -4.196 -7.752 16.919 1.00 94.44 149 VAL A CA 1
ATOM 1104 C C . VAL A 1 149 ? -4.364 -7.993 15.426 1.00 94.44 149 VAL A C 1
ATOM 1106 O O . VAL A 1 149 ? -3.711 -8.885 14.886 1.00 94.44 149 VAL A O 1
ATOM 1109 N N . ALA A 1 150 ? -5.237 -7.229 14.772 1.00 89.69 150 ALA A N 1
ATOM 1110 C CA . ALA A 1 150 ? -5.338 -7.246 13.318 1.00 89.69 150 ALA A CA 1
ATOM 1111 C C . ALA A 1 150 ? -4.181 -6.443 12.716 1.00 89.69 150 ALA A C 1
ATOM 1113 O O . ALA A 1 150 ? -3.882 -5.330 13.157 1.00 89.69 150 ALA A O 1
ATOM 1114 N N . LEU A 1 151 ? -3.510 -7.029 11.729 1.00 92.19 151 LEU A N 1
ATOM 1115 C CA . LEU A 1 151 ? -2.414 -6.418 10.993 1.00 92.19 151 LEU A CA 1
ATOM 1116 C C . LEU A 1 151 ? -2.849 -6.105 9.559 1.00 92.19 151 LEU A C 1
ATOM 1118 O O . LEU A 1 151 ? -3.675 -6.805 8.971 1.00 92.19 151 LEU A O 1
ATOM 1122 N N . LEU A 1 152 ? -2.253 -5.063 8.983 1.00 88.00 152 LEU A N 1
ATOM 1123 C CA . LEU A 1 152 ? -2.441 -4.712 7.576 1.00 88.00 152 LEU A CA 1
ATOM 1124 C C . LEU A 1 152 ? -1.968 -5.873 6.683 1.00 88.00 152 LEU A C 1
ATOM 1126 O O . LEU A 1 152 ? -0.858 -6.378 6.868 1.00 88.00 152 LEU A O 1
ATOM 1130 N N . GLY A 1 153 ? -2.815 -6.299 5.739 1.00 80.69 153 GLY A N 1
ATOM 1131 C CA . GLY A 1 153 ? -2.639 -7.559 5.001 1.00 80.69 153 GLY A CA 1
ATOM 1132 C C . GLY A 1 153 ? -3.275 -8.788 5.674 1.00 80.69 153 GLY A C 1
ATOM 1133 O O . GLY A 1 153 ? -2.760 -9.895 5.540 1.00 80.69 153 GLY A O 1
ATOM 1134 N N . GLY A 1 154 ? -4.355 -8.597 6.440 1.00 79.75 154 GLY A N 1
ATOM 1135 C CA . GLY A 1 154 ? -5.288 -9.652 6.872 1.00 79.75 154 GLY A CA 1
ATOM 1136 C C . GLY A 1 154 ? -4.848 -10.568 8.023 1.00 79.75 154 GLY A C 1
ATOM 1137 O O . GLY A 1 154 ? -5.682 -11.277 8.584 1.00 79.75 154 GLY A O 1
ATOM 1138 N N . ALA A 1 155 ? -3.577 -10.572 8.430 1.00 88.25 155 ALA A N 1
ATOM 1139 C CA . ALA A 1 155 ? -3.111 -11.423 9.531 1.00 88.25 155 ALA A CA 1
ATOM 1140 C C . ALA A 1 155 ? -3.624 -10.934 10.901 1.00 88.25 155 ALA A C 1
ATOM 1142 O O . ALA A 1 155 ? -3.329 -9.815 11.318 1.00 88.25 155 ALA A O 1
ATOM 1143 N N . VAL A 1 156 ? -4.331 -11.788 11.648 1.00 86.81 156 VAL A N 1
ATOM 1144 C CA . VAL A 1 156 ? -4.818 -11.501 13.008 1.00 86.81 156 VAL A CA 1
ATOM 1145 C C . VAL A 1 156 ? -4.081 -12.382 14.015 1.00 86.81 156 VAL A C 1
ATOM 1147 O O . VAL A 1 156 ? -4.181 -13.608 13.999 1.00 86.81 156 VAL A O 1
ATOM 1150 N N . HIS A 1 157 ? -3.313 -11.750 14.902 1.00 92.00 157 HIS A N 1
ATOM 1151 C CA . HIS A 1 157 ? -2.490 -12.416 15.913 1.00 92.00 157 HIS A CA 1
ATOM 1152 C C . HIS A 1 157 ? -3.189 -12.457 17.279 1.00 92.00 157 HIS A C 1
ATOM 1154 O O . HIS A 1 157 ? -3.698 -11.437 17.742 1.00 92.00 157 HIS A O 1
ATOM 1160 N N . PHE A 1 158 ? -3.113 -13.589 17.984 1.00 90.62 158 PHE A N 1
ATOM 1161 C CA . PHE A 1 158 ? -3.657 -13.755 19.338 1.00 90.62 158 PHE A CA 1
ATOM 1162 C C . PHE A 1 158 ? -2.536 -13.760 20.380 1.00 90.62 158 PHE A C 1
ATOM 1164 O O . PHE A 1 158 ? -1.722 -14.686 20.420 1.00 90.62 158 PHE A O 1
ATOM 1171 N N . TYR A 1 159 ? -2.501 -12.759 21.260 1.00 90.94 159 TYR A N 1
ATOM 1172 C CA . TYR A 1 159 ? -1.482 -12.625 22.305 1.00 90.94 159 TYR A CA 1
ATOM 1173 C C . TYR A 1 159 ? -2.023 -12.914 23.711 1.00 90.94 159 TYR A C 1
ATOM 1175 O O . TYR A 1 159 ? -3.002 -12.315 24.155 1.00 90.94 159 TYR A O 1
ATOM 1183 N N . SER A 1 160 ? -1.319 -13.768 24.459 1.00 89.62 160 SER A N 1
ATOM 1184 C CA . SER A 1 160 ? -1.458 -13.909 25.913 1.00 89.62 160 SER A CA 1
ATOM 1185 C C . SER A 1 160 ? -0.337 -13.127 26.598 1.00 89.62 160 SER A C 1
ATOM 1187 O O . SER A 1 160 ? 0.823 -13.556 26.672 1.00 89.62 160 SER A O 1
ATOM 1189 N N . GLY A 1 161 ? -0.658 -11.905 27.029 1.00 87.44 161 GLY A N 1
ATOM 1190 C CA . GLY A 1 161 ? 0.344 -10.933 27.463 1.00 87.44 161 GLY A CA 1
ATOM 1191 C C . GLY A 1 161 ? 1.372 -10.677 26.355 1.00 87.44 161 GLY A C 1
ATOM 1192 O O . GLY A 1 161 ? 1.024 -10.230 25.270 1.00 87.44 161 GLY A O 1
ATOM 1193 N N . ARG A 1 162 ? 2.647 -10.994 26.615 1.00 90.06 162 ARG A N 1
ATOM 1194 C CA . ARG A 1 162 ? 3.741 -10.830 25.636 1.00 90.06 162 ARG A CA 1
ATOM 1195 C C . ARG A 1 162 ? 3.946 -12.017 24.680 1.00 90.06 162 ARG A C 1
ATOM 1197 O O . ARG A 1 162 ? 4.877 -11.971 23.883 1.00 90.06 162 ARG A O 1
ATOM 1204 N N . GLN A 1 163 ? 3.206 -13.117 24.837 1.00 89.75 163 GLN A N 1
ATOM 1205 C CA . GLN A 1 163 ? 3.424 -14.349 24.069 1.00 89.75 163 GLN A CA 1
ATOM 1206 C C . GLN A 1 163 ? 2.369 -14.491 22.979 1.00 89.75 163 GLN A C 1
ATOM 1208 O O . GLN A 1 163 ? 1.181 -14.385 23.265 1.00 89.75 163 GLN A O 1
ATOM 1213 N N . LEU A 1 164 ? 2.806 -14.760 21.750 1.00 89.31 164 LEU A N 1
ATOM 1214 C CA . LEU A 1 164 ? 1.914 -15.173 20.671 1.00 89.31 164 LEU A CA 1
ATOM 1215 C C . LEU A 1 164 ? 1.389 -16.582 20.989 1.00 89.31 164 LEU A C 1
ATOM 1217 O O . LEU A 1 164 ? 2.182 -17.484 21.264 1.00 89.31 164 LEU A O 1
ATOM 1221 N N . CYS A 1 165 ? 0.073 -16.761 20.984 1.00 85.12 165 CYS A N 1
ATOM 1222 C CA . CYS A 1 165 ? -0.577 -18.064 21.103 1.00 85.12 165 CYS A CA 1
ATOM 1223 C C . CYS A 1 165 ? -0.907 -18.637 19.726 1.00 85.12 165 CYS A C 1
ATOM 1225 O O . CYS A 1 165 ? -0.615 -19.800 19.462 1.00 85.12 165 CYS A O 1
ATOM 1227 N N . ASP A 1 166 ? -1.494 -17.822 18.852 1.00 83.50 166 ASP A N 1
ATOM 1228 C CA . ASP A 1 166 ? -2.031 -18.285 17.574 1.00 83.50 166 ASP A CA 1
ATOM 1229 C C . ASP A 1 166 ? -2.096 -17.159 16.531 1.00 83.50 166 ASP A C 1
ATOM 1231 O O . ASP A 1 166 ? -1.924 -15.984 16.879 1.00 83.50 166 ASP A O 1
ATOM 1235 N N . VAL A 1 167 ? -2.342 -17.514 15.268 1.00 86.38 167 VAL A N 1
ATOM 1236 C CA . VAL A 1 167 ? -2.519 -16.585 14.137 1.00 86.38 167 VAL A CA 1
ATOM 1237 C C . VAL A 1 167 ? -3.585 -17.127 13.183 1.00 86.38 167 VAL A C 1
ATOM 1239 O O . VAL A 1 167 ? -3.485 -18.269 12.744 1.00 86.38 167 VAL A O 1
ATOM 1242 N N . ILE A 1 168 ? -4.547 -16.284 12.799 1.00 81.50 168 ILE A N 1
ATOM 1243 C CA . ILE A 1 168 ? -5.438 -16.523 11.650 1.00 81.50 168 ILE A CA 1
ATOM 1244 C C . ILE A 1 168 ? -5.196 -15.471 10.560 1.00 81.50 168 ILE A C 1
ATOM 1246 O O . ILE A 1 168 ? -4.505 -14.476 10.783 1.00 81.50 168 ILE A O 1
ATOM 1250 N N . THR A 1 169 ? -5.779 -15.680 9.384 1.00 80.25 169 THR A N 1
ATOM 1251 C CA . THR A 1 169 ? -5.712 -14.763 8.238 1.00 80.25 169 THR A CA 1
ATOM 1252 C C . THR A 1 169 ? -7.112 -14.503 7.695 1.00 80.25 169 THR A C 1
ATOM 1254 O O . THR A 1 169 ? -7.822 -15.454 7.377 1.00 80.25 169 THR A O 1
ATOM 1257 N N . ALA A 1 170 ? -7.493 -13.232 7.593 1.00 67.88 170 ALA A N 1
ATOM 1258 C CA . ALA A 1 170 ? -8.666 -12.769 6.858 1.00 67.88 170 ALA A CA 1
ATOM 1259 C C . ALA A 1 170 ? -8.342 -12.564 5.364 1.00 67.88 170 ALA A C 1
ATOM 1261 O O . ALA A 1 170 ? -7.179 -12.636 4.962 1.00 67.88 170 ALA A O 1
ATOM 1262 N N . SER A 1 171 ? -9.378 -12.297 4.566 1.00 67.62 171 SER A N 1
ATOM 1263 C CA . SER A 1 171 ? -9.306 -12.033 3.123 1.00 67.62 171 SER A CA 1
ATOM 1264 C C . SER A 1 171 ? -8.491 -10.786 2.775 1.00 67.62 171 SER A C 1
ATOM 1266 O O . SER A 1 171 ? -7.555 -10.862 1.983 1.00 67.62 171 SER A O 1
ATOM 1268 N N . ASP A 1 172 ? -8.808 -9.663 3.419 1.00 73.31 172 ASP A N 1
ATOM 1269 C CA . ASP A 1 172 ? -8.065 -8.403 3.330 1.00 73.31 172 ASP A CA 1
ATOM 1270 C C . ASP A 1 172 ? -7.953 -7.758 4.729 1.00 73.31 172 ASP A C 1
ATOM 1272 O O . ASP A 1 172 ? -8.137 -8.390 5.774 1.00 73.31 172 ASP A O 1
ATOM 1276 N N . THR A 1 173 ? -7.601 -6.481 4.771 1.00 80.81 173 THR A N 1
ATOM 1277 C CA . THR A 1 173 ? -7.304 -5.702 5.957 1.00 80.81 173 THR A CA 1
ATOM 1278 C C . THR A 1 173 ? -8.574 -5.463 6.762 1.00 80.81 173 THR A C 1
ATOM 1280 O O . THR A 1 173 ? -9.450 -4.675 6.402 1.00 80.81 173 THR A O 1
ATOM 1283 N N . VAL A 1 174 ? -8.646 -6.152 7.899 1.00 76.81 174 VAL A N 1
ATOM 1284 C CA . VAL A 1 174 ? -9.719 -6.017 8.881 1.00 76.81 174 VAL A CA 1
ATOM 1285 C C . VAL A 1 174 ? -9.669 -4.616 9.495 1.00 76.81 174 VAL A C 1
ATOM 1287 O O . VAL A 1 174 ? -8.686 -4.261 10.148 1.00 76.81 174 VAL A O 1
ATOM 1290 N N . SER A 1 175 ? -10.713 -3.818 9.280 1.00 76.06 175 SER A N 1
ATOM 1291 C CA . SER A 1 175 ? -10.866 -2.464 9.822 1.00 76.06 175 SER A CA 1
ATOM 1292 C C . SER A 1 175 ? -11.473 -2.463 11.222 1.00 76.06 175 SER A C 1
ATOM 1294 O O . SER A 1 175 ? -11.063 -1.662 12.059 1.00 76.06 175 SER A O 1
ATOM 1296 N N . ALA A 1 176 ? -12.405 -3.380 11.489 1.00 76.38 176 ALA A N 1
ATOM 1297 C CA . ALA A 1 176 ? -13.044 -3.556 12.786 1.00 76.38 176 ALA A CA 1
ATOM 1298 C C . ALA A 1 176 ? -13.112 -5.040 13.161 1.00 76.38 176 ALA A C 1
ATOM 1300 O O . ALA A 1 176 ? -13.381 -5.898 12.323 1.00 76.38 176 ALA A O 1
ATOM 1301 N N . MET A 1 177 ? -12.901 -5.335 14.440 1.00 78.81 177 MET A N 1
ATOM 1302 C CA . MET A 1 177 ? -13.105 -6.655 15.030 1.00 78.81 177 MET A CA 1
ATOM 1303 C C . MET A 1 177 ? -14.047 -6.530 16.229 1.00 78.81 177 MET A C 1
ATOM 1305 O O . MET A 1 177 ? -13.996 -5.548 16.970 1.00 78.81 177 MET A O 1
ATOM 1309 N N . LEU A 1 178 ? -14.883 -7.543 16.448 1.00 77.06 178 LEU A N 1
ATOM 1310 C CA . LEU A 1 178 ? -15.724 -7.650 17.637 1.00 77.06 178 LEU A CA 1
ATOM 1311 C C . LEU A 1 178 ? -15.769 -9.105 18.099 1.00 77.06 178 LEU A C 1
ATOM 1313 O O . LEU A 1 178 ? -16.110 -9.990 17.322 1.00 77.06 178 LEU A O 1
ATOM 1317 N N . PHE A 1 179 ? -15.452 -9.358 19.369 1.00 78.50 179 PHE A N 1
ATOM 1318 C CA . PHE A 1 179 ? -15.592 -10.683 19.970 1.00 78.50 179 PHE A CA 1
ATOM 1319 C C . PHE A 1 179 ? -16.707 -10.692 21.014 1.00 78.50 179 PHE A C 1
ATOM 1321 O O . PHE A 1 179 ? -16.721 -9.854 21.917 1.00 78.50 179 PHE A O 1
ATOM 1328 N N . GLY A 1 180 ? -17.612 -11.663 20.924 1.00 75.12 180 GLY A N 1
ATOM 1329 C CA . GLY A 1 180 ? -18.715 -11.805 21.865 1.00 75.12 180 GLY A CA 1
ATOM 1330 C C . GLY A 1 180 ? -19.720 -12.868 21.444 1.00 75.12 180 GLY A C 1
ATOM 1331 O O . GLY A 1 180 ? -19.379 -13.838 20.771 1.00 75.12 180 GLY A O 1
ATOM 1332 N N . ARG A 1 181 ? -20.976 -12.679 21.850 1.00 70.88 181 ARG A N 1
ATOM 1333 C CA . ARG A 1 181 ? -22.085 -13.550 21.459 1.00 70.88 181 ARG A CA 1
ATOM 1334 C C . ARG A 1 181 ? -22.705 -13.074 20.144 1.00 70.88 181 ARG A C 1
ATOM 1336 O O . ARG A 1 181 ? -23.119 -11.921 20.063 1.00 70.88 181 ARG A O 1
ATOM 1343 N N . PHE A 1 182 ? -22.853 -13.976 19.177 1.00 61.94 182 PHE A N 1
ATOM 1344 C CA . PHE A 1 182 ? -23.607 -13.752 17.941 1.00 61.94 182 PHE A CA 1
ATOM 1345 C C . PHE A 1 182 ? -24.700 -14.822 17.827 1.00 61.94 182 PHE A C 1
ATOM 1347 O O . PHE A 1 182 ? -24.418 -16.020 17.884 1.00 61.94 182 PHE A O 1
ATOM 1354 N N . GLY A 1 183 ? -25.966 -14.397 17.771 1.00 69.94 183 GLY A N 1
ATOM 1355 C CA . GLY A 1 183 ? -27.124 -15.296 17.813 1.00 69.94 183 GLY A CA 1
ATOM 1356 C C . GLY A 1 183 ? -27.124 -16.229 19.037 1.00 69.94 183 GLY A C 1
ATOM 1357 O O . GLY A 1 183 ? -27.293 -15.799 20.189 1.00 69.94 183 GLY A O 1
ATOM 1358 N N . GLN A 1 184 ? -26.957 -17.530 18.787 1.00 70.50 184 GLN A N 1
ATOM 1359 C CA . GLN A 1 184 ? -26.896 -18.566 19.826 1.00 70.50 184 GLN A CA 1
ATOM 1360 C C . GLN A 1 184 ? -25.470 -18.915 20.284 1.00 70.50 184 GLN A C 1
ATOM 1362 O O . GLN A 1 184 ? -25.331 -19.488 21.366 1.00 70.50 184 GLN A O 1
ATOM 1367 N N . GLU A 1 185 ? -24.422 -18.556 19.534 1.00 63.19 185 GLU A N 1
ATOM 1368 C CA . GLU A 1 185 ? -23.042 -18.884 19.911 1.00 63.19 185 GLU A CA 1
ATOM 1369 C C . GLU A 1 185 ? -22.382 -17.786 20.743 1.00 63.19 185 GLU A C 1
ATOM 1371 O O . GLU A 1 185 ? -22.423 -16.601 20.422 1.00 63.19 185 GLU A O 1
ATOM 1376 N N . GLU A 1 186 ? -21.764 -18.197 21.850 1.00 65.31 186 GLU A N 1
ATOM 1377 C CA . GLU A 1 186 ? -21.255 -17.301 22.898 1.00 65.31 186 GLU A CA 1
ATOM 1378 C C . GLU A 1 186 ? -19.841 -16.767 22.617 1.00 65.31 186 GLU A C 1
ATOM 1380 O O . GLU A 1 186 ? -19.344 -15.922 23.366 1.00 65.31 186 GLU A O 1
ATOM 1385 N N . HIS A 1 187 ? -19.161 -17.307 21.601 1.00 76.69 187 HIS A N 1
ATOM 1386 C CA . HIS A 1 187 ? -17.737 -17.095 21.325 1.00 76.69 187 HIS A CA 1
ATOM 1387 C C . HIS A 1 187 ? -17.488 -16.859 19.824 1.00 76.69 187 HIS A C 1
ATOM 1389 O O . HIS A 1 187 ? -16.711 -17.577 19.198 1.00 76.69 187 HIS A O 1
ATOM 1395 N N . SER A 1 188 ? -18.144 -15.865 19.237 1.00 68.31 188 SER A N 1
ATOM 1396 C CA . SER A 1 188 ? -17.956 -15.478 17.834 1.00 68.31 188 SER A CA 1
ATOM 1397 C C . SER A 1 188 ? -17.033 -14.263 17.719 1.00 68.31 188 SER A C 1
ATOM 1399 O O . SER A 1 188 ? -17.146 -13.308 18.490 1.00 68.31 188 SER A O 1
ATOM 1401 N N . LEU A 1 189 ? -16.116 -14.304 16.752 1.00 70.94 189 LEU A N 1
ATOM 1402 C CA . LEU A 1 189 ? -15.270 -13.194 16.322 1.00 70.94 189 LEU A CA 1
ATOM 1403 C C . LEU A 1 189 ? -15.804 -12.687 14.976 1.00 70.94 189 LEU A C 1
ATOM 1405 O O . LEU A 1 189 ? -15.681 -13.366 13.961 1.00 70.94 189 LEU A O 1
ATOM 1409 N N . ILE A 1 190 ? -16.405 -11.505 14.976 1.00 68.62 190 ILE A N 1
ATOM 1410 C CA . ILE A 1 190 ? -16.845 -10.786 13.778 1.00 68.62 190 ILE A CA 1
ATOM 1411 C C . ILE A 1 190 ? -15.668 -9.941 13.283 1.00 68.62 190 ILE A C 1
ATOM 1413 O O . ILE A 1 190 ? -14.960 -9.338 14.099 1.00 68.62 190 ILE A O 1
ATOM 1417 N N . LEU A 1 191 ? -15.449 -9.897 11.967 1.00 60.22 191 LEU A N 1
ATOM 1418 C CA . LEU A 1 191 ? -14.376 -9.125 11.342 1.00 60.22 191 LEU A CA 1
ATOM 1419 C C . LEU A 1 191 ? -14.953 -8.357 10.150 1.00 60.22 191 LEU A C 1
ATOM 1421 O O . LEU A 1 191 ? -15.463 -8.964 9.220 1.00 60.22 191 LEU A O 1
ATOM 1425 N N . VAL A 1 192 ? -14.844 -7.031 10.149 1.00 64.56 192 VAL A N 1
ATOM 1426 C CA . VAL A 1 192 ? -15.206 -6.204 8.989 1.00 64.56 192 VAL A CA 1
ATOM 1427 C C . VAL A 1 192 ? -13.933 -5.917 8.204 1.00 64.56 192 VAL A C 1
ATOM 1429 O O . VAL A 1 192 ? -13.004 -5.313 8.740 1.00 64.56 192 VAL A O 1
ATOM 1432 N N . THR A 1 193 ? -13.863 -6.354 6.951 1.00 57.31 193 THR A N 1
ATOM 1433 C CA . THR A 1 193 ? -12.746 -6.068 6.037 1.00 57.31 193 THR A CA 1
ATOM 1434 C C . THR A 1 193 ? -13.030 -4.839 5.183 1.00 57.31 193 THR A C 1
ATOM 1436 O O . THR A 1 193 ? -14.145 -4.656 4.706 1.00 57.31 193 THR A O 1
ATOM 1439 N N . VAL A 1 194 ? -12.013 -4.007 4.950 1.00 56.09 194 VAL A N 1
ATOM 1440 C CA . VAL A 1 194 ? -12.049 -2.982 3.893 1.00 56.09 194 VAL A CA 1
ATOM 1441 C C . VAL A 1 194 ? -11.264 -3.545 2.717 1.00 56.09 194 VAL A C 1
ATOM 1443 O O . VAL A 1 194 ? -10.055 -3.350 2.638 1.00 56.09 194 VAL A O 1
ATOM 1446 N N . GLY A 1 195 ? -11.951 -4.308 1.866 1.00 45.81 195 GLY A N 1
ATOM 1447 C CA . GLY A 1 195 ? -11.344 -5.006 0.737 1.00 45.81 195 GLY A CA 1
ATOM 1448 C C . GLY A 1 195 ? -12.362 -5.770 -0.102 1.00 45.81 195 GLY A C 1
ATOM 1449 O O . GLY A 1 195 ? -13.322 -6.329 0.428 1.00 45.81 195 GLY A O 1
ATOM 1450 N N . GLU A 1 196 ? -12.130 -5.794 -1.411 1.00 38.19 196 GLU A N 1
ATOM 1451 C CA . GLU A 1 196 ? -12.938 -6.508 -2.397 1.00 38.19 196 GLU A CA 1
ATOM 1452 C C . GLU A 1 196 ? -12.243 -7.838 -2.755 1.00 38.19 196 GLU A C 1
ATOM 1454 O O . GLU A 1 196 ? -11.288 -7.857 -3.530 1.00 38.19 196 GLU A O 1
ATOM 1459 N N . SER A 1 197 ? -12.768 -8.954 -2.231 1.00 29.23 197 SER A N 1
ATOM 1460 C CA . SER A 1 197 ? -12.460 -10.360 -2.588 1.00 29.23 197 SER A CA 1
ATOM 1461 C C . SER A 1 197 ? -11.107 -10.998 -2.182 1.00 29.23 197 SER A C 1
ATOM 1463 O O . SER A 1 197 ? -10.062 -10.362 -2.070 1.00 29.23 197 SER A O 1
ATOM 1465 N N . LEU A 1 198 ? -11.145 -12.329 -2.015 1.00 27.67 198 LEU A N 1
ATOM 1466 C CA . LEU A 1 198 ? -10.020 -13.255 -2.240 1.00 27.67 198 LEU A CA 1
ATOM 1467 C C . LEU A 1 198 ? -10.141 -13.860 -3.653 1.00 27.67 198 LEU A C 1
ATOM 1469 O O . LEU A 1 198 ? -11.203 -13.782 -4.261 1.00 27.67 198 LEU A O 1
ATOM 1473 N N . GLY A 1 199 ? -9.102 -14.535 -4.162 1.00 27.02 199 GLY A N 1
ATOM 1474 C CA . GLY A 1 199 ? -9.193 -15.238 -5.450 1.00 27.02 199 GLY A CA 1
ATOM 1475 C C . GLY A 1 199 ? -8.228 -16.416 -5.610 1.00 27.02 199 GLY A C 1
ATOM 1476 O O . GLY A 1 199 ? -7.013 -16.257 -5.489 1.00 27.02 199 GLY A O 1
ATOM 1477 N N . LEU A 1 200 ? -8.769 -17.593 -5.938 1.00 29.03 200 LEU A N 1
ATOM 1478 C CA . LEU A 1 200 ? -8.031 -18.827 -6.231 1.00 29.03 200 LEU A CA 1
ATOM 1479 C C . LEU A 1 200 ? -8.306 -19.277 -7.674 1.00 29.03 200 LEU A C 1
ATOM 1481 O O . LEU A 1 200 ? -9.421 -19.672 -7.997 1.00 29.03 200 LEU A O 1
ATOM 1485 N N . VAL A 1 201 ? -7.294 -19.215 -8.547 1.00 28.39 201 VAL A N 1
ATOM 1486 C CA . VAL A 1 201 ? -7.463 -19.459 -9.993 1.00 28.39 201 VAL A CA 1
ATOM 1487 C C . VAL A 1 201 ? -7.323 -20.946 -10.356 1.00 28.39 201 VAL A C 1
ATOM 1489 O O . VAL A 1 201 ? -6.309 -21.572 -10.044 1.00 28.39 201 VAL A O 1
ATOM 1492 N N . ILE A 1 202 ? -8.309 -21.486 -11.073 1.00 36.06 202 ILE A N 1
ATOM 1493 C CA . ILE A 1 202 ? -8.381 -22.847 -11.618 1.00 36.06 202 ILE A CA 1
ATOM 1494 C C . ILE A 1 202 ? -8.574 -22.752 -13.138 1.00 36.06 202 ILE A C 1
ATOM 1496 O O . ILE A 1 202 ? -9.436 -22.013 -13.608 1.00 36.06 202 ILE A O 1
ATOM 1500 N N . VAL A 1 203 ? -7.796 -23.517 -13.911 1.00 32.03 203 VAL A N 1
ATOM 1501 C CA . VAL A 1 203 ? -7.921 -23.590 -15.378 1.00 32.03 203 VAL A CA 1
ATOM 1502 C C . VAL A 1 203 ? -7.878 -25.049 -15.833 1.00 32.03 203 VAL A C 1
ATOM 1504 O O . VAL A 1 203 ? -6.968 -25.777 -15.430 1.00 32.03 203 VAL A O 1
ATOM 1507 N N . GLY A 1 204 ? -8.821 -25.479 -16.676 1.00 32.12 204 GLY A N 1
ATOM 1508 C CA . GLY A 1 204 ? -8.801 -26.817 -17.280 1.00 32.12 204 GLY A CA 1
ATOM 1509 C C . GLY A 1 204 ? -10.083 -27.209 -18.020 1.00 32.12 204 GLY A C 1
ATOM 1510 O O . GLY A 1 204 ? -11.158 -26.712 -17.716 1.00 32.12 204 GLY A O 1
ATOM 1511 N N . GLU A 1 205 ? -9.958 -28.132 -18.974 1.00 41.50 205 GLU A N 1
ATOM 1512 C CA . GLU A 1 205 ? -11.062 -28.703 -19.762 1.00 41.50 205 GLU A CA 1
ATOM 1513 C C . GLU A 1 205 ? -11.728 -29.888 -19.029 1.00 41.50 205 GLU A C 1
ATOM 1515 O O . GLU A 1 205 ? -11.036 -30.733 -18.453 1.00 41.50 205 GLU A O 1
ATOM 1520 N N . GLY A 1 206 ? -13.062 -30.005 -19.100 1.00 43.44 206 GLY A N 1
ATOM 1521 C CA . GLY A 1 206 ? -13.784 -31.253 -18.796 1.00 43.44 206 GLY A CA 1
ATOM 1522 C C . GLY A 1 206 ? -13.691 -31.774 -17.353 1.00 43.44 206 GLY A C 1
ATOM 1523 O O . GLY A 1 206 ? -13.701 -32.989 -17.131 1.00 43.44 206 GLY A O 1
ATOM 1524 N N . LEU A 1 207 ? -13.586 -30.884 -16.362 1.00 39.84 207 LEU A N 1
ATOM 1525 C CA . LEU A 1 207 ? -13.551 -31.240 -14.940 1.00 39.84 207 LEU A CA 1
ATOM 1526 C C . LEU A 1 207 ? -14.944 -31.182 -14.290 1.00 39.84 207 LEU A C 1
ATOM 1528 O O . LEU A 1 207 ? -15.690 -30.219 -14.456 1.00 39.84 207 LEU A O 1
ATOM 1532 N N . SER A 1 208 ? -15.256 -32.190 -13.469 1.00 41.59 208 SER A N 1
ATOM 1533 C CA . SER A 1 208 ? -16.355 -32.137 -12.498 1.00 41.59 208 SER A CA 1
ATOM 1534 C C . SER A 1 208 ? -15.790 -31.831 -11.110 1.00 41.59 208 SER A C 1
ATOM 1536 O O . SER A 1 208 ? -15.061 -32.664 -10.559 1.00 41.59 208 SER A O 1
ATOM 1538 N N . LEU A 1 209 ? -16.105 -30.666 -10.546 1.00 41.56 209 LEU A N 1
ATOM 1539 C CA . LEU A 1 209 ? -15.540 -30.204 -9.274 1.00 41.56 209 LEU A CA 1
ATOM 1540 C C . LEU A 1 209 ? -16.645 -30.008 -8.231 1.00 41.56 209 LEU A C 1
ATOM 1542 O O . LEU A 1 209 ? -17.694 -29.438 -8.528 1.00 41.56 209 LEU A O 1
ATOM 1546 N N . VAL A 1 210 ? -16.387 -30.469 -7.005 1.00 39.25 210 VAL A N 1
ATOM 1547 C CA . VAL A 1 210 ? -17.244 -30.207 -5.844 1.00 39.25 210 VAL A CA 1
ATOM 1548 C C . VAL A 1 210 ? -16.420 -29.467 -4.802 1.00 39.25 210 VAL A C 1
ATOM 1550 O O . VAL A 1 210 ? -15.384 -29.978 -4.372 1.00 39.25 210 VAL A O 1
ATOM 1553 N N . ILE A 1 211 ? -16.871 -28.275 -4.417 1.00 46.00 211 ILE A N 1
ATOM 1554 C CA . ILE A 1 211 ? -16.235 -27.437 -3.395 1.00 46.00 211 ILE A CA 1
ATOM 1555 C C . ILE A 1 211 ? -17.200 -27.307 -2.214 1.00 46.00 211 ILE A C 1
ATOM 1557 O O . ILE A 1 211 ? -18.391 -27.071 -2.410 1.00 46.00 211 ILE A O 1
ATOM 1561 N N . VAL A 1 212 ? -16.672 -27.478 -1.001 1.00 43.69 212 VAL A N 1
ATOM 1562 C CA . VAL A 1 212 ? -17.379 -27.191 0.252 1.00 43.69 212 VAL A CA 1
ATOM 1563 C C . VAL A 1 212 ? -16.428 -26.431 1.169 1.00 43.69 212 VAL A C 1
ATOM 1565 O O . VAL A 1 212 ? -15.424 -27.014 1.583 1.00 43.69 212 VAL A O 1
ATOM 1568 N N . ASP A 1 213 ? -16.694 -25.148 1.427 1.00 45.31 213 ASP A N 1
ATOM 1569 C CA . ASP A 1 213 ? -15.806 -24.266 2.204 1.00 45.31 213 ASP A CA 1
ATOM 1570 C C . ASP A 1 213 ? -16.539 -23.022 2.760 1.00 45.31 213 ASP A C 1
ATOM 1572 O O . ASP A 1 213 ? -17.621 -22.678 2.293 1.00 45.31 213 ASP A O 1
ATOM 1576 N N . GLU A 1 214 ? -15.928 -22.333 3.730 1.00 48.16 214 GLU A N 1
ATOM 1577 C CA . GLU A 1 214 ? -16.431 -21.093 4.350 1.00 48.16 214 GLU A CA 1
ATOM 1578 C C . GLU A 1 214 ? -15.545 -19.883 3.954 1.00 48.16 214 GLU A C 1
ATOM 1580 O O . GLU A 1 214 ? -14.505 -19.636 4.585 1.00 48.16 214 GLU A O 1
ATOM 1585 N N . GLY A 1 215 ? -15.964 -19.067 2.983 1.00 41.22 215 GLY A N 1
ATOM 1586 C CA . GLY A 1 215 ? -15.293 -17.801 2.651 1.00 41.22 215 GLY A CA 1
ATOM 1587 C C . GLY A 1 215 ? -14.228 -17.861 1.545 1.00 41.22 215 GLY A C 1
ATOM 1588 O O . GLY A 1 215 ? -13.214 -17.161 1.636 1.00 41.22 215 GLY A O 1
ATOM 1589 N N . LEU A 1 216 ? -14.404 -18.701 0.516 1.00 49.31 216 LEU A N 1
ATOM 1590 C CA . LEU A 1 216 ? -13.502 -18.748 -0.648 1.00 49.31 216 LEU A CA 1
ATOM 1591 C C . LEU A 1 216 ? -13.927 -17.810 -1.778 1.00 49.31 216 LEU A C 1
ATOM 1593 O O . LEU A 1 216 ? -15.032 -17.919 -2.303 1.00 49.31 216 LEU A O 1
ATOM 1597 N N . GLY A 1 217 ? -12.974 -17.033 -2.294 1.00 38.72 217 GLY A N 1
ATOM 1598 C CA . GLY A 1 217 ? -13.057 -16.503 -3.653 1.00 38.72 217 GLY A CA 1
ATOM 1599 C C . GLY A 1 217 ? -12.310 -17.380 -4.666 1.00 38.72 217 GLY A C 1
ATOM 1600 O O . GLY A 1 217 ? -11.196 -17.835 -4.393 1.00 38.72 217 GLY A O 1
ATOM 1601 N N . LEU A 1 218 ? -12.901 -17.632 -5.835 1.00 53.94 218 LEU A N 1
ATOM 1602 C CA . LEU A 1 218 ? -12.434 -18.591 -6.850 1.00 53.94 218 LEU A CA 1
ATOM 1603 C C . LEU A 1 218 ? -12.567 -17.998 -8.255 1.00 53.94 218 LEU A C 1
ATOM 1605 O O . LEU A 1 218 ? -13.603 -17.436 -8.578 1.00 53.94 218 LEU A O 1
ATOM 1609 N N . VAL A 1 219 ? -11.565 -18.190 -9.113 1.00 44.00 219 VAL A N 1
ATOM 1610 C CA . VAL A 1 219 ? -11.632 -17.843 -10.542 1.00 44.00 219 VAL A CA 1
ATOM 1611 C C . VAL A 1 219 ? -11.514 -19.127 -11.357 1.00 44.00 219 VAL A C 1
ATOM 1613 O O . VAL A 1 219 ? -10.512 -19.823 -11.234 1.00 44.00 219 VAL A O 1
ATOM 1616 N N . ILE A 1 220 ? -12.502 -19.466 -12.179 1.00 56.69 220 ILE A N 1
ATOM 1617 C CA . ILE A 1 220 ? -12.552 -20.721 -12.940 1.00 56.69 220 ILE A CA 1
ATOM 1618 C C . ILE A 1 220 ? -12.579 -20.406 -14.437 1.00 56.69 220 ILE A C 1
ATOM 1620 O O . ILE A 1 220 ? -13.424 -19.638 -14.887 1.00 56.69 220 ILE A O 1
ATOM 1624 N N . VAL A 1 221 ? -11.674 -21.007 -15.213 1.00 52.78 221 VAL A N 1
ATOM 1625 C CA . VAL A 1 221 ? -11.644 -20.866 -16.679 1.00 52.78 221 VAL A CA 1
ATOM 1626 C C . VAL A 1 221 ? -11.586 -22.235 -17.356 1.00 52.78 221 VAL A C 1
ATOM 1628 O O . VAL A 1 221 ? -10.678 -23.023 -17.083 1.00 52.78 221 VAL A O 1
ATOM 1631 N N . GLY A 1 222 ? -12.523 -22.524 -18.259 1.00 56.16 222 GLY A N 1
ATOM 1632 C CA . GLY A 1 222 ? -12.519 -23.774 -19.026 1.00 56.16 222 GLY A CA 1
ATOM 1633 C C . GLY A 1 222 ? -13.857 -24.119 -19.672 1.00 56.16 222 GLY A C 1
ATOM 1634 O O . GLY A 1 222 ? -14.886 -23.559 -19.317 1.00 56.16 222 GLY A O 1
ATOM 1635 N N . GLU A 1 223 ? -13.830 -25.062 -20.610 1.00 58.66 223 GLU A N 1
ATOM 1636 C CA . GLU A 1 223 ? -14.994 -25.523 -21.377 1.00 58.66 223 GLU A CA 1
ATOM 1637 C C . GLU A 1 223 ? -15.636 -26.774 -20.748 1.00 58.66 223 GLU A C 1
ATOM 1639 O O . GLU A 1 223 ? -14.940 -27.679 -20.263 1.00 58.66 223 GLU A O 1
ATOM 1644 N N . GLY A 1 224 ? -16.973 -26.853 -20.795 1.00 54.56 224 GLY A N 1
ATOM 1645 C CA . GLY A 1 224 ? -17.737 -28.066 -20.478 1.00 54.56 224 GLY A CA 1
ATOM 1646 C C . GLY A 1 224 ? -17.643 -28.540 -19.022 1.00 54.56 224 GLY A C 1
ATOM 1647 O O . GLY A 1 224 ? -17.575 -29.747 -18.768 1.00 54.56 224 GLY A O 1
ATOM 1648 N N . LEU A 1 225 ? -17.591 -27.610 -18.063 1.00 57.94 225 LEU A N 1
ATOM 1649 C CA . LEU A 1 225 ? -17.440 -27.918 -16.637 1.00 57.94 225 LEU A CA 1
ATOM 1650 C C . LEU A 1 225 ? -18.781 -28.167 -15.934 1.00 57.94 225 LEU A C 1
ATOM 1652 O O . LEU A 1 225 ? -19.772 -27.475 -16.170 1.00 57.94 225 LEU A O 1
ATOM 1656 N N . GLY A 1 226 ? -18.773 -29.130 -15.010 1.00 52.53 226 GLY A N 1
ATOM 1657 C CA . GLY A 1 226 ? -19.867 -29.381 -14.070 1.00 52.53 226 GLY A CA 1
ATOM 1658 C C . GLY A 1 226 ? -19.435 -29.025 -12.651 1.00 52.53 226 GLY A C 1
ATOM 1659 O O . GLY A 1 226 ? -18.550 -29.679 -12.093 1.00 52.53 226 GLY A O 1
ATOM 1660 N N . LEU A 1 227 ? -20.047 -27.998 -12.069 1.00 58.12 227 LEU A N 1
ATOM 1661 C CA . LEU A 1 227 ? -19.665 -27.436 -10.777 1.00 58.12 227 LEU A CA 1
ATOM 1662 C C . LEU A 1 227 ? -20.821 -27.550 -9.778 1.00 58.12 227 LEU A C 1
ATOM 1664 O O . LEU A 1 227 ? -21.942 -27.132 -10.062 1.00 58.12 227 LEU A O 1
ATOM 1668 N N . VAL A 1 228 ? -20.537 -28.088 -8.592 1.00 48.78 228 VAL A N 1
ATOM 1669 C CA . VAL A 1 228 ? -21.456 -28.042 -7.444 1.00 48.78 228 VAL A CA 1
ATOM 1670 C C . VAL A 1 228 ? -20.708 -27.453 -6.262 1.00 48.78 228 VAL A C 1
ATOM 1672 O O . VAL A 1 228 ? -19.661 -27.971 -5.871 1.00 48.78 228 VAL A O 1
ATOM 1675 N N . ILE A 1 229 ? -21.222 -26.363 -5.708 1.00 58.06 229 ILE A N 1
ATOM 1676 C CA . ILE A 1 229 ? -20.542 -25.614 -4.657 1.00 58.06 229 ILE A CA 1
ATOM 1677 C C . ILE A 1 229 ? -21.526 -25.353 -3.514 1.00 58.06 229 ILE A C 1
ATOM 1679 O O . ILE A 1 229 ? -22.657 -24.938 -3.754 1.00 58.06 229 ILE A O 1
ATOM 1683 N N . VAL A 1 230 ? -21.113 -25.640 -2.279 1.00 51.06 230 VAL A N 1
ATOM 1684 C CA . VAL A 1 230 ? -21.934 -25.434 -1.075 1.00 51.06 230 VAL A CA 1
ATOM 1685 C C . VAL A 1 230 ? -21.085 -24.761 -0.002 1.00 51.06 230 VAL A C 1
ATOM 1687 O O . VAL A 1 230 ? -20.001 -25.264 0.282 1.00 51.06 230 VAL A O 1
ATOM 1690 N N . GLY A 1 231 ? -21.534 -23.664 0.599 1.00 56.72 231 GLY A N 1
ATOM 1691 C CA . GLY A 1 231 ? -20.683 -22.907 1.519 1.00 56.72 231 GLY A CA 1
ATOM 1692 C C . GLY A 1 231 ? -21.387 -21.816 2.316 1.00 56.72 231 GLY A C 1
ATOM 1693 O O . GLY A 1 231 ? -22.609 -21.795 2.427 1.00 56.72 231 GLY A O 1
ATOM 1694 N N . GLU A 1 232 ? -20.566 -20.925 2.863 1.00 56.06 232 GLU A N 1
ATOM 1695 C CA . GLU A 1 232 ? -20.955 -19.639 3.443 1.00 56.06 232 GLU A CA 1
ATOM 1696 C C . GLU A 1 232 ? -19.915 -18.594 2.976 1.00 56.06 232 GLU A C 1
ATOM 1698 O O . GLU A 1 232 ? -18.723 -18.750 3.274 1.00 56.06 232 GLU A O 1
ATOM 1703 N N . GLY A 1 233 ? -20.305 -17.534 2.258 1.00 54.09 233 GLY A N 1
ATOM 1704 C CA . GLY A 1 233 ? -19.429 -16.384 1.968 1.00 54.09 233 GLY A CA 1
ATOM 1705 C C . GLY A 1 233 ? -18.571 -16.490 0.700 1.00 54.09 233 GLY A C 1
ATOM 1706 O O . GLY A 1 233 ? -17.405 -16.077 0.708 1.00 54.09 233 GLY A O 1
ATOM 1707 N N . LEU A 1 234 ? -19.073 -17.108 -0.369 1.00 62.19 234 LEU A N 1
ATOM 1708 C CA . LEU A 1 234 ? -18.285 -17.384 -1.580 1.00 62.19 234 LEU A CA 1
ATOM 1709 C C . LEU A 1 234 ? -18.108 -16.181 -2.528 1.00 62.19 234 LEU A C 1
ATOM 1711 O O . LEU A 1 234 ? -18.948 -15.298 -2.615 1.00 62.19 234 LEU A O 1
ATOM 1715 N N . GLY A 1 235 ? -17.011 -16.169 -3.296 1.00 54.31 235 GLY A N 1
ATOM 1716 C CA . GLY A 1 235 ? -16.654 -15.107 -4.252 1.00 54.31 235 GLY A CA 1
ATOM 1717 C C . GLY A 1 235 ? -16.188 -15.647 -5.606 1.00 54.31 235 GLY A C 1
ATOM 1718 O O . GLY A 1 235 ? -14.996 -15.668 -5.909 1.00 54.31 235 GLY A O 1
ATOM 1719 N N . LEU A 1 236 ? -17.117 -16.146 -6.409 1.00 64.44 236 LEU A N 1
ATOM 1720 C CA . LEU A 1 236 ? -16.846 -16.861 -7.653 1.00 64.44 236 LEU A CA 1
ATOM 1721 C C . LEU A 1 236 ? -16.678 -15.905 -8.851 1.00 64.44 236 LEU A C 1
ATOM 1723 O O . LEU A 1 236 ? -17.408 -14.931 -8.992 1.00 64.44 236 LEU A O 1
ATOM 1727 N N . VAL A 1 237 ? -15.766 -16.225 -9.767 1.00 55.84 237 VAL A N 1
ATOM 1728 C CA . VAL A 1 237 ? -15.624 -15.623 -11.102 1.00 55.84 237 VAL A CA 1
ATOM 1729 C C . VAL A 1 237 ? -15.421 -16.758 -12.102 1.00 55.84 237 VAL A C 1
ATOM 1731 O O . VAL A 1 237 ? -14.559 -17.606 -11.889 1.00 55.84 237 VAL A O 1
ATOM 1734 N N . ILE A 1 238 ? -16.195 -16.823 -13.181 1.00 64.00 238 ILE A N 1
ATOM 1735 C CA . ILE A 1 238 ? -16.194 -17.967 -14.104 1.00 64.00 238 ILE A CA 1
ATOM 1736 C C . ILE A 1 238 ? -16.163 -17.481 -15.550 1.00 64.00 238 ILE A C 1
ATOM 1738 O O . ILE A 1 238 ? -16.918 -16.583 -15.911 1.00 64.00 238 ILE A O 1
ATOM 1742 N N . VAL A 1 239 ? -15.308 -18.076 -16.384 1.00 63.06 239 VAL A N 1
ATOM 1743 C CA . VAL A 1 239 ? -15.234 -17.786 -17.823 1.00 63.06 239 VAL A CA 1
ATOM 1744 C C . VAL A 1 239 ? -15.186 -19.088 -18.626 1.00 63.06 239 VAL A C 1
ATOM 1746 O O . VAL A 1 239 ? -14.257 -19.878 -18.450 1.00 63.06 239 VAL A O 1
ATOM 1749 N N . GLY A 1 240 ? -16.147 -19.318 -19.522 1.00 64.69 240 GLY A N 1
ATOM 1750 C CA . GLY A 1 240 ? -16.128 -20.491 -20.404 1.00 64.69 240 GLY A CA 1
ATOM 1751 C C . GLY A 1 240 ? -17.483 -20.906 -20.973 1.00 64.69 240 GLY A C 1
ATOM 1752 O O . GLY A 1 240 ? -18.524 -20.402 -20.566 1.00 64.69 240 GLY A O 1
ATOM 1753 N N . GLU A 1 241 ? -17.454 -21.840 -21.921 1.00 67.81 241 GLU A N 1
ATOM 1754 C CA . GLU A 1 241 ? -18.619 -22.280 -22.698 1.00 67.81 241 GLU A CA 1
ATOM 1755 C C . GLU A 1 241 ? -19.251 -23.568 -22.138 1.00 67.81 241 GLU A C 1
ATOM 1757 O O . GLU A 1 241 ? -18.553 -24.501 -21.720 1.00 67.81 241 GLU A O 1
ATOM 1762 N N . GLY A 1 242 ? -20.587 -23.645 -22.176 1.00 63.22 242 GLY A N 1
ATOM 1763 C CA . GLY A 1 242 ? -21.353 -24.868 -21.907 1.00 63.22 242 GLY A CA 1
ATOM 1764 C C . GLY A 1 242 ? -21.276 -25.368 -20.462 1.00 63.22 242 GLY A C 1
ATOM 1765 O O . GLY A 1 242 ? -21.147 -26.573 -20.230 1.00 63.22 242 GLY A O 1
ATOM 1766 N N . LEU A 1 243 ? -21.304 -24.453 -19.488 1.00 65.69 243 LEU A N 1
ATOM 1767 C CA . LEU A 1 243 ? -21.098 -24.764 -18.069 1.00 65.69 243 LEU A CA 1
ATOM 1768 C C . LEU A 1 243 ? -22.419 -25.019 -17.334 1.00 65.69 243 LEU A C 1
ATOM 1770 O O . LEU A 1 243 ? -23.392 -24.284 -17.500 1.00 65.69 243 LEU A O 1
ATOM 1774 N N . GLY A 1 244 ? -22.422 -26.027 -16.459 1.00 64.06 244 GLY A N 1
ATOM 1775 C CA . GLY A 1 244 ? -23.501 -26.268 -15.500 1.00 64.06 244 GLY A CA 1
ATOM 1776 C C . GLY A 1 244 ? -23.025 -25.996 -14.076 1.00 64.06 244 GLY A C 1
ATOM 1777 O O . GLY A 1 244 ? -22.176 -26.735 -13.572 1.00 64.06 244 GLY A O 1
ATOM 1778 N N . LEU A 1 245 ? -23.576 -24.969 -13.424 1.00 68.19 245 LEU A N 1
ATOM 1779 C CA . LEU A 1 245 ? -23.254 -24.601 -12.042 1.00 68.19 245 LEU A CA 1
ATOM 1780 C C . LEU A 1 245 ? -24.485 -24.716 -11.137 1.00 68.19 245 LEU A C 1
ATOM 1782 O O . LEU A 1 245 ? -25.549 -24.178 -11.439 1.00 68.19 245 LEU A O 1
ATOM 1786 N N . VAL A 1 246 ? -24.305 -25.370 -9.989 1.00 66.38 246 VAL A N 1
ATOM 1787 C CA . VAL A 1 246 ? -25.248 -25.334 -8.865 1.00 66.38 246 VAL A CA 1
ATOM 1788 C C . VAL A 1 246 ? -24.539 -24.776 -7.632 1.00 66.38 246 VAL A C 1
ATOM 1790 O O . VAL A 1 246 ? -23.518 -25.333 -7.220 1.00 66.38 246 VAL A O 1
ATOM 1793 N N . THR A 1 247 ? -25.078 -23.715 -7.028 1.00 66.19 247 THR A N 1
ATOM 1794 C CA . THR A 1 247 ? -24.599 -23.167 -5.747 1.00 66.19 247 THR A CA 1
ATOM 1795 C C . THR A 1 247 ? -25.676 -23.207 -4.664 1.00 66.19 247 THR A C 1
ATOM 1797 O O . THR A 1 247 ? -26.860 -23.015 -4.943 1.00 66.19 247 THR A O 1
ATOM 1800 N N . VAL A 1 248 ? -25.259 -23.447 -3.420 1.00 69.88 248 VAL A N 1
ATOM 1801 C CA . VAL A 1 248 ? -26.076 -23.253 -2.210 1.00 69.88 248 VAL A CA 1
ATOM 1802 C C . VAL A 1 248 ? -25.193 -22.591 -1.151 1.00 69.88 248 VAL A C 1
ATOM 1804 O O . VAL A 1 248 ? -24.288 -23.250 -0.645 1.00 69.88 248 VAL A O 1
ATOM 1807 N N . ASP A 1 249 ? -25.381 -21.303 -0.865 1.00 67.56 249 ASP A N 1
ATOM 1808 C CA . ASP A 1 249 ? -24.438 -20.530 -0.035 1.00 67.56 249 ASP A CA 1
ATOM 1809 C C . ASP A 1 249 ? -25.082 -19.315 0.647 1.00 67.56 249 ASP A C 1
ATOM 1811 O O . ASP A 1 249 ? -25.843 -18.604 0.003 1.00 67.56 249 ASP A O 1
ATOM 1815 N N . GLU A 1 250 ? -24.784 -19.054 1.921 1.00 68.31 250 GLU A N 1
ATOM 1816 C CA . GLU A 1 250 ? -25.436 -17.973 2.687 1.00 68.31 250 GLU A CA 1
ATOM 1817 C C . GLU A 1 250 ? -25.070 -16.537 2.237 1.00 68.31 250 GLU A C 1
ATOM 1819 O O . GLU A 1 250 ? -25.914 -15.661 2.356 1.00 68.31 250 GLU A O 1
ATOM 1824 N N . ASP A 1 251 ? -23.884 -16.273 1.671 1.00 70.81 251 ASP A N 1
ATOM 1825 C CA . ASP A 1 251 ? -23.407 -14.920 1.297 1.00 70.81 251 ASP A CA 1
ATOM 1826 C C . ASP A 1 251 ? -22.578 -14.992 -0.023 1.00 70.81 251 ASP A C 1
ATOM 1828 O O . ASP A 1 251 ? -21.352 -14.839 -0.030 1.00 70.81 251 ASP A O 1
ATOM 1832 N N . LEU A 1 252 ? -23.218 -15.258 -1.169 1.00 71.00 252 LEU A N 1
ATOM 1833 C CA . LEU A 1 252 ? -22.552 -15.563 -2.447 1.00 71.00 252 LEU A CA 1
ATOM 1834 C C . LEU A 1 252 ? -22.368 -14.346 -3.365 1.00 71.00 252 LEU A C 1
ATOM 1836 O O . LEU A 1 252 ? -23.325 -13.809 -3.903 1.00 71.00 252 LEU A O 1
ATOM 1840 N N . VAL A 1 253 ? -21.131 -14.019 -3.728 1.00 71.75 253 VAL A N 1
ATOM 1841 C CA . VAL A 1 253 ? -20.791 -13.212 -4.914 1.00 71.75 253 VAL A CA 1
ATOM 1842 C C . VAL A 1 253 ? -20.423 -14.150 -6.072 1.00 71.75 253 VAL A C 1
ATOM 1844 O O . VAL A 1 253 ? -19.628 -15.073 -5.895 1.00 71.75 253 VAL A O 1
ATOM 1847 N N . LEU A 1 254 ? -20.967 -13.936 -7.273 1.00 70.75 254 LEU A N 1
ATOM 1848 C CA . LEU A 1 254 ? -20.709 -14.770 -8.456 1.00 70.75 254 LEU A CA 1
ATOM 1849 C C . LEU A 1 254 ? -20.666 -13.920 -9.731 1.00 70.75 254 LEU A C 1
ATOM 1851 O O . LEU A 1 254 ? -21.665 -13.339 -10.119 1.00 70.75 254 LEU A O 1
ATOM 1855 N N . VAL A 1 255 ? -19.539 -13.895 -10.436 1.00 74.38 255 VAL A N 1
ATOM 1856 C CA . VAL A 1 255 ? -19.398 -13.300 -11.774 1.00 74.38 255 VAL A CA 1
ATOM 1857 C C . VAL A 1 255 ? -19.269 -14.424 -12.802 1.00 74.38 255 VAL A C 1
ATOM 1859 O O . VAL A 1 255 ? -18.472 -15.337 -12.603 1.00 74.38 255 VAL A O 1
ATOM 1862 N N . THR A 1 256 ? -19.993 -14.381 -13.920 1.00 70.56 256 THR A N 1
ATOM 1863 C CA . THR A 1 256 ? -19.840 -15.350 -15.020 1.00 70.56 256 THR A CA 1
ATOM 1864 C C . THR A 1 256 ? -19.770 -14.664 -16.382 1.00 70.56 256 THR A C 1
ATOM 1866 O O . THR A 1 256 ? -20.423 -13.646 -16.610 1.00 70.56 256 THR A O 1
ATOM 1869 N N . VAL A 1 257 ? -18.964 -15.215 -17.291 1.00 74.12 257 VAL A N 1
ATOM 1870 C CA . VAL A 1 257 ? -18.865 -14.779 -18.689 1.00 74.12 257 VAL A CA 1
ATOM 1871 C C . VAL A 1 257 ? -18.814 -16.007 -19.599 1.00 74.12 257 VAL A C 1
ATOM 1873 O O . VAL A 1 257 ? -17.899 -16.819 -19.465 1.00 74.12 257 VAL A O 1
ATOM 1876 N N . GLY A 1 258 ? -19.756 -16.160 -20.530 1.00 71.88 258 GLY A N 1
ATOM 1877 C CA . GLY A 1 258 ? -19.723 -17.276 -21.482 1.00 71.88 258 GLY A CA 1
ATOM 1878 C C . GLY A 1 258 ? -21.066 -17.676 -22.086 1.00 71.88 258 GLY A C 1
ATOM 1879 O O . GLY A 1 258 ? -22.120 -17.184 -21.694 1.00 71.88 258 GLY A O 1
ATOM 1880 N N . GLU A 1 259 ? -21.009 -18.586 -23.053 1.00 76.12 259 GLU A N 1
ATOM 1881 C CA . GLU A 1 259 ? -22.158 -19.038 -23.844 1.00 76.12 259 GLU A CA 1
ATOM 1882 C C . GLU A 1 259 ? -22.771 -20.332 -23.282 1.00 76.12 259 GLU A C 1
ATOM 1884 O O . GLU A 1 259 ? -22.063 -21.239 -22.830 1.00 76.12 259 GLU A O 1
ATOM 1889 N N . GLY A 1 260 ? -24.102 -20.445 -23.337 1.00 72.94 260 GLY A N 1
ATOM 1890 C CA . GLY A 1 260 ? -24.827 -21.680 -23.014 1.00 72.94 260 GLY A CA 1
ATOM 1891 C C . GLY A 1 260 ? -24.756 -22.105 -21.543 1.00 72.94 260 GLY A C 1
ATOM 1892 O O . GLY A 1 260 ? -24.745 -23.304 -21.251 1.00 72.94 260 GLY A O 1
ATOM 1893 N N . LEU A 1 261 ? -24.662 -21.144 -20.617 1.00 71.94 261 LEU A N 1
ATOM 1894 C CA . LEU A 1 261 ? -24.582 -21.409 -19.178 1.00 71.94 261 LEU A CA 1
ATOM 1895 C C . LEU A 1 261 ? -25.947 -21.820 -18.602 1.00 71.94 261 LEU A C 1
ATOM 1897 O O . LEU A 1 261 ? -26.965 -21.171 -18.858 1.00 71.94 261 LEU A O 1
ATOM 1901 N N . VAL A 1 262 ? -25.948 -22.843 -17.744 1.00 74.81 262 VAL A N 1
ATOM 1902 C CA . VAL A 1 262 ? -27.090 -23.186 -16.884 1.00 74.81 262 VAL A CA 1
ATOM 1903 C C . VAL A 1 262 ? -26.694 -23.010 -15.423 1.00 74.81 262 VAL A C 1
ATOM 1905 O O . VAL A 1 262 ? -25.787 -23.687 -14.931 1.00 74.81 262 VAL A O 1
ATOM 1908 N N . LEU A 1 263 ? -27.393 -22.112 -14.730 1.00 73.94 263 LEU A N 1
ATOM 1909 C CA . LEU A 1 263 ? -27.130 -21.746 -13.342 1.00 73.94 263 LEU A CA 1
ATOM 1910 C C . LEU A 1 263 ? -28.343 -22.040 -12.458 1.00 73.94 263 LEU A C 1
ATOM 1912 O O . LEU A 1 263 ? -29.456 -21.608 -12.761 1.00 73.94 263 LEU A O 1
ATOM 1916 N N . VAL A 1 264 ? -28.111 -22.714 -11.331 1.00 77.44 264 VAL A N 1
ATOM 1917 C CA . VAL A 1 264 ? -29.085 -22.821 -10.239 1.00 77.44 264 VAL A CA 1
ATOM 1918 C C . VAL A 1 264 ? -28.434 -22.347 -8.942 1.00 77.44 264 VAL A C 1
ATOM 1920 O O . VAL A 1 264 ? -27.489 -22.984 -8.481 1.00 77.44 264 VAL A O 1
ATOM 1923 N N . THR A 1 265 ? -28.921 -21.259 -8.346 1.00 76.88 265 THR A N 1
ATOM 1924 C CA . THR A 1 265 ? -28.423 -20.757 -7.054 1.00 76.88 265 THR A CA 1
ATOM 1925 C C . THR A 1 265 ? -29.510 -20.789 -5.982 1.00 76.88 265 THR A C 1
ATOM 1927 O O . THR A 1 265 ? -30.685 -20.533 -6.253 1.00 76.88 265 THR A O 1
ATOM 1930 N N . VAL A 1 266 ? -29.112 -21.095 -4.747 1.00 78.56 266 VAL A N 1
ATOM 1931 C CA . VAL A 1 266 ? -29.917 -20.867 -3.539 1.00 78.56 266 VAL A CA 1
ATOM 1932 C C . VAL A 1 266 ? -29.056 -20.099 -2.540 1.00 78.56 266 VAL A C 1
ATOM 1934 O O . VAL A 1 266 ? -27.942 -20.547 -2.267 1.00 78.56 266 VAL A O 1
ATOM 1937 N N . SER A 1 267 ? -29.499 -18.940 -2.044 1.00 78.19 267 SER A N 1
ATOM 1938 C CA . SER A 1 267 ? -28.615 -18.064 -1.259 1.00 78.19 267 SER A CA 1
ATOM 1939 C C . SER A 1 267 ? -29.338 -17.093 -0.323 1.00 78.19 267 SER A C 1
ATOM 1941 O O . SER A 1 267 ? -30.374 -16.568 -0.705 1.00 78.19 267 SER A O 1
ATOM 1943 N N . GLU A 1 268 ? -28.801 -16.838 0.876 1.00 77.69 268 GLU A N 1
ATOM 1944 C CA . GLU A 1 268 ? -29.370 -15.846 1.814 1.00 77.69 268 GLU A CA 1
ATOM 1945 C C . GLU A 1 268 ? -28.875 -14.410 1.562 1.00 77.69 268 GLU A C 1
ATOM 1947 O O . GLU A 1 268 ? -29.518 -13.493 2.053 1.00 77.69 268 GLU A O 1
ATOM 1952 N N . ARG A 1 269 ? -27.796 -14.207 0.782 1.00 78.19 269 ARG A N 1
ATOM 1953 C CA . ARG A 1 269 ? -27.442 -12.968 0.052 1.00 78.19 269 ARG A CA 1
ATOM 1954 C C . ARG A 1 269 ? -26.725 -13.317 -1.237 1.00 78.19 269 ARG A C 1
ATOM 1956 O O . ARG A 1 269 ? -25.723 -14.025 -1.199 1.00 78.19 269 ARG A O 1
ATOM 1963 N N . LEU A 1 270 ? -27.142 -12.752 -2.367 1.00 79.44 270 LEU A N 1
ATOM 1964 C CA . LEU A 1 270 ? -26.491 -12.998 -3.662 1.00 79.44 270 LEU A CA 1
ATOM 1965 C C . LEU A 1 270 ? -25.962 -11.698 -4.269 1.00 79.44 270 LEU A C 1
ATOM 1967 O O . LEU A 1 270 ? -26.632 -10.682 -4.218 1.00 79.44 270 LEU A O 1
ATOM 1971 N N . VAL A 1 271 ? -24.796 -11.726 -4.912 1.00 81.25 271 VAL A N 1
ATOM 1972 C CA . VAL A 1 271 ? -24.294 -10.666 -5.798 1.00 81.25 271 VAL A CA 1
ATOM 1973 C C . VAL A 1 271 ? -23.832 -11.308 -7.106 1.00 81.25 271 VAL A C 1
ATOM 1975 O O . VAL A 1 271 ? -22.657 -11.620 -7.301 1.00 81.25 271 VAL A O 1
ATOM 1978 N N . LEU A 1 272 ? -24.791 -11.566 -7.991 1.00 78.25 272 LEU A N 1
ATOM 1979 C CA . LEU A 1 272 ? -24.592 -12.196 -9.291 1.00 78.25 272 LEU A CA 1
ATOM 1980 C C . LEU A 1 272 ? -24.282 -11.152 -10.373 1.00 78.25 272 LEU A C 1
ATOM 1982 O O . LEU A 1 272 ? -24.995 -10.163 -10.503 1.00 78.25 272 LEU A O 1
ATOM 1986 N N . VAL A 1 273 ? -23.289 -11.416 -11.219 1.00 81.38 273 VAL A N 1
ATOM 1987 C CA . VAL A 1 273 ? -23.026 -10.697 -12.470 1.00 81.38 273 VAL A CA 1
ATOM 1988 C C . VAL A 1 273 ? -22.870 -11.718 -13.600 1.00 81.38 273 VAL A C 1
ATOM 1990 O O . VAL A 1 273 ? -22.114 -12.674 -13.453 1.00 81.38 273 VAL A O 1
ATOM 1993 N N . ILE A 1 274 ? -23.550 -11.551 -14.733 1.00 77.38 274 ILE A N 1
ATOM 1994 C CA . ILE A 1 274 ? -23.448 -12.445 -15.900 1.00 77.38 274 ILE A CA 1
ATOM 1995 C C . ILE A 1 274 ? -23.274 -11.634 -17.184 1.00 77.38 274 ILE A C 1
ATOM 1997 O O . ILE A 1 274 ? -23.955 -10.628 -17.367 1.00 77.38 274 ILE A O 1
ATOM 2001 N N . VAL A 1 275 ? -22.409 -12.098 -18.090 1.00 79.06 275 VAL A N 1
ATOM 2002 C CA . VAL A 1 275 ? -22.322 -11.619 -19.479 1.00 79.06 275 VAL A CA 1
ATOM 2003 C C . VAL A 1 275 ? -22.295 -12.819 -20.434 1.00 79.06 275 VAL A C 1
ATOM 2005 O O . VAL A 1 275 ? -21.345 -13.597 -20.393 1.00 79.06 275 VAL A O 1
ATOM 2008 N N . GLY A 1 276 ? -23.298 -13.005 -21.295 1.00 77.31 276 GLY A N 1
ATOM 2009 C CA . GLY A 1 276 ? -23.314 -14.173 -22.186 1.00 77.31 276 GLY A CA 1
ATOM 2010 C C . GLY A 1 276 ? -24.586 -14.394 -23.000 1.00 77.31 276 GLY A C 1
ATOM 2011 O O . GLY A 1 276 ? -25.587 -13.709 -22.817 1.00 77.31 276 GLY A O 1
ATOM 2012 N N . GLU A 1 277 ? -24.539 -15.387 -23.886 1.00 79.38 277 GLU A N 1
ATOM 2013 C CA . GLU A 1 277 ? -25.625 -15.742 -24.810 1.00 79.38 277 GLU A CA 1
ATOM 2014 C C . GLU A 1 277 ? -26.256 -17.098 -24.447 1.00 79.38 277 GLU A C 1
ATOM 2016 O O . GLU A 1 277 ? -25.567 -18.034 -24.025 1.00 79.38 277 GLU A O 1
ATOM 2021 N N . GLY A 1 278 ? -27.576 -17.227 -24.628 1.00 77.00 278 GLY A N 1
ATOM 2022 C CA . GLY A 1 278 ? -28.301 -18.497 -24.472 1.00 77.00 278 GLY A CA 1
ATOM 2023 C C . GLY A 1 278 ? -28.344 -19.021 -23.031 1.00 77.00 278 GLY A C 1
ATOM 2024 O O . GLY A 1 278 ? -28.103 -20.205 -22.784 1.00 77.00 278 GLY A O 1
ATOM 2025 N N . LEU A 1 279 ? -28.610 -18.127 -22.078 1.00 77.56 279 LEU A N 1
ATOM 2026 C CA . LEU A 1 279 ? -28.455 -18.349 -20.638 1.00 77.56 279 LEU A CA 1
ATOM 2027 C C . LEU A 1 279 ? -29.752 -18.839 -19.967 1.00 77.56 279 LEU A C 1
ATOM 2029 O O . LEU A 1 279 ? -30.818 -18.254 -20.164 1.00 77.56 279 LEU A O 1
ATOM 2033 N N . GLY A 1 280 ? -29.655 -19.870 -19.119 1.00 80.12 280 GLY A N 1
ATOM 2034 C CA . GLY A 1 280 ? -30.778 -20.400 -18.330 1.00 80.12 280 GLY A CA 1
ATOM 2035 C C . GLY A 1 280 ? -30.513 -20.346 -16.824 1.00 80.12 280 GLY A C 1
ATOM 2036 O O . GLY A 1 280 ? -29.657 -21.073 -16.321 1.00 80.12 280 GLY A O 1
ATOM 2037 N N . LEU A 1 281 ? -31.253 -19.504 -16.101 1.00 79.94 281 LEU A N 1
ATOM 2038 C CA . LEU A 1 281 ? -30.961 -19.125 -14.715 1.00 79.94 281 LEU A CA 1
ATOM 2039 C C . LEU A 1 281 ? -32.162 -19.392 -13.787 1.00 79.94 281 LEU A C 1
ATOM 2041 O O . LEU A 1 281 ? -33.278 -18.947 -14.063 1.00 79.94 281 LEU A O 1
ATOM 2045 N N . VAL A 1 282 ? -31.934 -20.074 -12.662 1.00 82.38 282 VAL A N 1
ATOM 2046 C CA . VAL A 1 282 ? -32.930 -20.274 -11.592 1.00 82.38 282 VAL A CA 1
ATOM 2047 C C . VAL A 1 282 ? -32.318 -19.902 -10.245 1.00 82.38 282 VAL A C 1
ATOM 2049 O O . VAL A 1 282 ? -31.266 -20.419 -9.882 1.00 82.38 282 VAL A O 1
ATOM 2052 N N . ILE A 1 283 ? -32.966 -19.004 -9.510 1.00 80.94 283 ILE A N 1
ATOM 2053 C CA . ILE A 1 283 ? -32.411 -18.368 -8.311 1.00 80.94 283 ILE A CA 1
ATOM 2054 C C . ILE A 1 283 ? -33.478 -18.343 -7.215 1.00 80.94 283 ILE A C 1
ATOM 2056 O O . ILE A 1 283 ? -34.618 -17.956 -7.473 1.00 80.94 283 ILE A O 1
ATOM 2060 N N . VAL A 1 284 ? -33.118 -18.747 -5.997 1.00 81.81 284 VAL A N 1
ATOM 2061 C CA . VAL A 1 284 ? -34.006 -18.698 -4.822 1.00 81.81 284 VAL A CA 1
ATOM 2062 C C . VAL A 1 284 ? -33.256 -18.108 -3.627 1.00 81.81 284 VAL A C 1
ATOM 2064 O O . VAL A 1 284 ? -32.104 -18.487 -3.419 1.00 81.81 284 VAL A O 1
ATOM 2067 N N . GLY A 1 285 ? -33.861 -17.221 -2.833 1.00 81.31 285 GLY A N 1
ATOM 2068 C CA . GLY A 1 285 ? -33.136 -16.653 -1.693 1.00 81.31 285 GLY A CA 1
ATOM 2069 C C . GLY A 1 285 ? -33.728 -15.440 -0.985 1.00 81.31 285 GLY A C 1
ATOM 2070 O O . GLY A 1 285 ? -34.917 -15.167 -1.095 1.00 81.31 285 GLY A O 1
ATOM 2071 N N . GLU A 1 286 ? -32.856 -14.729 -0.278 1.00 77.06 286 GLU A N 1
ATOM 2072 C CA . GLU A 1 286 ? -33.085 -13.469 0.451 1.00 77.06 286 GLU A CA 1
ATOM 2073 C C . GLU A 1 286 ? -31.919 -12.496 0.101 1.00 77.06 286 GLU A C 1
ATOM 2075 O O . GLU A 1 286 ? -30.930 -12.943 -0.494 1.00 77.06 286 GLU A O 1
ATOM 2080 N N . ASP A 1 287 ? -32.031 -11.183 0.379 1.00 80.38 287 ASP A N 1
ATOM 2081 C CA . ASP A 1 287 ? -30.963 -10.159 0.183 1.00 80.38 287 ASP A CA 1
ATOM 2082 C C . ASP A 1 287 ? -30.241 -10.278 -1.202 1.00 80.38 287 ASP A C 1
ATOM 2084 O O . ASP A 1 287 ? -29.008 -10.247 -1.328 1.00 80.38 287 ASP A O 1
ATOM 2088 N N . LEU A 1 288 ? -30.999 -10.503 -2.283 1.00 80.12 288 LEU A N 1
ATOM 2089 C CA . LEU A 1 288 ? -30.445 -10.848 -3.602 1.00 80.12 288 LEU A CA 1
ATOM 2090 C C . LEU A 1 288 ? -30.026 -9.599 -4.405 1.00 80.12 288 LEU A C 1
ATOM 2092 O O . LEU A 1 288 ? -30.727 -8.600 -4.436 1.00 80.12 288 LEU A O 1
ATOM 2096 N N . VAL A 1 289 ? -28.930 -9.663 -5.161 1.00 83.12 289 VAL A N 1
ATOM 2097 C CA . VAL A 1 289 ? -28.465 -8.615 -6.090 1.00 83.12 289 VAL A CA 1
ATOM 2098 C C . VAL A 1 289 ? -27.974 -9.271 -7.376 1.00 83.12 289 VAL A C 1
ATOM 2100 O O . VAL A 1 289 ? -27.051 -10.078 -7.351 1.00 83.12 289 VAL A O 1
ATOM 2103 N N . LEU A 1 290 ? -28.568 -8.943 -8.522 1.00 80.69 290 LEU A N 1
ATOM 2104 C CA . LEU A 1 290 ? -28.312 -9.625 -9.795 1.00 80.69 290 LEU A CA 1
ATOM 2105 C C . LEU A 1 290 ? -28.042 -8.617 -10.926 1.00 80.69 290 LEU A C 1
ATOM 2107 O O . LEU A 1 290 ? -28.759 -7.631 -11.045 1.00 80.69 290 LEU A O 1
ATOM 2111 N N . VAL A 1 291 ? -27.058 -8.868 -11.794 1.00 83.50 291 VAL A N 1
ATOM 2112 C CA . VAL A 1 291 ? -26.709 -8.021 -12.952 1.00 83.50 291 VAL A CA 1
ATOM 2113 C C . VAL A 1 291 ? -26.441 -8.897 -14.181 1.00 83.50 291 VAL A C 1
ATOM 2115 O O . VAL A 1 291 ? -25.398 -9.533 -14.247 1.00 83.50 291 VAL A O 1
ATOM 2118 N N . THR A 1 292 ? -27.326 -8.958 -15.177 1.00 78.88 292 THR A N 1
ATOM 2119 C CA . THR A 1 292 ? -27.145 -9.855 -16.341 1.00 78.88 292 THR A CA 1
ATOM 2120 C C . THR A 1 292 ? -27.154 -9.119 -17.677 1.00 78.88 292 THR A C 1
ATOM 2122 O O . THR A 1 292 ? -28.071 -8.343 -17.943 1.00 78.88 292 THR A O 1
ATOM 2125 N N . VAL A 1 293 ? -26.180 -9.403 -18.543 1.00 80.06 293 VAL A N 1
ATOM 2126 C CA . VAL A 1 293 ? -26.034 -8.796 -19.873 1.00 80.06 293 VAL A CA 1
ATOM 2127 C C . VAL A 1 293 ? -25.974 -9.868 -20.965 1.00 80.06 293 VAL A C 1
ATOM 2129 O O . VAL A 1 293 ? -25.157 -10.781 -20.864 1.00 80.06 293 VAL A O 1
ATOM 2132 N N . GLY A 1 294 ? -26.774 -9.738 -22.025 1.00 76.50 294 GLY A N 1
ATOM 2133 C CA . GLY A 1 294 ? -26.658 -10.555 -23.242 1.00 76.50 294 GLY A CA 1
ATOM 2134 C C . GLY A 1 294 ? -27.979 -11.105 -23.789 1.00 76.50 294 GLY A C 1
ATOM 2135 O O . GLY A 1 294 ? -29.060 -10.719 -23.348 1.00 76.50 294 GLY A O 1
ATOM 2136 N N . GLU A 1 295 ? -27.880 -11.971 -24.798 1.00 78.94 295 GLU A N 1
ATOM 2137 C CA . GLU A 1 295 ? -28.995 -12.346 -25.680 1.00 78.94 295 GLU A CA 1
ATOM 2138 C C . GLU A 1 295 ? -29.649 -13.689 -25.306 1.00 78.94 295 GLU A C 1
ATOM 2140 O O . GLU A 1 295 ? -28.980 -14.663 -24.946 1.00 78.94 295 GLU A O 1
ATOM 2145 N N . GLY A 1 296 ? -30.979 -13.766 -25.443 1.00 77.44 296 GLY A N 1
ATOM 2146 C CA . GLY A 1 296 ? -31.738 -15.016 -25.299 1.00 77.44 296 GLY A CA 1
ATOM 2147 C C . GLY A 1 296 ? -31.755 -15.575 -23.871 1.00 77.44 296 GLY A C 1
ATOM 2148 O O . GLY A 1 296 ? -31.568 -16.776 -23.667 1.00 77.44 296 GLY A O 1
ATOM 2149 N N . LEU A 1 297 ? -31.937 -14.696 -22.883 1.00 78.38 297 LEU A N 1
ATOM 2150 C CA . LEU A 1 297 ? -31.793 -14.993 -21.457 1.00 78.38 297 LEU A CA 1
ATOM 2151 C C . LEU A 1 297 ? -33.133 -15.365 -20.798 1.00 78.38 297 LEU A C 1
ATOM 2153 O O . LEU A 1 297 ? -34.084 -14.581 -20.807 1.00 78.38 297 LEU A O 1
ATOM 2157 N N . GLY A 1 298 ? -33.189 -16.543 -20.171 1.00 80.56 298 GLY A N 1
ATOM 2158 C CA . GLY A 1 298 ? -34.317 -16.989 -19.347 1.00 80.56 298 GLY A CA 1
ATOM 2159 C C . GLY A 1 298 ? -33.971 -16.984 -17.858 1.00 80.56 298 GLY A C 1
ATOM 2160 O O . GLY A 1 298 ? -33.104 -17.750 -17.435 1.00 80.56 298 GLY A O 1
ATOM 2161 N N . LEU A 1 299 ? -34.664 -16.165 -17.059 1.00 80.31 299 LEU A N 1
ATOM 2162 C CA . LEU A 1 299 ? -34.438 -16.029 -15.612 1.00 80.31 299 LEU A CA 1
ATOM 2163 C C . LEU A 1 299 ? -35.720 -16.286 -14.812 1.00 80.31 299 LEU A C 1
ATOM 2165 O O . LEU A 1 299 ? -36.767 -15.693 -15.078 1.00 80.31 299 LEU A O 1
ATOM 2169 N N . VAL A 1 300 ? -35.608 -17.125 -13.781 1.00 82.19 300 VAL A N 1
ATOM 2170 C CA . VAL A 1 300 ? -36.636 -17.306 -12.748 1.00 82.19 300 VAL A CA 1
ATOM 2171 C C . VAL A 1 300 ? -36.031 -16.998 -11.381 1.00 82.19 300 VAL A C 1
ATOM 2173 O O . VAL A 1 300 ? -35.094 -17.681 -10.967 1.00 82.19 300 VAL A O 1
ATOM 2176 N N . THR A 1 301 ? -36.570 -16.003 -10.674 1.00 81.19 301 THR A N 1
ATOM 2177 C CA . THR A 1 301 ? -36.172 -15.651 -9.300 1.00 81.19 301 THR A CA 1
ATOM 2178 C C . THR A 1 301 ? -37.339 -15.805 -8.325 1.00 81.19 301 THR A C 1
ATOM 2180 O O . THR A 1 301 ? -38.484 -15.473 -8.645 1.00 81.19 301 THR A O 1
ATOM 2183 N N . VAL A 1 302 ? -37.049 -16.296 -7.118 1.00 81.44 302 VAL A N 1
ATOM 2184 C CA . VAL A 1 302 ? -37.995 -16.316 -5.992 1.00 81.44 302 VAL A CA 1
ATOM 2185 C C . VAL A 1 302 ? -37.276 -15.864 -4.721 1.00 81.44 302 VAL A C 1
ATOM 2187 O O . VAL A 1 302 ? -36.359 -16.558 -4.291 1.00 81.44 302 VAL A O 1
ATOM 2190 N N . GLY A 1 303 ? -37.660 -14.741 -4.114 1.00 77.50 303 GLY A N 1
ATOM 2191 C CA . GLY A 1 303 ? -36.979 -14.281 -2.901 1.00 77.50 303 GLY A CA 1
ATOM 2192 C C . GLY A 1 303 ? -37.355 -12.902 -2.372 1.00 77.50 303 GLY A C 1
ATOM 2193 O O . GLY A 1 303 ? -37.970 -12.110 -3.080 1.00 77.50 303 GLY A O 1
ATOM 2194 N N . GLU A 1 304 ? -36.966 -12.634 -1.131 1.00 78.06 304 GLU A N 1
ATOM 2195 C CA . GLU A 1 304 ? -37.168 -11.360 -0.423 1.00 78.06 304 GLU A CA 1
ATOM 2196 C C . GLU A 1 304 ? -35.936 -10.436 -0.630 1.00 78.06 304 GLU A C 1
ATOM 2198 O O . GLU A 1 304 ? -34.840 -10.926 -0.915 1.00 78.06 304 GLU A O 1
ATOM 2203 N N . ASP A 1 305 ? -36.108 -9.108 -0.567 1.00 79.19 305 ASP A N 1
ATOM 2204 C CA . ASP A 1 305 ? -35.044 -8.086 -0.727 1.00 79.19 305 ASP A CA 1
ATOM 2205 C C . ASP A 1 305 ? -34.209 -8.197 -2.041 1.00 79.19 305 ASP A C 1
ATOM 2207 O O . ASP A 1 305 ? -32.995 -7.980 -2.074 1.00 79.19 305 ASP A O 1
ATOM 2211 N N . LEU A 1 306 ? -34.845 -8.544 -3.174 1.00 79.31 306 LEU A N 1
ATOM 2212 C CA . LEU A 1 306 ? -34.165 -8.761 -4.468 1.00 79.31 306 LEU A CA 1
ATOM 2213 C C . LEU A 1 306 ? -33.955 -7.484 -5.305 1.00 79.31 306 LEU A C 1
ATOM 2215 O O . LEU A 1 306 ? -34.888 -6.963 -5.913 1.00 79.31 306 LEU A O 1
ATOM 2219 N N . VAL A 1 307 ? -32.696 -7.094 -5.506 1.00 81.44 307 VAL A N 1
ATOM 2220 C CA . VAL A 1 307 ? -32.223 -6.155 -6.534 1.00 81.44 307 VAL A CA 1
ATOM 2221 C C . VAL A 1 307 ? -31.868 -6.877 -7.851 1.00 81.44 307 VAL A C 1
ATOM 2223 O O . VAL A 1 307 ? -31.115 -7.848 -7.860 1.00 81.44 307 VAL A O 1
ATOM 2226 N N . LEU A 1 308 ? -32.328 -6.378 -9.002 1.00 80.19 308 LEU A N 1
ATOM 2227 C CA . LEU A 1 308 ? -32.005 -6.918 -10.336 1.00 80.19 308 LEU A CA 1
ATOM 2228 C C . LEU A 1 308 ? -31.624 -5.799 -11.312 1.00 80.19 308 LEU A C 1
ATOM 2230 O O . LEU A 1 308 ? -32.252 -4.750 -11.326 1.00 80.19 308 LEU A O 1
ATOM 2234 N N . VAL A 1 309 ? -30.655 -6.049 -12.190 1.00 82.19 309 VAL A N 1
ATOM 2235 C CA . VAL A 1 309 ? -30.305 -5.227 -13.353 1.00 82.19 309 VAL A CA 1
ATOM 2236 C C . VAL A 1 309 ? -30.155 -6.156 -14.559 1.00 82.19 309 VAL A C 1
ATOM 2238 O O . VAL A 1 309 ? -29.349 -7.078 -14.523 1.00 82.19 309 VAL A O 1
ATOM 2241 N N . THR A 1 310 ? -30.899 -5.939 -15.641 1.00 79.94 310 THR A N 1
ATOM 2242 C CA . THR A 1 310 ? -30.782 -6.749 -16.870 1.00 79.94 310 THR A CA 1
ATOM 2243 C C . THR A 1 310 ? -30.607 -5.875 -18.106 1.00 79.94 310 THR A C 1
ATOM 2245 O O . THR A 1 310 ? -31.218 -4.810 -18.196 1.00 79.94 310 THR A O 1
ATOM 2248 N N . VAL A 1 311 ? -29.758 -6.309 -19.045 1.00 80.06 311 VAL A N 1
ATOM 2249 C CA . VAL A 1 311 ? -29.517 -5.620 -20.321 1.00 80.06 311 VAL A CA 1
ATOM 2250 C C . VAL A 1 311 ? -29.399 -6.623 -21.474 1.00 80.06 311 VAL A C 1
ATOM 2252 O O . VAL A 1 311 ? -28.530 -7.487 -21.421 1.00 80.06 311 VAL A O 1
ATOM 2255 N N . GLY A 1 312 ? -30.200 -6.510 -22.534 1.00 78.19 312 GLY A N 1
ATOM 2256 C CA . GLY A 1 312 ? -30.038 -7.357 -23.728 1.00 78.19 312 GLY A CA 1
ATOM 2257 C C . GLY A 1 312 ? -31.321 -7.652 -24.502 1.00 78.19 312 GLY A C 1
ATOM 2258 O O . GLY A 1 312 ? -32.375 -7.098 -24.204 1.00 78.19 312 GLY A O 1
ATOM 2259 N N . GLU A 1 313 ? -31.218 -8.528 -25.500 1.00 78.50 313 GLU A N 1
ATOM 2260 C CA . GLU A 1 313 ? -32.299 -8.833 -26.446 1.00 78.50 313 GLU A CA 1
ATOM 2261 C C . GLU A 1 313 ? -32.994 -10.170 -26.136 1.00 78.50 313 GLU A C 1
ATOM 2263 O O . GLU A 1 313 ? -32.358 -11.162 -25.758 1.00 78.50 313 GLU A O 1
ATOM 2268 N N . GLY A 1 314 ? -34.316 -10.219 -26.331 1.00 76.31 314 GLY A N 1
ATOM 2269 C CA . GLY A 1 314 ? -35.093 -11.464 -26.262 1.00 76.31 314 GLY A CA 1
ATOM 2270 C C . GLY A 1 314 ? -35.176 -12.095 -24.866 1.00 76.31 314 GLY A C 1
ATOM 2271 O O . GLY A 1 314 ? -35.155 -13.323 -24.743 1.00 76.31 314 GLY A O 1
ATOM 2272 N N . LEU A 1 315 ? -35.231 -11.273 -23.813 1.00 76.00 315 LEU A N 1
ATOM 2273 C CA . LEU A 1 315 ? -35.265 -11.732 -22.418 1.00 76.00 315 LEU A CA 1
ATOM 2274 C C . LEU A 1 315 ? -36.653 -12.280 -22.030 1.00 76.00 315 LEU A C 1
ATOM 2276 O O . LEU A 1 315 ? -37.681 -11.749 -22.456 1.00 76.00 315 LEU A O 1
ATOM 2280 N N . GLY A 1 316 ? -36.690 -13.288 -21.153 1.00 79.69 316 GLY A N 1
ATOM 2281 C CA . GLY A 1 316 ? -37.914 -13.796 -20.519 1.00 79.69 316 GLY A CA 1
ATOM 2282 C C . GLY A 1 316 ? -37.732 -13.976 -19.011 1.00 79.69 316 GLY A C 1
ATOM 2283 O O . GLY A 1 316 ? -36.908 -14.787 -18.582 1.00 79.69 316 GLY A O 1
ATOM 2284 N N . LEU A 1 317 ? -38.488 -13.220 -18.206 1.00 77.81 317 LEU A N 1
ATOM 2285 C CA . LEU A 1 317 ? -38.251 -13.066 -16.763 1.00 77.81 317 LEU A CA 1
ATOM 2286 C C . LEU A 1 317 ? -39.507 -13.398 -15.935 1.00 77.81 317 LEU A C 1
ATOM 2288 O O . LEU A 1 317 ? -40.591 -12.879 -16.208 1.00 77.81 317 LEU A O 1
ATOM 2292 N N . VAL A 1 318 ? -39.362 -14.207 -14.882 1.00 80.88 318 VAL A N 1
ATOM 2293 C CA . VAL A 1 318 ? -40.427 -14.468 -13.892 1.00 80.88 318 VAL A CA 1
ATOM 2294 C C . VAL A 1 318 ? -39.878 -14.265 -12.484 1.00 80.88 318 VAL A C 1
ATOM 2296 O O . VAL A 1 318 ? -38.892 -14.896 -12.111 1.00 80.88 318 VAL A O 1
ATOM 2299 N N . ILE A 1 319 ? -40.520 -13.384 -11.716 1.00 79.62 319 ILE A N 1
ATOM 2300 C CA . ILE A 1 319 ? -40.026 -12.864 -10.438 1.00 79.62 319 ILE A CA 1
ATOM 2301 C C . ILE A 1 319 ? -41.157 -12.921 -9.404 1.00 79.62 319 ILE A C 1
ATOM 2303 O O . ILE A 1 319 ? -42.256 -12.421 -9.653 1.00 79.62 319 ILE A O 1
ATOM 2307 N N . VAL A 1 320 ? -40.906 -13.523 -8.240 1.00 79.62 320 VAL A N 1
ATOM 2308 C CA . VAL A 1 320 ? -41.872 -13.593 -7.127 1.00 79.62 320 VAL A CA 1
ATOM 2309 C C . VAL A 1 320 ? -41.159 -13.301 -5.808 1.00 79.62 320 VAL A C 1
ATOM 2311 O O . VAL A 1 320 ? -40.111 -13.889 -5.561 1.00 79.62 320 VAL A O 1
ATOM 2314 N N . GLY A 1 321 ? -41.700 -12.430 -4.956 1.00 77.12 321 GLY A N 1
ATOM 2315 C CA . GLY A 1 321 ? -41.007 -12.040 -3.724 1.00 77.12 321 GLY A CA 1
ATOM 2316 C C . GLY A 1 321 ? -41.621 -10.860 -2.980 1.00 77.12 321 GLY A C 1
ATOM 2317 O O . GLY A 1 321 ? -42.752 -10.485 -3.264 1.00 77.12 321 GLY A O 1
ATOM 2318 N N . GLU A 1 322 ? -40.861 -10.264 -2.065 1.00 77.25 322 GLU A N 1
ATOM 2319 C CA . GLU A 1 322 ? -41.217 -9.049 -1.311 1.00 77.25 322 GLU A CA 1
ATOM 2320 C C . GLU A 1 322 ? -40.007 -8.077 -1.308 1.00 77.25 322 GLU A C 1
ATOM 2322 O O . GLU A 1 322 ? -38.871 -8.514 -1.496 1.00 77.25 322 GLU A O 1
ATOM 2327 N N . ASP A 1 323 ? -40.254 -6.764 -1.204 1.00 78.62 323 ASP A N 1
ATOM 2328 C CA . ASP A 1 323 ? -39.263 -5.660 -1.214 1.00 78.62 323 ASP A CA 1
ATOM 2329 C C . ASP A 1 323 ? -38.233 -5.703 -2.380 1.00 78.62 323 ASP A C 1
ATOM 2331 O O . ASP A 1 323 ? -37.016 -5.588 -2.238 1.00 78.62 323 ASP A O 1
ATOM 2335 N N . LEU A 1 324 ? -38.753 -5.853 -3.603 1.00 77.94 324 LEU A N 1
ATOM 2336 C CA . LEU A 1 324 ? -37.985 -6.010 -4.850 1.00 77.94 324 LEU A CA 1
ATOM 2337 C C . LEU A 1 324 ? -37.468 -4.667 -5.425 1.00 77.94 324 LEU A C 1
ATOM 2339 O O . LEU A 1 324 ? -38.186 -3.677 -5.389 1.00 77.94 324 LEU A O 1
ATOM 2343 N N . VAL A 1 325 ? -36.299 -4.615 -6.081 1.00 80.00 325 VAL A N 1
ATOM 2344 C CA . VAL A 1 325 ? -35.757 -3.421 -6.779 1.00 80.00 325 VAL A CA 1
ATOM 2345 C C . VAL A 1 325 ? -35.145 -3.775 -8.142 1.00 80.00 325 VAL A C 1
ATOM 2347 O O . VAL A 1 325 ? -33.981 -4.142 -8.268 1.00 80.00 325 VAL A O 1
ATOM 2350 N N . LEU A 1 326 ? -35.921 -3.638 -9.209 1.00 77.25 326 LEU A N 1
ATOM 2351 C CA . LEU A 1 326 ? -35.592 -4.155 -10.537 1.00 77.25 326 LEU A CA 1
ATOM 2352 C C . LEU A 1 326 ? -35.207 -3.036 -11.526 1.00 77.25 326 LEU A C 1
ATOM 2354 O O . LEU A 1 326 ? -35.820 -1.972 -11.542 1.00 77.25 326 LEU A O 1
ATOM 2358 N N . VAL A 1 327 ? -34.250 -3.296 -12.417 1.00 79.88 327 VAL A N 1
ATOM 2359 C CA . VAL A 1 327 ? -33.827 -2.432 -13.532 1.00 79.88 327 VAL A CA 1
ATOM 2360 C C . VAL A 1 327 ? -33.680 -3.286 -14.795 1.00 79.88 327 VAL A C 1
ATOM 2362 O O . VAL A 1 327 ? -33.085 -4.362 -14.755 1.00 79.88 327 VAL A O 1
ATOM 2365 N N . ILE A 1 328 ? -34.241 -2.855 -15.924 1.00 76.50 328 ILE A N 1
ATOM 2366 C CA . ILE A 1 328 ? -34.336 -3.667 -17.150 1.00 76.50 328 ILE A CA 1
ATOM 2367 C C . ILE A 1 328 ? -34.150 -2.763 -18.376 1.00 76.50 328 ILE A C 1
ATOM 2369 O O . ILE A 1 328 ? -34.855 -1.765 -18.492 1.00 76.50 328 ILE A O 1
ATOM 2373 N N . VAL A 1 329 ? -33.232 -3.092 -19.291 1.00 76.81 329 VAL A N 1
ATOM 2374 C CA . VAL A 1 329 ? -32.976 -2.314 -20.521 1.00 76.81 329 VAL A CA 1
ATOM 2375 C C . VAL A 1 329 ? -32.810 -3.243 -21.728 1.00 76.81 329 VAL A C 1
ATOM 2377 O O . VAL A 1 329 ? -31.807 -3.944 -21.812 1.00 76.81 329 VAL A O 1
ATOM 2380 N N . GLY A 1 330 ? -33.738 -3.267 -22.686 1.00 72.31 330 GLY A N 1
ATOM 2381 C CA . GLY A 1 330 ? -33.593 -4.194 -23.817 1.00 72.31 330 GLY A CA 1
ATOM 2382 C C . GLY A 1 330 ? -34.702 -4.185 -24.862 1.00 72.31 330 GLY A C 1
ATOM 2383 O O . GLY A 1 330 ? -35.759 -3.600 -24.652 1.00 72.31 330 GLY A O 1
ATOM 2384 N N . GLU A 1 331 ? -34.452 -4.857 -25.982 1.00 70.06 331 GLU A N 1
ATOM 2385 C CA . GLU A 1 331 ? -35.381 -4.977 -27.112 1.00 70.06 331 GLU A CA 1
ATOM 2386 C C . GLU A 1 331 ? -36.041 -6.372 -27.112 1.00 70.06 331 GLU A C 1
ATOM 2388 O O . GLU A 1 331 ? -35.390 -7.395 -26.864 1.00 70.06 331 GLU A O 1
ATOM 2393 N N . GLY A 1 332 ? -37.354 -6.429 -27.362 1.00 66.31 332 GLY A N 1
ATOM 2394 C CA . GLY A 1 332 ? -38.111 -7.682 -27.453 1.00 66.31 332 GLY A CA 1
ATOM 2395 C C . GLY A 1 332 ? -38.299 -8.393 -26.109 1.00 66.31 332 GLY A C 1
ATOM 2396 O O . GLY A 1 332 ? -37.982 -9.580 -25.984 1.00 66.31 332 GLY A O 1
ATOM 2397 N N . LEU A 1 333 ? -38.792 -7.685 -25.086 1.00 65.69 333 LEU A N 1
ATOM 2398 C CA . LEU A 1 333 ? -38.889 -8.219 -23.722 1.00 65.69 333 LEU A CA 1
ATOM 2399 C C . LEU A 1 333 ? -40.186 -9.006 -23.491 1.00 65.69 333 LEU A C 1
ATOM 2401 O O . LEU A 1 333 ? -41.284 -8.459 -23.329 1.00 65.69 333 LEU A O 1
ATOM 2405 N N . GLY A 1 334 ? -40.038 -10.329 -23.434 1.00 61.56 334 GLY A N 1
ATOM 2406 C CA . GLY A 1 334 ? -41.133 -11.280 -23.332 1.00 61.56 334 GLY A CA 1
ATOM 2407 C C . GLY A 1 334 ? -41.711 -11.411 -21.924 1.00 61.56 334 GLY A C 1
ATOM 2408 O O . GLY A 1 334 ? -41.101 -12.019 -21.049 1.00 61.56 334 GLY A O 1
ATOM 2409 N N . LEU A 1 335 ? -42.951 -10.937 -21.764 1.00 53.19 335 LEU A N 1
ATOM 2410 C CA . LEU A 1 335 ? -43.904 -11.291 -20.701 1.00 53.19 335 LEU A CA 1
ATOM 2411 C C . LEU A 1 335 ? -43.289 -11.365 -19.287 1.00 53.19 335 LEU A C 1
ATOM 2413 O O . LEU A 1 335 ? -43.361 -12.390 -18.608 1.00 53.19 335 LEU A O 1
ATOM 2417 N N . VAL A 1 336 ? -42.709 -10.249 -18.841 1.00 64.19 336 VAL A N 1
ATOM 2418 C CA . VAL A 1 336 ? -42.151 -10.110 -17.490 1.00 64.19 336 VAL A CA 1
ATOM 2419 C C . VAL A 1 336 ? -43.288 -10.172 -16.471 1.00 64.19 336 VAL A C 1
ATOM 2421 O O . VAL A 1 336 ? -44.137 -9.280 -16.447 1.00 64.19 336 VAL A O 1
ATOM 2424 N N . ILE A 1 337 ? -43.312 -11.211 -15.633 1.00 60.78 337 ILE A N 1
ATOM 2425 C CA . ILE A 1 337 ? -44.283 -11.350 -14.536 1.00 60.78 337 ILE A CA 1
ATOM 2426 C C . ILE A 1 337 ? -43.573 -11.077 -13.214 1.00 60.78 337 ILE A C 1
ATOM 2428 O O . ILE A 1 337 ? -42.663 -11.820 -12.848 1.00 60.78 337 ILE A O 1
ATOM 2432 N N . VAL A 1 338 ? -44.028 -10.053 -12.488 1.00 66.56 338 VAL A N 1
ATOM 2433 C CA . VAL A 1 338 ? -43.578 -9.742 -11.124 1.00 66.56 338 VAL A CA 1
ATOM 2434 C C . VAL A 1 338 ? -44.754 -9.853 -10.158 1.00 66.56 338 VAL A C 1
ATOM 2436 O O . VAL A 1 338 ? -45.779 -9.201 -10.358 1.00 66.56 338 VAL A O 1
ATOM 2439 N N . VAL A 1 339 ? -44.627 -10.663 -9.108 1.00 70.38 339 VAL A N 1
ATOM 2440 C CA . VAL A 1 339 ? -45.639 -10.761 -8.042 1.00 70.38 339 VAL A CA 1
ATOM 2441 C C . VAL A 1 339 ? -44.978 -10.496 -6.697 1.00 70.38 339 VAL A C 1
ATOM 2443 O O . VAL A 1 339 ? -44.108 -11.269 -6.300 1.00 70.38 339 VAL A O 1
ATOM 2446 N N . GLY A 1 340 ? -45.377 -9.425 -6.012 1.00 68.44 340 GLY A N 1
ATOM 2447 C CA . GLY A 1 340 ? -44.771 -9.056 -4.737 1.00 68.44 340 GLY A CA 1
ATOM 2448 C C . GLY A 1 340 ? -45.204 -7.719 -4.153 1.00 68.44 340 GLY A C 1
ATOM 2449 O O . GLY A 1 340 ? -45.565 -6.796 -4.885 1.00 68.44 340 GLY A O 1
ATOM 2450 N N . GLU A 1 341 ? -45.144 -7.623 -2.829 1.00 73.50 341 GLU A N 1
ATOM 2451 C CA . GLU A 1 341 ? -45.293 -6.371 -2.082 1.00 73.50 341 GLU A CA 1
ATOM 2452 C C . GLU A 1 341 ? -43.943 -5.615 -2.064 1.00 73.50 341 GLU A C 1
ATOM 2454 O O . GLU A 1 341 ? -42.884 -6.226 -2.186 1.00 73.50 341 GLU A O 1
ATOM 2459 N N . GLY A 1 342 ? -43.952 -4.280 -2.005 1.00 71.06 342 GLY A N 1
ATOM 2460 C CA . GLY A 1 342 ? -42.736 -3.450 -1.882 1.00 71.06 342 GLY A CA 1
ATOM 2461 C C . GLY A 1 342 ? -41.904 -3.216 -3.160 1.00 71.06 342 GLY A C 1
ATOM 2462 O O . GLY A 1 342 ? -40.901 -2.508 -3.118 1.00 71.06 342 GLY A O 1
ATOM 2463 N N . LEU A 1 343 ? -42.311 -3.757 -4.315 1.00 72.75 343 LEU A N 1
ATOM 2464 C CA . LEU A 1 343 ? -41.570 -3.655 -5.587 1.00 72.75 343 LEU A CA 1
ATOM 2465 C C . LEU A 1 343 ? -41.233 -2.215 -6.008 1.00 72.75 343 LEU A C 1
ATOM 2467 O O . LEU A 1 343 ? -42.135 -1.410 -6.163 1.00 72.75 343 LEU A O 1
ATOM 2471 N N . VAL A 1 344 ? -39.995 -1.952 -6.421 1.00 72.31 344 VAL A N 1
ATOM 2472 C CA . VAL A 1 344 ? -39.539 -0.835 -7.261 1.00 72.31 344 VAL A CA 1
ATOM 2473 C C . VAL A 1 344 ? -39.050 -1.385 -8.606 1.00 72.31 344 VAL A C 1
ATOM 2475 O O . VAL A 1 344 ? -38.344 -2.386 -8.643 1.00 72.31 344 VAL A O 1
ATOM 2478 N N . LEU A 1 345 ? -39.398 -0.757 -9.731 1.00 71.62 345 LEU A N 1
ATOM 2479 C CA . LEU A 1 345 ? -39.040 -1.232 -11.078 1.00 71.62 345 LEU A CA 1
ATOM 2480 C C . LEU A 1 345 ? -38.660 -0.061 -11.988 1.00 71.62 345 LEU A C 1
ATOM 2482 O O . LEU A 1 345 ? -39.406 0.908 -12.064 1.00 71.62 345 LEU A O 1
ATOM 2486 N N . VAL A 1 346 ? -37.554 -0.173 -12.722 1.00 73.06 346 VAL A N 1
ATOM 2487 C CA . VAL A 1 346 ? -37.089 0.796 -13.725 1.00 73.06 346 VAL A CA 1
ATOM 2488 C C . VAL A 1 346 ? -36.869 0.083 -15.063 1.00 73.06 346 VAL A C 1
ATOM 2490 O O . VAL A 1 346 ? -35.829 -0.545 -15.248 1.00 73.06 346 VAL A O 1
ATOM 2493 N N . THR A 1 347 ? -37.810 0.155 -16.010 1.00 72.19 347 THR A N 1
ATOM 2494 C CA . THR A 1 347 ? -37.620 -0.445 -17.351 1.00 72.19 347 THR A CA 1
ATOM 2495 C C . THR A 1 347 ? -37.337 0.586 -18.441 1.00 72.19 347 THR A C 1
ATOM 2497 O O . THR A 1 347 ? -37.794 1.728 -18.364 1.00 72.19 347 THR A O 1
ATOM 2500 N N . ALA A 1 348 ? -36.616 0.175 -19.484 1.00 74.38 348 ALA A N 1
ATOM 2501 C CA . ALA A 1 348 ? -36.510 0.886 -20.751 1.00 74.38 348 ALA A CA 1
ATOM 2502 C C . ALA A 1 348 ? -36.347 -0.082 -21.937 1.00 74.38 348 ALA A C 1
ATOM 2504 O O . ALA A 1 348 ? -35.807 -1.173 -21.752 1.00 74.38 348 ALA A O 1
ATOM 2505 N N . GLY A 1 349 ? -36.790 0.299 -23.141 1.00 73.19 349 GLY A N 1
ATOM 2506 C CA . GLY A 1 349 ? -36.656 -0.557 -24.330 1.00 73.19 349 GLY A CA 1
ATOM 2507 C C . GLY A 1 349 ? -37.798 -0.496 -25.347 1.00 73.19 349 GLY A C 1
ATOM 2508 O O . GLY A 1 349 ? -38.623 0.414 -25.304 1.00 73.19 349 GLY A O 1
ATOM 2509 N N . GLU A 1 350 ? -37.842 -1.492 -26.233 1.00 70.00 350 GLU A N 1
ATOM 2510 C CA . GLU A 1 350 ? -38.817 -1.645 -27.328 1.00 70.00 350 GLU A CA 1
ATOM 2511 C C . GLU A 1 350 ? -39.458 -3.053 -27.285 1.00 70.00 350 GLU A C 1
ATOM 2513 O O . GLU A 1 350 ? -38.845 -3.993 -26.769 1.00 70.00 350 GLU A O 1
ATOM 2518 N N . ASP A 1 351 ? -40.685 -3.214 -27.805 1.00 72.94 351 ASP A N 1
ATOM 2519 C CA . ASP A 1 351 ? -41.476 -4.468 -27.765 1.00 72.94 351 ASP A CA 1
ATOM 2520 C C . ASP A 1 351 ? -41.624 -5.027 -26.322 1.00 72.94 351 ASP A C 1
ATOM 2522 O O . ASP A 1 351 ? -41.204 -6.140 -25.987 1.00 72.94 351 ASP A O 1
ATOM 2526 N N . LEU A 1 352 ? -42.198 -4.222 -25.417 1.00 69.38 352 LEU A N 1
ATOM 2527 C CA . LEU A 1 352 ? -42.171 -4.469 -23.969 1.00 69.38 352 LEU A CA 1
ATOM 2528 C C . LEU A 1 352 ? -43.497 -5.028 -23.419 1.00 69.38 352 LEU A C 1
ATOM 2530 O O . LEU A 1 352 ? -44.484 -4.297 -23.330 1.00 69.38 352 LEU A O 1
ATOM 2534 N N . VAL A 1 353 ? -43.523 -6.275 -22.924 1.00 71.88 353 VAL A N 1
ATOM 2535 C CA . VAL A 1 353 ? -44.712 -6.844 -22.244 1.00 71.88 353 VAL A CA 1
ATOM 2536 C C . VAL A 1 353 ? -44.463 -7.083 -20.751 1.00 71.88 353 VAL A C 1
ATOM 2538 O O . VAL A 1 353 ? -43.710 -7.979 -20.371 1.00 71.88 353 VAL A O 1
ATOM 2541 N N . LEU A 1 354 ? -45.151 -6.318 -19.896 1.00 70.69 354 LEU A N 1
ATOM 2542 C CA . LEU A 1 354 ? -44.979 -6.301 -18.438 1.00 70.69 354 LEU A CA 1
ATOM 2543 C C . LEU A 1 354 ? -46.298 -6.566 -17.690 1.00 70.69 354 LEU A C 1
ATOM 2545 O O . LEU A 1 354 ? -47.323 -5.940 -17.962 1.00 70.69 354 LEU A O 1
ATOM 2549 N N . VAL A 1 355 ? -46.258 -7.438 -16.682 1.00 71.94 355 VAL A N 1
ATOM 2550 C CA . VAL A 1 355 ? -47.367 -7.700 -15.754 1.00 71.94 355 VAL A CA 1
ATOM 2551 C C . VAL A 1 355 ? -46.846 -7.654 -14.316 1.00 71.94 355 VAL A C 1
ATOM 2553 O O . VAL A 1 355 ? -46.002 -8.470 -13.951 1.00 71.94 355 VAL A O 1
ATOM 2556 N N . THR A 1 356 ? -47.356 -6.742 -13.482 1.00 70.31 356 THR A N 1
ATOM 2557 C CA . THR A 1 356 ? -46.999 -6.681 -12.050 1.00 70.31 356 THR A CA 1
ATOM 2558 C C . THR A 1 356 ? -48.224 -6.733 -11.135 1.00 70.31 356 THR A C 1
ATOM 2560 O O . THR A 1 356 ? -49.267 -6.142 -11.431 1.00 70.31 356 THR A O 1
ATOM 2563 N N . VAL A 1 357 ? -48.123 -7.469 -10.024 1.00 73.06 357 VAL A N 1
ATOM 2564 C CA . VAL A 1 357 ? -49.218 -7.650 -9.056 1.00 73.06 357 VAL A CA 1
ATOM 2565 C C . VAL A 1 357 ? -48.693 -7.598 -7.619 1.00 73.06 357 VAL A C 1
ATOM 2567 O O . VAL A 1 357 ? -47.799 -8.366 -7.280 1.00 73.06 357 VAL A O 1
ATOM 2570 N N . GLY A 1 358 ? -49.275 -6.750 -6.769 1.00 69.69 358 GLY A N 1
ATOM 2571 C CA . GLY A 1 358 ? -48.927 -6.626 -5.345 1.00 69.69 358 GLY A CA 1
ATOM 2572 C C . GLY A 1 358 ? -49.083 -5.197 -4.821 1.00 69.69 358 GLY A C 1
ATOM 2573 O O . GLY A 1 358 ? -49.561 -4.331 -5.547 1.00 69.69 358 GLY A O 1
ATOM 2574 N N . GLU A 1 359 ? -48.715 -4.929 -3.570 1.00 69.00 359 GLU A N 1
ATOM 2575 C CA . GLU A 1 359 ? -48.931 -3.622 -2.924 1.00 69.00 359 GLU A CA 1
ATOM 2576 C C . GLU A 1 359 ? -47.623 -2.801 -2.810 1.00 69.00 359 GLU A C 1
ATOM 2578 O O . GLU A 1 359 ? -46.536 -3.357 -2.701 1.00 69.00 359 GLU A O 1
ATOM 2583 N N . GLY A 1 360 ? -47.700 -1.465 -2.870 1.00 64.25 360 GLY A N 1
ATOM 2584 C CA . GLY A 1 360 ? -46.545 -0.556 -2.709 1.00 64.25 360 GLY A CA 1
ATOM 2585 C C . GLY A 1 360 ? -45.669 -0.318 -3.955 1.00 64.25 360 GLY A C 1
ATOM 2586 O O . GLY A 1 360 ? -44.498 0.022 -3.826 1.00 64.25 360 GLY A O 1
ATOM 2587 N N . LEU A 1 361 ? -46.213 -0.498 -5.164 1.00 63.59 361 LEU A N 1
ATOM 2588 C CA . LEU A 1 361 ? -45.438 -0.683 -6.407 1.00 63.59 361 LEU A CA 1
ATOM 2589 C C . LEU A 1 361 ? -44.765 0.595 -6.983 1.00 63.59 361 LEU A C 1
ATOM 2591 O O . LEU A 1 361 ? -45.405 1.386 -7.662 1.00 63.59 361 LEU A O 1
ATOM 2595 N N . GLY A 1 362 ? -43.459 0.756 -6.782 1.00 61.16 362 GLY A N 1
ATOM 2596 C CA . GLY A 1 362 ? -42.483 1.762 -7.232 1.00 61.16 362 GLY A CA 1
ATOM 2597 C C . GLY A 1 362 ? -42.068 1.819 -8.715 1.00 61.16 362 GLY A C 1
ATOM 2598 O O . GLY A 1 362 ? -40.891 1.626 -9.006 1.00 61.16 362 GLY A O 1
ATOM 2599 N N . LEU A 1 363 ? -42.955 2.097 -9.675 1.00 63.66 363 LEU A N 1
ATOM 2600 C CA . LEU A 1 363 ? -42.652 1.887 -11.107 1.00 63.66 363 LEU A CA 1
ATOM 2601 C C . LEU A 1 363 ? -42.146 3.136 -11.881 1.00 63.66 363 LEU A C 1
ATOM 2603 O O . LEU A 1 363 ? -42.754 4.208 -11.848 1.00 63.66 363 LEU A O 1
ATOM 2607 N N . VAL A 1 364 ? -41.088 2.970 -12.681 1.00 61.72 364 VAL A N 1
ATOM 2608 C CA . VAL A 1 364 ? -40.533 3.921 -13.668 1.00 61.72 364 VAL A CA 1
ATOM 2609 C C . VAL A 1 364 ? -40.305 3.177 -14.992 1.00 61.72 364 VAL A C 1
ATOM 2611 O O . VAL A 1 364 ? -39.758 2.080 -14.991 1.00 61.72 364 VAL A O 1
ATOM 2614 N N . ILE A 1 365 ? -40.751 3.718 -16.128 1.00 64.56 365 ILE A N 1
ATOM 2615 C CA . ILE A 1 365 ? -40.771 2.996 -17.420 1.00 64.56 365 ILE A CA 1
ATOM 2616 C C . ILE A 1 365 ? -40.471 3.967 -18.574 1.00 64.56 365 ILE A C 1
ATOM 2618 O O . ILE A 1 365 ? -41.098 5.026 -18.637 1.00 64.56 365 ILE A O 1
ATOM 2622 N N . VAL A 1 366 ? -39.550 3.627 -19.486 1.00 63.16 366 VAL A N 1
ATOM 2623 C CA . VAL A 1 366 ? -39.128 4.486 -20.617 1.00 63.16 366 VAL A CA 1
ATOM 2624 C C . VAL A 1 366 ? -38.964 3.695 -21.930 1.00 63.16 366 VAL A C 1
ATOM 2626 O O . VAL A 1 366 ? -37.875 3.197 -22.204 1.00 63.16 366 VAL A O 1
ATOM 2629 N N . GLY A 1 367 ? -40.003 3.568 -22.763 1.00 65.69 367 GLY A N 1
ATOM 2630 C CA . GLY A 1 367 ? -39.924 2.707 -23.959 1.00 65.69 367 GLY A CA 1
ATOM 2631 C C . GLY A 1 367 ? -41.029 2.866 -25.006 1.00 65.69 367 GLY A C 1
ATOM 2632 O O . GLY A 1 367 ? -41.986 3.607 -24.790 1.00 65.69 367 GLY A O 1
ATOM 2633 N N . GLU A 1 368 ? -40.891 2.163 -26.129 1.00 60.59 368 GLU A N 1
ATOM 2634 C CA . GLU A 1 368 ? -41.840 2.143 -27.258 1.00 60.59 368 GLU A CA 1
ATOM 2635 C C . GLU A 1 368 ? -42.526 0.759 -27.372 1.00 60.59 368 GLU A C 1
ATOM 2637 O O . GLU A 1 368 ? -41.989 -0.244 -26.897 1.00 60.59 368 GLU A O 1
ATOM 2642 N N . ASP A 1 369 ? -43.750 0.708 -27.919 1.00 60.38 369 ASP A N 1
ATOM 2643 C CA . ASP A 1 369 ? -44.601 -0.502 -28.011 1.00 60.38 369 ASP A CA 1
ATOM 2644 C C . ASP A 1 369 ? -44.762 -1.266 -26.665 1.00 60.38 369 ASP A C 1
ATOM 2646 O O . ASP A 1 369 ? -44.603 -2.485 -26.549 1.00 60.38 369 ASP A O 1
ATOM 2650 N N . LEU A 1 370 ? -45.095 -0.527 -25.596 1.00 61.91 370 LEU A N 1
ATOM 2651 C CA . LEU A 1 370 ? -45.286 -1.066 -24.239 1.00 61.91 370 LEU A CA 1
ATOM 2652 C C . LEU A 1 370 ? -46.720 -1.567 -23.994 1.00 61.91 370 LEU A C 1
ATOM 2654 O O . LEU A 1 370 ? -47.662 -0.775 -23.940 1.00 61.91 370 LEU A O 1
ATOM 2658 N N . VAL A 1 371 ? -46.871 -2.844 -23.638 1.00 56.44 371 VAL A N 1
ATOM 2659 C CA . VAL A 1 371 ? -48.085 -3.397 -23.014 1.00 56.44 371 VAL A CA 1
ATOM 2660 C C . VAL A 1 371 ? -47.826 -3.677 -21.535 1.00 56.44 371 VAL A C 1
ATOM 2662 O O . VAL A 1 371 ? -47.104 -4.608 -21.182 1.00 56.44 371 VAL A O 1
ATOM 2665 N N . MET A 1 372 ? -48.454 -2.898 -20.653 1.00 62.94 372 MET A N 1
ATOM 2666 C CA . MET A 1 372 ? -48.268 -2.983 -19.204 1.00 62.94 372 MET A CA 1
ATOM 2667 C C . MET A 1 372 ? -49.597 -3.183 -18.462 1.00 62.94 372 MET A C 1
ATOM 2669 O O . MET A 1 372 ? -50.569 -2.450 -18.662 1.00 62.94 372 MET A O 1
ATOM 2673 N N . VAL A 1 373 ? -49.628 -4.184 -17.578 1.00 58.56 373 VAL A N 1
ATOM 2674 C CA . VAL A 1 373 ? -50.762 -4.495 -16.695 1.00 58.56 373 VAL A CA 1
ATOM 2675 C C . VAL A 1 373 ? -50.289 -4.478 -15.245 1.00 58.56 373 VAL A C 1
ATOM 2677 O O . VAL A 1 373 ? -49.465 -5.302 -14.859 1.00 58.56 373 VAL A O 1
ATOM 2680 N N . THR A 1 374 ? -50.824 -3.571 -14.431 1.00 60.84 374 THR A N 1
ATOM 2681 C CA . THR A 1 374 ? -50.500 -3.455 -13.006 1.00 60.84 374 THR A CA 1
ATOM 2682 C C . THR A 1 374 ? -51.751 -3.597 -12.144 1.00 60.84 374 THR A C 1
ATOM 2684 O O . THR A 1 374 ? -52.799 -3.006 -12.422 1.00 60.84 374 THR A O 1
ATOM 2687 N N . VAL A 1 375 ? -51.658 -4.388 -11.076 1.00 59.44 375 VAL A N 1
ATOM 2688 C CA . VAL A 1 375 ? -52.751 -4.596 -10.115 1.00 59.44 375 VAL A CA 1
ATOM 2689 C C . VAL A 1 375 ? -52.191 -4.457 -8.703 1.00 59.44 375 VAL A C 1
ATOM 2691 O O . VAL A 1 375 ? -51.429 -5.315 -8.266 1.00 59.44 375 VAL A O 1
ATOM 2694 N N . GLY A 1 376 ? -52.539 -3.379 -8.001 1.00 60.31 376 GLY A N 1
ATOM 2695 C CA . GLY A 1 376 ? -51.897 -3.046 -6.732 1.00 60.31 376 GLY A CA 1
ATOM 2696 C C . GLY A 1 376 ? -52.322 -1.728 -6.096 1.00 60.31 376 GLY A C 1
ATOM 2697 O O . GLY A 1 376 ? -52.419 -0.702 -6.773 1.00 60.31 376 GLY A O 1
ATOM 2698 N N . GLU A 1 377 ? -52.535 -1.742 -4.782 1.00 55.16 377 GLU A N 1
ATOM 2699 C CA . GLU A 1 377 ? -52.662 -0.530 -3.965 1.00 55.16 377 GLU A CA 1
ATOM 2700 C C . GLU A 1 377 ? -51.261 0.053 -3.681 1.00 55.16 377 GLU A C 1
ATOM 2702 O O . GLU A 1 377 ? -50.267 -0.668 -3.668 1.00 55.16 377 GLU A O 1
ATOM 2707 N N . GLY A 1 378 ? -51.127 1.374 -3.538 1.00 51.59 378 GLY A N 1
ATOM 2708 C CA . GLY A 1 378 ? -49.822 2.034 -3.356 1.00 51.59 378 GLY A CA 1
ATOM 2709 C C . GLY A 1 378 ? -48.951 2.199 -4.621 1.00 51.59 378 GLY A C 1
ATOM 2710 O O . GLY A 1 378 ? -47.797 2.606 -4.497 1.00 51.59 378 GLY A O 1
ATOM 2711 N N . LEU A 1 379 ? -49.473 1.926 -5.826 1.00 50.34 379 LEU A N 1
ATOM 2712 C CA . LEU A 1 379 ? -48.744 1.996 -7.102 1.00 50.34 379 LEU A CA 1
ATOM 2713 C C . LEU A 1 379 ? -48.196 3.390 -7.468 1.00 50.34 379 LEU A C 1
ATOM 2715 O O . LEU A 1 379 ? -48.856 4.235 -8.056 1.00 50.34 379 LEU A O 1
ATOM 2719 N N . VAL A 1 380 ? -46.917 3.608 -7.234 1.00 44.59 380 VAL A N 1
ATOM 2720 C CA . VAL A 1 380 ? -46.105 4.653 -7.865 1.00 44.59 380 VAL A CA 1
ATOM 2721 C C . VAL A 1 380 ? -46.009 4.430 -9.381 1.00 44.59 380 VAL A C 1
ATOM 2723 O O . VAL A 1 380 ? -45.729 3.318 -9.820 1.00 44.59 380 VAL A O 1
ATOM 2726 N N . LEU A 1 381 ? -46.133 5.478 -10.205 1.00 49.16 381 LEU A N 1
ATOM 2727 C CA . LEU A 1 381 ? -45.840 5.344 -11.638 1.00 49.16 381 LEU A CA 1
ATOM 2728 C C . LEU A 1 381 ? -45.251 6.606 -12.277 1.00 49.16 381 LEU A C 1
ATOM 2730 O O . LEU A 1 381 ? -45.829 7.690 -12.182 1.00 49.16 381 LEU A O 1
ATOM 2734 N N . VAL A 1 382 ? -44.150 6.433 -13.014 1.00 45.59 382 VAL A N 1
ATOM 2735 C CA . VAL A 1 382 ? -43.592 7.406 -13.968 1.00 45.59 382 VAL A CA 1
ATOM 2736 C C . VAL A 1 382 ? -43.246 6.696 -15.284 1.00 45.59 382 VAL A C 1
ATOM 2738 O O . VAL A 1 382 ? -42.136 6.208 -15.472 1.00 45.59 382 VAL A O 1
ATOM 2741 N N . THR A 1 383 ? -44.208 6.637 -16.206 1.00 51.03 383 THR A N 1
ATOM 2742 C CA . THR A 1 383 ? -44.022 6.160 -17.592 1.00 51.03 383 THR A CA 1
ATOM 2743 C C . THR A 1 383 ? -43.710 7.308 -18.553 1.00 51.03 383 THR A C 1
ATOM 2745 O O . THR A 1 383 ? -44.368 8.350 -18.492 1.00 51.03 383 THR A O 1
ATOM 2748 N N . ALA A 1 384 ? -42.812 7.085 -19.510 1.00 46.81 384 ALA A N 1
ATOM 2749 C CA . ALA A 1 384 ? -42.619 7.903 -20.707 1.00 46.81 384 ALA A CA 1
ATOM 2750 C C . ALA A 1 384 ? -42.428 6.982 -21.925 1.00 46.81 384 ALA A C 1
ATOM 2752 O O . ALA A 1 384 ? -41.726 5.984 -21.819 1.00 46.81 384 ALA A O 1
ATOM 2753 N N . GLY A 1 385 ? -43.050 7.275 -23.066 1.00 54.38 385 GLY A N 1
ATOM 2754 C CA . GLY A 1 385 ? -42.979 6.370 -24.216 1.00 54.38 385 GLY A CA 1
ATOM 2755 C C . GLY A 1 385 ? -44.002 6.650 -25.306 1.00 54.38 385 GLY A C 1
ATOM 2756 O O . GLY A 1 385 ? -44.917 7.456 -25.101 1.00 54.38 385 GLY A O 1
ATOM 2757 N N . GLU A 1 386 ? -43.851 5.964 -26.437 1.00 42.56 386 GLU A N 1
ATOM 2758 C CA . GLU A 1 386 ? -44.799 5.974 -27.559 1.00 42.56 386 GLU A CA 1
ATOM 2759 C C . GLU A 1 386 ? -45.538 4.616 -27.654 1.00 42.56 386 GLU A C 1
ATOM 2761 O O . GLU A 1 386 ? -45.074 3.605 -27.130 1.00 42.56 386 GLU A O 1
ATOM 2766 N N . ASP A 1 387 ? -46.766 4.634 -28.189 1.00 36.88 387 ASP A N 1
ATOM 2767 C CA . ASP A 1 387 ? -47.725 3.507 -28.258 1.00 36.88 387 ASP A CA 1
ATOM 2768 C C . ASP A 1 387 ? -47.899 2.650 -26.971 1.00 36.88 387 ASP A C 1
ATOM 2770 O O . ASP A 1 387 ? -48.032 1.429 -26.972 1.00 36.88 387 ASP A O 1
ATOM 2774 N N . LEU A 1 388 ? -48.015 3.351 -25.835 1.00 45.88 388 LEU A N 1
ATOM 2775 C CA . LEU A 1 388 ? -48.295 2.807 -24.497 1.00 45.88 388 LEU A CA 1
ATOM 2776 C C . LEU A 1 388 ? -49.728 2.233 -24.343 1.00 45.88 388 LEU A C 1
ATOM 2778 O O . LEU A 1 388 ? -50.718 2.971 -24.403 1.00 45.88 388 LEU A O 1
ATOM 2782 N N . VAL A 1 389 ? -49.853 0.957 -23.964 1.00 37.88 389 VAL A N 1
ATOM 2783 C CA . VAL A 1 389 ? -51.091 0.326 -23.463 1.00 37.88 389 VAL A CA 1
ATOM 2784 C C . VAL A 1 389 ? -50.960 0.045 -21.964 1.00 37.88 389 VAL A C 1
ATOM 2786 O O . VAL A 1 389 ? -50.336 -0.932 -21.559 1.00 37.88 389 VAL A O 1
ATOM 2789 N N . LEU A 1 390 ? -51.579 0.890 -21.131 1.00 48.09 390 LEU A N 1
ATOM 2790 C CA . LEU A 1 390 ? -51.545 0.777 -19.664 1.00 48.09 390 LEU A CA 1
ATOM 2791 C C . LEU A 1 390 ? -52.889 0.288 -19.097 1.00 48.09 390 LEU A C 1
ATOM 2793 O O . LEU A 1 390 ? -53.932 0.898 -19.347 1.00 48.09 390 LEU A O 1
ATOM 2797 N N . VAL A 1 391 ? -52.865 -0.761 -18.272 1.00 38.97 391 VAL A N 1
ATOM 2798 C CA . VAL A 1 391 ? -54.022 -1.258 -17.506 1.00 38.97 391 VAL A CA 1
ATOM 2799 C C . VAL A 1 391 ? -53.669 -1.272 -16.021 1.00 38.97 391 VAL A C 1
ATOM 2801 O O . VAL A 1 391 ? -52.999 -2.186 -15.561 1.00 38.97 391 VAL A O 1
ATOM 2804 N N . ILE A 1 392 ? -54.130 -0.262 -15.278 1.00 49.03 392 ILE A N 1
ATOM 2805 C CA . ILE A 1 392 ? -53.810 -0.051 -13.856 1.00 49.03 392 ILE A CA 1
ATOM 2806 C C . ILE A 1 392 ? -55.054 -0.308 -12.994 1.00 49.03 392 ILE A C 1
ATOM 2808 O O . ILE A 1 392 ? -56.124 0.228 -13.294 1.00 49.03 392 ILE A O 1
ATOM 2812 N N . VAL A 1 393 ? -54.923 -1.085 -11.912 1.00 41.12 393 VAL A N 1
ATOM 2813 C CA . VAL A 1 393 ? -56.026 -1.419 -10.989 1.00 41.12 393 VAL A CA 1
ATOM 2814 C C . VAL A 1 393 ? -55.580 -1.344 -9.517 1.00 41.12 393 VAL A C 1
ATOM 2816 O O . VAL A 1 393 ? -54.985 -2.290 -9.013 1.00 41.12 393 VAL A O 1
ATOM 2819 N N . GLY A 1 394 ? -55.904 -0.250 -8.813 1.00 47.31 394 GLY A N 1
ATOM 2820 C CA . GLY A 1 394 ? -55.671 -0.082 -7.363 1.00 47.31 394 GLY A CA 1
ATOM 2821 C C . GLY A 1 394 ? -55.679 1.384 -6.892 1.00 47.31 394 GLY A C 1
ATOM 2822 O O . GLY A 1 394 ? -56.058 2.271 -7.663 1.00 47.31 394 GLY A O 1
ATOM 2823 N N . GLU A 1 395 ? -55.298 1.651 -5.633 1.00 35.84 395 GLU A N 1
ATOM 2824 C CA . GLU A 1 395 ? -55.458 2.964 -4.966 1.00 35.84 395 GLU A CA 1
ATOM 2825 C C . GLU A 1 395 ? -54.139 3.560 -4.381 1.00 35.84 395 GLU A C 1
ATOM 2827 O O . GLU A 1 395 ? -53.505 2.947 -3.529 1.00 35.84 395 GLU A O 1
ATOM 2832 N N . GLY A 1 396 ? -53.752 4.796 -4.771 1.00 31.14 396 GLY A N 1
ATOM 2833 C CA . GLY A 1 396 ? -52.662 5.621 -4.162 1.00 31.14 396 GLY A CA 1
ATOM 2834 C C . GLY A 1 396 ? -51.231 5.418 -4.725 1.00 31.14 396 GLY A C 1
ATOM 2835 O O . GLY A 1 396 ? -50.912 4.300 -5.074 1.00 31.14 396 GLY A O 1
ATOM 2836 N N . LEU A 1 397 ? -50.374 6.464 -4.858 1.00 27.52 397 LEU A N 1
ATOM 2837 C CA . LEU A 1 397 ? -49.179 6.441 -5.760 1.00 27.52 397 LEU A CA 1
ATOM 2838 C C . LEU A 1 397 ? -47.877 7.222 -5.227 1.00 27.52 397 LEU A C 1
ATOM 2840 O O . LEU A 1 397 ? -47.904 8.456 -5.293 1.00 27.52 397 LEU A O 1
ATOM 2844 N N . GLY A 1 398 ? -46.756 6.581 -4.719 1.00 28.05 398 GLY A N 1
ATOM 2845 C CA . GLY A 1 398 ? -45.402 7.176 -4.268 1.00 28.05 398 GLY A CA 1
ATOM 2846 C C . GLY A 1 398 ? -44.211 6.273 -3.651 1.00 28.05 398 GLY A C 1
ATOM 2847 O O . GLY A 1 398 ? -44.523 5.251 -3.061 1.00 28.05 398 GLY A O 1
ATOM 2848 N N . LEU A 1 399 ? -42.875 6.630 -3.732 1.00 27.14 399 LEU A N 1
ATOM 2849 C CA . LEU A 1 399 ? -41.599 5.764 -3.846 1.00 27.14 399 LEU A CA 1
ATOM 2850 C C . LEU A 1 399 ? -40.367 5.896 -2.828 1.00 27.14 399 LEU A C 1
ATOM 2852 O O . LEU A 1 399 ? -40.226 7.009 -2.324 1.00 27.14 399 LEU A O 1
ATOM 2856 N N . VAL A 1 400 ? -39.419 4.890 -2.638 1.00 28.55 400 VAL A N 1
ATOM 2857 C CA . VAL A 1 400 ? -37.905 4.957 -2.286 1.00 28.55 400 VAL A CA 1
ATOM 2858 C C . VAL A 1 400 ? -37.100 3.561 -2.180 1.00 28.55 400 VAL A C 1
ATOM 2860 O O . VAL A 1 400 ? -37.674 2.590 -2.641 1.00 28.55 400 VAL A O 1
ATOM 2863 N N . ILE A 1 401 ? -35.792 3.449 -1.737 1.00 28.30 401 ILE A N 1
ATOM 2864 C CA . ILE A 1 401 ? -34.685 2.381 -1.914 1.00 28.30 401 ILE A CA 1
ATOM 2865 C C . ILE A 1 401 ? -33.542 2.472 -0.781 1.00 28.30 401 ILE A C 1
ATOM 2867 O O . ILE A 1 401 ? -33.522 3.571 -0.221 1.00 28.30 401 ILE A O 1
ATOM 2871 N N . VAL A 1 402 ? -32.489 1.656 -0.362 1.00 29.20 402 VAL A N 1
ATOM 2872 C CA . VAL A 1 402 ? -31.804 0.257 -0.313 1.00 29.20 402 VAL A CA 1
ATOM 2873 C C . VAL A 1 402 ? -30.492 0.370 0.622 1.00 29.20 402 VAL A C 1
ATOM 2875 O O . VAL A 1 402 ? -30.205 1.527 0.935 1.00 29.20 402 VAL A O 1
ATOM 2878 N N . GLY A 1 403 ? -29.583 -0.529 1.161 1.00 28.31 403 GLY A N 1
ATOM 2879 C CA . GLY A 1 403 ? -29.146 -1.994 1.227 1.00 28.31 403 GLY A CA 1
ATOM 2880 C C . GLY A 1 403 ? -27.820 -2.247 2.106 1.00 28.31 403 GLY A C 1
ATOM 2881 O O . GLY A 1 403 ? -27.380 -1.271 2.720 1.00 28.31 403 GLY A O 1
ATOM 2882 N N . GLY A 1 404 ? -27.138 -3.446 2.209 1.00 41.16 404 GLY A N 1
ATOM 2883 C CA . GLY A 1 404 ? -25.957 -3.746 3.148 1.00 41.16 404 GLY A CA 1
ATOM 2884 C C . GLY A 1 404 ? -24.944 -4.966 2.918 1.00 41.16 404 GLY A C 1
ATOM 2885 O O . GLY A 1 404 ? -25.053 -5.603 1.880 1.00 41.16 404 GLY A O 1
ATOM 2886 N N . ALA A 1 405 ? -23.926 -5.263 3.812 1.00 51.81 405 ALA A N 1
ATOM 2887 C CA . ALA A 1 405 ? -22.869 -6.378 3.742 1.00 51.81 405 ALA A CA 1
ATOM 2888 C C . ALA A 1 405 ? -21.919 -6.644 5.015 1.00 51.81 405 ALA A C 1
ATOM 2890 O O . ALA A 1 405 ? -21.865 -5.758 5.873 1.00 51.81 405 ALA A O 1
ATOM 2891 N N . LEU A 1 406 ? -21.141 -7.784 5.167 1.00 58.03 406 LEU A N 1
ATOM 2892 C CA . LEU A 1 406 ? -20.332 -8.214 6.400 1.00 58.03 406 LEU A CA 1
ATOM 2893 C C . LEU A 1 406 ? -19.288 -9.438 6.303 1.00 58.03 406 LEU A C 1
ATOM 2895 O O . LEU A 1 406 ? -19.094 -9.960 5.214 1.00 58.03 406 LEU A O 1
ATOM 2899 N N . LEU A 1 407 ? -18.605 -9.904 7.407 1.00 53.09 407 LEU A N 1
ATOM 2900 C CA . LEU A 1 407 ? -17.935 -11.253 7.625 1.00 53.09 407 LEU A CA 1
ATOM 2901 C C . LEU A 1 407 ? -17.844 -11.741 9.126 1.00 53.09 407 LEU A C 1
ATOM 2903 O O . LEU A 1 407 ? -17.656 -10.935 10.044 1.00 53.09 407 LEU A O 1
ATOM 2907 N N . VAL A 1 408 ? -17.902 -13.070 9.407 1.00 64.00 408 VAL A N 1
ATOM 2908 C CA . VAL A 1 408 ? -17.920 -13.703 10.773 1.00 64.00 408 VAL A CA 1
ATOM 2909 C C . VAL A 1 408 ? -17.063 -14.999 10.909 1.00 64.00 408 VAL A C 1
ATOM 2911 O O . VAL A 1 408 ? -16.875 -15.712 9.930 1.00 64.00 408 VAL A O 1
ATOM 2914 N N . LYS A 1 409 ? -16.563 -15.356 12.120 1.00 58.69 409 LYS A N 1
ATOM 2915 C CA . LYS A 1 409 ? -16.017 -16.698 12.490 1.00 58.69 409 LYS A CA 1
ATOM 2916 C C . LYS A 1 409 ? -16.344 -17.154 13.934 1.00 58.69 409 LYS A C 1
ATOM 2918 O O . LYS A 1 409 ? -16.364 -16.348 14.862 1.00 58.69 409 LYS A O 1
ATOM 2923 N N . ILE A 1 410 ? -16.535 -18.465 14.160 1.00 69.44 410 ILE A N 1
ATOM 2924 C CA . ILE A 1 410 ? -16.997 -19.055 15.446 1.00 69.44 410 ILE A CA 1
ATOM 2925 C C . ILE A 1 410 ? -15.890 -19.853 16.171 1.00 69.44 410 ILE A C 1
ATOM 2927 O O . ILE A 1 410 ? -15.226 -20.713 15.590 1.00 69.44 410 ILE A O 1
ATOM 2931 N N . LEU A 1 411 ? -15.712 -19.625 17.480 1.00 64.94 411 LEU A N 1
ATOM 2932 C CA . LEU A 1 411 ? -14.687 -20.273 18.309 1.00 64.94 411 LEU A CA 1
ATOM 2933 C C . LEU A 1 411 ? -15.223 -21.515 19.048 1.00 64.94 411 LEU A C 1
ATOM 2935 O O . LEU A 1 411 ? -16.093 -21.436 19.916 1.00 64.94 411 LEU A O 1
ATOM 2939 N N . LYS A 1 412 ? -14.646 -22.689 18.767 1.00 67.06 412 LYS A N 1
ATOM 2940 C CA . LYS A 1 412 ? -15.051 -23.959 19.400 1.00 67.06 412 LYS A CA 1
ATOM 2941 C C . LYS A 1 412 ? -14.779 -23.941 20.912 1.00 67.06 412 LYS A C 1
ATOM 2943 O O . LYS A 1 412 ? -13.661 -23.666 21.340 1.00 67.06 412 LYS A O 1
ATOM 2948 N N . ARG A 1 413 ? -15.764 -24.352 21.725 1.00 63.44 413 ARG A N 1
ATOM 2949 C CA . ARG A 1 413 ? -15.713 -24.373 23.213 1.00 63.44 413 ARG A CA 1
ATOM 2950 C C . ARG A 1 413 ? -14.612 -25.267 23.821 1.00 63.44 413 ARG A C 1
ATOM 2952 O O . ARG A 1 413 ? -14.419 -25.271 25.032 1.00 63.44 413 ARG A O 1
ATOM 2959 N N . THR A 1 414 ? -13.902 -26.035 22.994 1.00 64.81 414 THR A N 1
ATOM 2960 C CA . THR A 1 414 ? -12.748 -26.875 23.361 1.00 64.81 414 THR A CA 1
ATOM 2961 C C . THR A 1 414 ? -11.402 -26.286 22.913 1.00 64.81 414 THR A C 1
ATOM 2963 O O . THR A 1 414 ? -10.395 -26.992 22.931 1.00 64.81 414 THR A O 1
ATOM 2966 N N . ALA A 1 415 ? -11.363 -25.031 22.452 1.00 62.41 415 ALA A N 1
ATOM 2967 C CA . ALA A 1 415 ? -10.135 -24.372 22.016 1.00 62.41 415 ALA A CA 1
ATOM 2968 C C . ALA A 1 415 ? -9.177 -24.124 23.197 1.00 62.41 415 ALA A C 1
ATOM 2970 O O . ALA A 1 415 ? -9.567 -23.647 24.265 1.00 62.41 415 ALA A O 1
ATOM 2971 N N . HIS A 1 416 ? -7.894 -24.432 23.004 1.00 67.31 416 HIS A N 1
ATOM 2972 C CA . HIS A 1 416 ? -6.855 -24.259 24.019 1.00 67.31 416 HIS A CA 1
ATOM 2973 C C . HIS A 1 416 ? -5.655 -23.512 23.435 1.00 67.31 416 HIS A C 1
ATOM 2975 O O . HIS A 1 416 ? -4.753 -24.102 22.842 1.00 67.31 416 HIS A O 1
ATOM 2981 N N . PHE A 1 417 ? -5.644 -22.196 23.644 1.00 73.19 417 PHE A N 1
ATOM 2982 C CA . PHE A 1 417 ? -4.590 -21.284 23.201 1.00 73.19 417 PHE A CA 1
ATOM 2983 C C . PHE A 1 417 ? -3.321 -21.442 24.043 1.00 73.19 417 PHE A C 1
ATOM 2985 O O . PHE A 1 417 ? -3.088 -20.710 25.009 1.00 73.19 417 PHE A O 1
ATOM 2992 N N . VAL A 1 418 ? -2.489 -22.416 23.679 1.00 75.56 418 VAL A N 1
ATOM 2993 C CA . VAL A 1 418 ? -1.170 -22.605 24.288 1.00 75.56 418 VAL A CA 1
ATOM 2994 C C . VAL A 1 418 ? -0.246 -21.469 23.826 1.00 75.56 418 VAL A C 1
ATOM 2996 O O . VAL A 1 418 ? -0.082 -21.287 22.621 1.00 75.56 418 VAL A O 1
ATOM 2999 N N . PRO A 1 419 ? 0.393 -20.704 24.733 1.00 74.56 419 PRO A N 1
ATOM 3000 C CA . PRO A 1 419 ? 1.365 -19.697 24.329 1.00 74.56 419 PRO A CA 1
ATOM 3001 C C . PRO A 1 419 ? 2.550 -20.385 23.655 1.00 74.56 419 PRO A C 1
ATOM 3003 O O . PRO A 1 419 ? 3.238 -21.203 24.275 1.00 74.56 419 PRO A O 1
ATOM 3006 N N . GLN A 1 420 ? 2.805 -20.047 22.391 1.00 67.62 420 GLN A N 1
ATOM 3007 C CA . GLN A 1 420 ? 3.911 -20.629 21.647 1.00 67.62 420 GLN A CA 1
ATOM 3008 C C . GLN A 1 420 ? 5.208 -20.278 22.368 1.00 67.62 420 GLN A C 1
ATOM 3010 O O . GLN A 1 420 ? 5.459 -19.127 22.753 1.00 67.62 420 GLN A O 1
ATOM 3015 N N . SER A 1 421 ? 6.042 -21.291 22.599 1.00 46.78 421 SER A N 1
ATOM 3016 C CA . SER A 1 421 ? 7.326 -21.096 23.251 1.00 46.78 421 SER A CA 1
ATOM 3017 C C . SER A 1 421 ? 8.273 -20.408 22.274 1.00 46.78 421 SER A C 1
ATOM 3019 O O . SER A 1 421 ? 9.056 -21.064 21.586 1.00 46.78 421 SER A O 1
ATOM 3021 N N . SER A 1 422 ? 8.216 -19.075 22.239 1.00 47.03 422 SER A N 1
ATOM 3022 C CA . SER A 1 422 ? 9.259 -18.234 21.668 1.00 47.03 422 SER A CA 1
ATOM 3023 C C . SER A 1 422 ? 10.553 -18.507 22.438 1.00 47.03 422 SER A C 1
ATOM 3025 O O . SER A 1 422 ? 10.838 -17.877 23.464 1.00 47.03 422 SER A O 1
ATOM 3027 N N . GLY A 1 423 ? 11.308 -19.507 21.978 1.00 39.88 423 GLY A N 1
ATOM 3028 C CA . GLY A 1 423 ? 12.649 -19.777 22.470 1.00 39.88 423 GLY A CA 1
ATOM 3029 C C . GLY A 1 423 ? 13.486 -18.499 22.374 1.00 39.88 423 GLY A C 1
ATOM 3030 O O . GLY A 1 423 ? 13.231 -17.671 21.493 1.00 39.88 423 GLY A O 1
ATOM 3031 N N . PRO A 1 424 ? 14.463 -18.292 23.276 1.00 40.84 424 PRO A N 1
ATOM 3032 C CA . PRO A 1 424 ? 15.335 -17.127 23.185 1.00 40.84 424 PRO A CA 1
ATOM 3033 C C . PRO A 1 424 ? 15.944 -17.083 21.784 1.00 40.84 424 PRO A C 1
ATOM 3035 O O . PRO A 1 424 ? 16.351 -18.129 21.281 1.00 40.84 424 PRO A O 1
ATOM 3038 N N . GLY A 1 425 ? 15.955 -15.893 21.173 1.00 43.16 425 GLY A N 1
ATOM 3039 C CA . GLY A 1 425 ? 16.184 -15.663 19.742 1.00 43.16 425 GLY A CA 1
ATOM 3040 C C . GLY A 1 425 ? 17.544 -16.116 19.209 1.00 43.16 425 GLY A C 1
ATOM 3041 O O . GLY A 1 425 ? 18.369 -15.300 18.803 1.00 43.16 425 GLY A O 1
ATOM 3042 N N . LEU A 1 426 ? 17.750 -17.429 19.152 1.00 38.41 426 LEU A N 1
ATOM 3043 C CA . LEU A 1 426 ? 18.700 -18.090 18.285 1.00 38.41 426 LEU A CA 1
ATOM 3044 C C . LEU A 1 426 ? 18.184 -17.912 16.862 1.00 38.41 426 LEU A C 1
ATOM 3046 O O . LEU A 1 426 ? 17.503 -18.780 16.317 1.00 38.41 426 LEU A O 1
ATOM 3050 N N . VAL A 1 427 ? 18.534 -16.766 16.271 1.00 43.31 427 VAL A N 1
ATOM 3051 C CA . VAL A 1 427 ? 18.611 -16.607 14.817 1.00 43.31 427 VAL A CA 1
ATOM 3052 C C . VAL A 1 427 ? 19.260 -17.894 14.294 1.00 43.31 427 VAL A C 1
ATOM 3054 O O . VAL A 1 427 ? 20.376 -18.190 14.739 1.00 43.31 427 VAL A O 1
ATOM 3057 N N . PRO A 1 428 ? 18.574 -18.706 13.464 1.00 45.16 428 PRO A N 1
ATOM 3058 C CA . PRO A 1 428 ? 19.037 -20.049 13.126 1.00 45.16 428 PRO A CA 1
ATOM 3059 C C . PRO A 1 428 ? 20.430 -19.914 12.532 1.00 45.16 428 PRO A C 1
ATOM 3061 O O . PRO A 1 428 ? 20.574 -19.245 11.508 1.00 45.16 428 PRO A O 1
ATOM 3064 N N . VAL A 1 429 ? 21.438 -20.437 13.254 1.00 44.62 429 VAL A N 1
ATOM 3065 C CA . VAL A 1 429 ? 22.828 -19.948 13.177 1.00 44.62 429 VAL A CA 1
ATOM 3066 C C . VAL A 1 429 ? 23.224 -19.816 11.723 1.00 44.62 429 VAL A C 1
ATOM 3068 O O . VAL A 1 429 ? 23.387 -20.823 11.030 1.00 44.62 429 VAL A O 1
ATOM 3071 N N . GLN A 1 430 ? 23.320 -18.565 11.263 1.00 58.69 430 GLN A N 1
ATOM 3072 C CA . GLN A 1 430 ? 23.506 -18.270 9.855 1.00 58.69 430 GLN A CA 1
ATOM 3073 C C . GLN A 1 430 ? 24.928 -18.656 9.465 1.00 58.69 430 GLN A C 1
ATOM 3075 O O . GLN A 1 430 ? 25.848 -17.842 9.409 1.00 58.69 430 GLN A O 1
ATOM 3080 N N . HIS A 1 431 ? 25.080 -19.936 9.133 1.00 54.53 431 HIS A N 1
ATOM 3081 C CA . HIS A 1 431 ? 26.160 -20.478 8.339 1.00 54.53 431 HIS A CA 1
ATOM 3082 C C . HIS A 1 431 ? 26.029 -19.945 6.905 1.00 54.53 431 HIS A C 1
ATOM 3084 O O . HIS A 1 431 ? 25.912 -20.709 5.945 1.00 54.53 431 HIS A O 1
ATOM 3090 N N . ILE A 1 432 ? 26.123 -18.615 6.763 1.00 62.56 432 ILE A N 1
ATOM 3091 C CA . ILE A 1 432 ? 26.580 -17.931 5.556 1.00 62.56 432 ILE A CA 1
ATOM 3092 C C . ILE A 1 432 ? 28.027 -18.383 5.373 1.00 62.56 432 ILE A C 1
ATOM 3094 O O . ILE A 1 432 ? 29.005 -17.740 5.755 1.00 62.56 432 ILE A O 1
ATOM 3098 N N . LYS A 1 433 ? 28.144 -19.598 4.846 1.00 65.88 433 LYS A N 1
ATOM 3099 C CA . LYS A 1 433 ? 29.375 -20.243 4.443 1.00 65.88 433 LYS A CA 1
ATOM 3100 C C . LYS A 1 433 ? 29.889 -19.426 3.273 1.00 65.88 433 LYS A C 1
ATOM 3102 O O . LYS A 1 433 ? 29.493 -19.684 2.139 1.00 65.88 433 LYS A O 1
ATOM 3107 N N . MET A 1 434 ? 30.701 -18.410 3.583 1.00 64.44 434 MET A N 1
ATOM 3108 C CA . MET A 1 434 ? 31.241 -17.460 2.612 1.00 64.44 434 MET A CA 1
ATOM 3109 C C . MET A 1 434 ? 31.660 -18.215 1.354 1.00 64.44 434 MET A C 1
ATOM 3111 O O . MET A 1 434 ? 32.502 -19.118 1.422 1.00 64.44 434 MET A O 1
ATOM 3115 N N . ILE A 1 435 ? 31.028 -17.883 0.226 1.00 78.50 435 ILE A N 1
ATOM 3116 C CA . ILE A 1 435 ? 31.190 -18.602 -1.041 1.00 78.50 435 ILE A CA 1
ATOM 3117 C C . ILE A 1 435 ? 32.501 -18.137 -1.683 1.00 78.50 435 ILE A C 1
ATOM 3119 O O . ILE A 1 435 ? 32.524 -17.471 -2.711 1.00 78.50 435 ILE A O 1
ATOM 3123 N N . ILE A 1 436 ? 33.615 -18.452 -1.020 1.00 82.06 436 ILE A N 1
ATOM 3124 C CA . ILE A 1 436 ? 34.969 -18.171 -1.484 1.00 82.06 436 ILE A CA 1
ATOM 3125 C C . ILE A 1 436 ? 35.220 -19.076 -2.698 1.00 82.06 436 ILE A C 1
ATOM 3127 O O . ILE A 1 436 ? 35.249 -20.304 -2.534 1.00 82.06 436 ILE A O 1
ATOM 3131 N N . PRO A 1 437 ? 35.408 -18.525 -3.913 1.00 83.19 437 PRO A N 1
ATOM 3132 C CA . PRO A 1 437 ? 35.636 -19.341 -5.097 1.00 83.19 437 PRO A CA 1
ATOM 3133 C C . PRO A 1 437 ? 36.923 -20.155 -4.940 1.00 83.19 437 PRO A C 1
ATOM 3135 O O . PRO A 1 437 ? 37.993 -19.617 -4.644 1.00 83.19 437 PRO A O 1
ATOM 3138 N N . LYS A 1 438 ? 36.832 -21.476 -5.129 1.00 87.00 438 LYS A N 1
ATOM 3139 C CA . LYS A 1 438 ? 38.001 -22.358 -5.035 1.00 87.00 438 LYS A CA 1
ATOM 3140 C C . LYS A 1 438 ? 38.963 -22.051 -6.182 1.00 87.00 438 LYS A C 1
ATOM 3142 O O . LYS A 1 438 ? 38.600 -22.188 -7.348 1.00 87.00 438 LYS A O 1
ATOM 3147 N N . LYS A 1 439 ? 40.207 -21.691 -5.854 1.00 88.44 439 LYS A N 1
ATOM 3148 C CA . LYS A 1 439 ? 41.276 -21.525 -6.848 1.00 88.44 439 LYS A CA 1
ATOM 3149 C C . LYS A 1 439 ? 41.515 -22.850 -7.578 1.00 88.44 439 LYS A C 1
ATOM 3151 O O . LYS A 1 439 ? 41.738 -23.879 -6.944 1.00 88.44 439 LYS A O 1
ATOM 3156 N N . SER A 1 440 ? 41.435 -22.816 -8.904 1.00 92.25 440 SER A N 1
ATOM 3157 C CA . SER A 1 440 ? 41.610 -23.985 -9.768 1.00 92.25 440 SER A CA 1
ATOM 3158 C C . SER A 1 440 ? 43.090 -24.340 -9.956 1.00 92.25 440 SER A C 1
ATOM 3160 O O . SER A 1 440 ? 43.978 -23.527 -9.695 1.00 92.25 440 SER A O 1
ATOM 3162 N N . LYS A 1 441 ? 43.366 -25.542 -10.480 1.00 91.62 441 LYS A N 1
ATOM 3163 C CA . LYS A 1 441 ? 44.722 -25.954 -10.894 1.00 91.62 441 LYS A CA 1
ATOM 3164 C C . LYS A 1 441 ? 45.338 -24.965 -11.897 1.00 91.62 441 LYS A C 1
ATOM 3166 O O . LYS A 1 441 ? 46.498 -24.603 -11.747 1.00 91.62 441 LYS A O 1
ATOM 3171 N N . LEU A 1 442 ? 44.521 -24.443 -12.816 1.00 91.38 442 LEU A N 1
ATOM 3172 C CA . LEU A 1 442 ? 44.915 -23.453 -13.823 1.00 91.38 442 LEU A CA 1
ATOM 3173 C C . LEU A 1 442 ? 45.400 -22.138 -13.180 1.00 91.38 442 LEU A C 1
ATOM 3175 O O . LEU A 1 442 ? 46.428 -21.612 -13.592 1.00 91.38 442 LEU A O 1
ATOM 3179 N N . PHE A 1 443 ? 44.752 -21.654 -12.109 1.00 92.50 443 PHE A N 1
ATOM 3180 C CA . PHE A 1 443 ? 45.245 -20.489 -11.351 1.00 92.50 443 PHE A CA 1
ATOM 3181 C C . PHE A 1 443 ? 46.652 -20.734 -10.773 1.00 92.50 443 PHE A C 1
ATOM 3183 O O . PHE A 1 443 ? 47.505 -19.846 -10.799 1.00 92.50 443 PHE A O 1
ATOM 3190 N N . VAL A 1 444 ? 46.910 -21.937 -10.246 1.00 91.69 444 VAL A N 1
ATOM 3191 C CA . VAL A 1 444 ? 48.218 -22.298 -9.670 1.00 91.69 444 VAL A CA 1
ATOM 3192 C C . VAL A 1 444 ? 49.289 -22.400 -10.762 1.00 91.69 444 VAL A C 1
ATOM 3194 O O . VAL A 1 444 ? 50.388 -21.881 -10.588 1.00 91.69 444 VAL A O 1
ATOM 3197 N N . GLU A 1 445 ? 48.957 -22.995 -11.907 1.00 92.25 445 GLU A N 1
ATOM 3198 C CA . GLU A 1 445 ? 49.845 -23.098 -13.074 1.00 92.25 445 GLU A CA 1
ATOM 3199 C C . GLU A 1 445 ? 50.173 -21.722 -13.672 1.00 92.25 445 GLU A C 1
ATOM 3201 O O . GLU A 1 445 ? 51.338 -21.435 -13.951 1.00 92.25 445 GLU A O 1
ATOM 3206 N N . GLN A 1 446 ? 49.183 -20.828 -13.776 1.00 92.06 446 GLN A N 1
ATOM 3207 C CA . GLN A 1 446 ? 49.400 -19.430 -14.154 1.00 92.06 446 GLN A CA 1
ATOM 3208 C C . GLN A 1 446 ? 50.314 -18.712 -13.151 1.00 92.06 446 GLN A C 1
ATOM 3210 O O . GLN A 1 446 ? 51.258 -18.051 -13.571 1.00 92.06 446 GLN A O 1
ATOM 3215 N N . THR A 1 447 ? 50.099 -18.893 -11.842 1.00 92.06 447 THR A N 1
ATOM 3216 C CA . THR A 1 447 ? 50.938 -18.276 -10.795 1.00 92.06 447 THR A CA 1
ATOM 3217 C C . THR A 1 447 ? 52.402 -18.731 -10.891 1.00 92.06 447 THR A C 1
ATOM 3219 O O . THR A 1 447 ? 53.314 -17.930 -10.688 1.00 92.06 447 THR A O 1
ATOM 3222 N N . MET A 1 448 ? 52.652 -20.003 -11.222 1.00 91.25 448 MET A N 1
ATOM 3223 C CA . MET A 1 448 ? 54.011 -20.517 -11.440 1.00 91.25 448 MET A CA 1
ATOM 3224 C C . MET A 1 448 ? 54.654 -19.902 -12.688 1.00 91.25 448 MET A C 1
ATOM 3226 O O . MET A 1 448 ? 55.772 -19.396 -12.610 1.00 91.25 448 MET A O 1
ATOM 3230 N N . ARG A 1 449 ? 53.924 -19.841 -13.809 1.00 92.44 449 ARG A N 1
ATOM 3231 C CA . ARG A 1 449 ? 54.403 -19.198 -15.043 1.00 92.44 449 ARG A CA 1
ATOM 3232 C C . ARG A 1 449 ? 54.704 -17.709 -14.850 1.00 92.44 449 ARG A C 1
ATOM 3234 O O . ARG A 1 449 ? 55.743 -17.237 -15.297 1.00 92.44 449 ARG A O 1
ATOM 3241 N N . GLU A 1 450 ? 53.828 -16.978 -14.164 1.00 93.50 450 GLU A N 1
ATOM 3242 C CA . GLU A 1 450 ? 54.032 -15.562 -13.835 1.00 93.50 450 GLU A CA 1
ATOM 3243 C C . GLU A 1 450 ? 55.258 -15.348 -12.944 1.00 93.50 450 GLU A C 1
ATOM 3245 O O . GLU A 1 450 ? 55.956 -14.350 -13.102 1.00 93.50 450 GLU A O 1
ATOM 3250 N N . ARG A 1 451 ? 55.568 -16.290 -12.045 1.00 92.88 451 ARG A N 1
ATOM 3251 C CA . ARG A 1 451 ? 56.781 -16.250 -11.219 1.00 92.88 451 ARG A CA 1
ATOM 3252 C C . ARG A 1 451 ? 58.055 -16.462 -12.044 1.00 92.88 451 ARG A C 1
ATOM 3254 O O . ARG A 1 451 ? 59.049 -15.784 -11.791 1.00 92.88 451 ARG A O 1
ATOM 3261 N N . GLU A 1 452 ? 58.027 -17.384 -13.003 1.00 93.31 452 GLU A N 1
ATOM 3262 C CA . GLU A 1 452 ? 59.181 -17.761 -13.830 1.00 93.31 452 GLU A CA 1
ATOM 3263 C C . GLU A 1 452 ? 59.490 -16.721 -14.928 1.00 93.31 452 GLU A C 1
ATOM 3265 O O . GLU A 1 452 ? 60.632 -16.285 -15.049 1.00 93.31 452 GLU A O 1
ATOM 3270 N N . ASP A 1 453 ? 58.476 -16.255 -15.667 1.00 92.06 453 ASP A N 1
ATOM 3271 C CA . ASP A 1 453 ? 58.605 -15.339 -16.822 1.00 92.06 453 ASP A CA 1
ATOM 3272 C C . ASP A 1 453 ? 58.324 -13.848 -16.474 1.00 92.06 453 ASP A C 1
ATOM 3274 O O . ASP A 1 453 ? 58.225 -12.996 -17.365 1.00 92.06 453 ASP A O 1
ATOM 3278 N N . SER A 1 454 ? 58.188 -13.512 -15.181 1.00 91.94 454 SER A N 1
ATOM 3279 C CA . SER A 1 454 ? 57.759 -12.195 -14.647 1.00 91.94 454 SER A CA 1
ATOM 3280 C C . SER A 1 454 ? 58.323 -10.963 -15.371 1.00 91.94 454 SER A C 1
ATOM 3282 O O . SER A 1 454 ? 57.576 -10.064 -15.769 1.00 91.94 454 SER A O 1
ATOM 3284 N N . SER A 1 455 ? 59.644 -10.907 -15.561 1.00 92.94 455 SER A N 1
ATOM 3285 C CA . SER A 1 455 ? 60.343 -9.771 -16.174 1.00 92.94 455 SER A CA 1
ATOM 3286 C C . SER A 1 455 ? 59.972 -9.577 -17.647 1.00 92.94 455 SER A C 1
ATOM 3288 O O . SER A 1 455 ? 59.754 -8.446 -18.088 1.00 92.94 455 SER A O 1
ATOM 3290 N N . ARG A 1 456 ? 59.830 -10.676 -18.396 1.00 94.38 456 ARG A N 1
ATOM 3291 C CA . ARG A 1 456 ? 59.399 -10.680 -19.796 1.00 94.38 456 ARG A CA 1
ATOM 3292 C C . ARG A 1 456 ? 57.942 -10.247 -19.915 1.00 94.38 456 ARG A C 1
ATOM 3294 O O . ARG A 1 456 ? 57.636 -9.388 -20.737 1.00 94.38 456 ARG A O 1
ATOM 3301 N N . MET A 1 457 ? 57.061 -10.783 -19.067 1.00 92.38 457 MET A N 1
ATOM 3302 C CA . MET A 1 457 ? 55.643 -10.404 -19.045 1.00 92.38 457 MET A CA 1
ATOM 3303 C C . MET A 1 457 ? 55.464 -8.906 -18.763 1.00 92.38 457 MET A C 1
ATOM 3305 O O . MET A 1 457 ? 54.708 -8.238 -19.469 1.00 92.38 457 MET A O 1
ATOM 3309 N N . HIS A 1 458 ? 56.218 -8.351 -17.807 1.00 94.62 458 HIS A N 1
ATOM 3310 C CA . HIS A 1 458 ? 56.217 -6.914 -17.524 1.00 94.62 458 HIS A CA 1
ATOM 3311 C C . HIS A 1 458 ? 56.699 -6.070 -18.719 1.00 94.62 458 HIS A C 1
ATOM 3313 O O . HIS A 1 458 ? 56.062 -5.075 -19.062 1.00 94.62 458 HIS A O 1
ATOM 3319 N N . GLN A 1 459 ? 57.791 -6.468 -19.383 1.00 94.88 459 GLN A N 1
ATOM 3320 C CA . GLN A 1 459 ? 58.322 -5.754 -20.553 1.00 94.88 459 GLN A CA 1
ATOM 3321 C C . GLN A 1 459 ? 57.347 -5.763 -21.740 1.00 94.88 459 GLN A C 1
ATOM 3323 O O . GLN A 1 459 ? 57.131 -4.718 -22.357 1.00 94.88 459 GLN A O 1
ATOM 3328 N N . THR A 1 460 ? 56.723 -6.909 -22.038 1.00 95.69 460 THR A N 1
ATOM 3329 C CA . THR A 1 460 ? 55.697 -7.014 -23.087 1.00 95.69 460 THR A CA 1
ATOM 3330 C C . THR A 1 460 ? 54.487 -6.142 -22.755 1.00 95.69 460 THR A C 1
ATOM 3332 O O . THR A 1 460 ? 54.117 -5.295 -23.564 1.00 95.69 460 THR A O 1
ATOM 3335 N N . PHE A 1 461 ? 53.947 -6.247 -21.534 1.00 96.12 461 PHE A N 1
ATOM 3336 C CA . PHE A 1 461 ? 52.832 -5.408 -21.086 1.00 96.12 461 PHE A CA 1
ATOM 3337 C C . PHE A 1 461 ? 53.151 -3.910 -21.182 1.00 96.12 461 PHE A C 1
ATOM 3339 O O . PHE A 1 461 ? 52.321 -3.138 -21.653 1.00 96.12 461 PHE A O 1
ATOM 3346 N N . HIS A 1 462 ? 54.361 -3.483 -20.803 1.00 96.44 462 HIS A N 1
ATOM 3347 C CA . HIS A 1 462 ? 54.768 -2.083 -20.924 1.00 96.44 462 HIS A CA 1
ATOM 3348 C C . HIS A 1 462 ? 54.839 -1.624 -22.391 1.00 96.44 462 HIS A C 1
ATOM 3350 O O . HIS A 1 462 ? 54.363 -0.536 -22.718 1.00 96.44 462 HIS A O 1
ATOM 3356 N N . GLN A 1 463 ? 55.383 -2.450 -23.293 1.00 96.12 463 GLN A N 1
ATOM 3357 C CA . GLN A 1 463 ? 55.433 -2.137 -24.724 1.00 96.12 463 GLN A CA 1
ATOM 3358 C C . GLN A 1 463 ? 54.026 -2.029 -25.335 1.00 96.12 463 GLN A C 1
ATOM 3360 O O . GLN A 1 463 ? 53.749 -1.079 -26.071 1.00 96.12 463 GLN A O 1
ATOM 3365 N N . ASP A 1 464 ? 53.128 -2.959 -25.013 1.00 96.94 464 ASP A N 1
ATOM 3366 C CA . ASP A 1 464 ? 51.762 -2.968 -25.544 1.00 96.94 464 ASP A CA 1
ATOM 3367 C C . ASP A 1 464 ? 50.881 -1.875 -24.926 1.00 96.94 464 ASP A C 1
ATOM 3369 O O . ASP A 1 464 ? 50.084 -1.263 -25.633 1.00 96.94 464 ASP A O 1
ATOM 3373 N N . LEU A 1 465 ? 51.095 -1.515 -23.659 1.00 96.62 465 LEU A N 1
ATOM 3374 C CA . LEU A 1 465 ? 50.448 -0.366 -23.022 1.00 96.62 465 LEU A CA 1
ATOM 3375 C C . LEU A 1 465 ? 50.904 0.972 -23.635 1.00 96.62 465 LEU A C 1
ATOM 3377 O O . LEU A 1 465 ? 50.096 1.894 -23.765 1.00 96.62 465 LEU A O 1
ATOM 3381 N N . LEU A 1 466 ? 52.162 1.087 -24.079 1.00 95.94 466 LEU A N 1
ATOM 3382 C CA . LEU A 1 466 ? 52.627 2.238 -24.866 1.00 95.94 466 LEU A CA 1
ATOM 3383 C C . LEU A 1 466 ? 52.015 2.261 -26.278 1.00 95.94 466 LEU A C 1
ATOM 3385 O O . LEU A 1 466 ? 51.576 3.323 -26.725 1.00 95.94 466 LEU A O 1
ATOM 3389 N N . ARG A 1 467 ? 51.922 1.108 -26.963 1.00 96.25 467 ARG A N 1
ATOM 3390 C CA . ARG A 1 467 ? 51.214 0.985 -28.256 1.00 96.25 467 ARG A CA 1
ATOM 3391 C C . ARG A 1 467 ? 49.742 1.380 -28.129 1.00 96.25 467 ARG A C 1
ATOM 3393 O O . ARG A 1 467 ? 49.253 2.148 -28.954 1.00 96.25 467 ARG A O 1
ATOM 3400 N N . LEU A 1 468 ? 49.062 0.903 -27.084 1.00 96.38 468 LEU A N 1
ATOM 3401 C CA . LEU A 1 468 ? 47.668 1.221 -26.784 1.00 96.38 468 LEU A CA 1
ATOM 3402 C C . LEU A 1 468 ? 47.490 2.724 -26.561 1.00 96.38 468 LEU A C 1
ATOM 3404 O O . LEU A 1 468 ? 46.706 3.336 -27.275 1.00 96.38 468 LEU A O 1
ATOM 3408 N N . ARG A 1 469 ? 48.279 3.342 -25.669 1.00 96.81 469 ARG A N 1
ATOM 3409 C CA . ARG A 1 469 ? 48.251 4.799 -25.433 1.00 96.81 469 ARG A CA 1
ATOM 3410 C C . ARG A 1 469 ? 48.437 5.607 -26.718 1.00 96.81 469 ARG A C 1
ATOM 3412 O O . ARG A 1 469 ? 47.700 6.560 -26.943 1.00 96.81 469 ARG A O 1
ATOM 3419 N N . LEU A 1 470 ? 49.384 5.217 -27.573 1.00 95.56 470 LEU A N 1
ATOM 3420 C CA . LEU A 1 470 ? 49.631 5.868 -28.863 1.00 95.56 470 LEU A CA 1
ATOM 3421 C C . LEU A 1 470 ? 48.463 5.677 -29.846 1.00 95.56 470 LEU A C 1
ATOM 3423 O O . LEU A 1 470 ? 48.122 6.610 -30.573 1.00 95.56 470 LEU A O 1
ATOM 3427 N N . SER A 1 471 ? 47.836 4.499 -29.861 1.00 96.19 471 SER A N 1
ATOM 3428 C CA . SER A 1 471 ? 46.650 4.216 -30.677 1.00 96.19 471 SER A CA 1
ATOM 3429 C C . SER A 1 471 ? 45.444 5.036 -30.207 1.00 96.19 471 SER A C 1
ATOM 3431 O O . SER A 1 471 ? 44.862 5.779 -30.993 1.00 96.19 471 SER A O 1
ATOM 3433 N N . THR A 1 472 ? 45.138 5.008 -28.906 1.00 94.31 472 THR A N 1
ATOM 3434 C CA . THR A 1 472 ? 44.077 5.808 -28.277 1.00 94.31 472 THR A CA 1
ATOM 3435 C C . THR A 1 472 ? 44.288 7.303 -28.505 1.00 94.31 472 THR A C 1
ATOM 3437 O O . THR A 1 472 ? 43.341 7.986 -28.876 1.00 94.31 472 THR A O 1
ATOM 3440 N N . ALA A 1 473 ? 45.516 7.816 -28.366 1.00 93.75 473 ALA A N 1
ATOM 3441 C CA . ALA A 1 473 ? 45.820 9.222 -28.634 1.00 93.75 473 ALA A CA 1
ATOM 3442 C C . ALA A 1 473 ? 45.573 9.604 -30.105 1.00 93.75 473 ALA A C 1
ATOM 3444 O O . ALA A 1 473 ? 44.965 10.637 -30.370 1.00 93.75 473 ALA A O 1
ATOM 3445 N N . ARG A 1 474 ? 45.977 8.759 -31.067 1.00 93.50 474 ARG A N 1
ATOM 3446 C CA . ARG A 1 474 ? 45.693 8.980 -32.498 1.00 93.50 474 ARG A CA 1
ATOM 3447 C C . ARG A 1 474 ? 44.195 8.953 -32.803 1.00 93.50 474 ARG A C 1
ATOM 3449 O O . ARG A 1 474 ? 43.719 9.822 -33.527 1.00 93.50 474 ARG A O 1
ATOM 3456 N N . SER A 1 475 ? 43.458 7.995 -32.245 1.00 87.88 475 SER A N 1
ATOM 3457 C CA . SER A 1 475 ? 42.005 7.893 -32.423 1.00 87.88 475 SER A CA 1
ATOM 3458 C C . SER A 1 475 ? 41.259 9.061 -31.775 1.00 87.88 475 SER A C 1
ATOM 3460 O O . SER A 1 475 ? 40.327 9.581 -32.377 1.00 87.88 475 SER A O 1
ATOM 3462 N N . CYS A 1 476 ? 41.705 9.523 -30.603 1.00 85.44 476 CYS A N 1
ATOM 3463 C CA . CYS A 1 476 ? 41.166 10.702 -29.928 1.00 85.44 476 CYS A CA 1
ATOM 3464 C C . CYS A 1 476 ? 41.400 11.977 -30.754 1.00 85.44 476 CYS A C 1
ATOM 3466 O O . CYS A 1 476 ? 40.444 12.671 -31.081 1.00 85.44 476 CYS A O 1
ATOM 3468 N N . VAL A 1 477 ? 42.635 12.234 -31.207 1.00 87.75 477 VAL A N 1
ATOM 3469 C CA . VAL A 1 477 ? 42.932 13.374 -32.097 1.00 87.75 477 VAL A CA 1
ATOM 3470 C C . VAL A 1 477 ? 42.113 13.305 -33.389 1.00 87.75 477 VAL A C 1
ATOM 3472 O O . VAL A 1 477 ? 41.620 14.335 -33.837 1.00 87.75 477 VAL A O 1
ATOM 3475 N N . LYS A 1 478 ? 41.899 12.110 -33.959 1.00 86.69 478 LYS A N 1
ATOM 3476 C CA . LYS A 1 478 ? 41.022 11.940 -35.125 1.00 86.69 478 LYS A CA 1
ATOM 3477 C C . LYS A 1 478 ? 39.565 12.307 -34.808 1.00 86.69 478 LYS A C 1
ATOM 3479 O O . LYS A 1 478 ? 38.971 13.030 -35.596 1.00 86.69 478 LYS A O 1
ATOM 3484 N N . ALA A 1 479 ? 39.014 11.846 -33.682 1.00 79.12 479 ALA A N 1
ATOM 3485 C CA . ALA A 1 479 ? 37.638 12.138 -33.261 1.00 79.12 479 ALA A CA 1
ATOM 3486 C C . ALA A 1 479 ? 37.410 13.636 -32.986 1.00 79.12 479 ALA A C 1
ATOM 3488 O O . ALA A 1 479 ? 36.414 14.199 -33.438 1.00 79.12 479 ALA A O 1
ATOM 3489 N N . LEU A 1 480 ? 38.380 14.289 -32.332 1.00 77.06 480 LEU A N 1
ATOM 3490 C CA . LEU A 1 480 ? 38.416 15.740 -32.124 1.00 77.06 480 LEU A CA 1
ATOM 3491 C C . LEU A 1 480 ? 38.451 16.496 -33.463 1.00 77.06 480 LEU A C 1
ATOM 3493 O O . LEU A 1 480 ? 37.686 17.432 -33.667 1.00 77.06 480 LEU A O 1
ATOM 3497 N N . GLN A 1 481 ? 39.287 16.057 -34.412 1.00 81.06 481 GLN A N 1
ATOM 3498 C CA . GLN A 1 481 ? 39.373 16.644 -35.757 1.00 81.06 481 GLN A CA 1
ATOM 3499 C C . GLN A 1 481 ? 38.123 16.407 -36.621 1.00 81.06 481 GLN A C 1
ATOM 3501 O O . GLN A 1 481 ? 37.888 17.176 -37.550 1.00 81.06 481 GLN A O 1
ATOM 3506 N N . SER A 1 482 ? 37.325 15.373 -36.336 1.00 73.31 482 SER A N 1
ATOM 3507 C CA . SER A 1 482 ? 36.009 15.152 -36.952 1.00 73.31 482 SER A CA 1
ATOM 3508 C C . SER A 1 482 ? 34.836 15.710 -36.136 1.00 73.31 482 SER A C 1
ATOM 3510 O O . SER A 1 482 ? 33.692 15.469 -36.515 1.00 73.31 482 SER A O 1
ATOM 3512 N N . CYS A 1 483 ? 35.102 16.418 -35.028 1.00 68.25 483 CYS A N 1
ATOM 3513 C CA . CYS A 1 483 ? 34.113 16.966 -34.087 1.00 68.25 483 CYS A CA 1
ATOM 3514 C C . CYS A 1 483 ? 33.040 15.950 -33.637 1.00 68.25 483 CYS A C 1
ATOM 3516 O O . CYS A 1 483 ? 31.924 16.325 -33.288 1.00 68.25 483 CYS A O 1
ATOM 3518 N N . SER A 1 484 ? 33.354 14.652 -33.663 1.00 69.25 484 SER A N 1
ATOM 3519 C CA . SER A 1 484 ? 32.376 13.554 -33.605 1.00 69.25 484 SER A CA 1
ATOM 3520 C C . SER A 1 484 ? 32.015 13.135 -32.174 1.00 69.25 484 SER A C 1
ATOM 3522 O O . SER A 1 484 ? 31.809 11.950 -31.907 1.00 69.25 484 SER A O 1
ATOM 3524 N N . ASN A 1 485 ? 32.010 14.096 -31.251 1.00 77.25 485 ASN A N 1
ATOM 3525 C CA . ASN A 1 485 ? 31.803 13.887 -29.824 1.00 77.25 485 ASN A CA 1
ATOM 3526 C C . ASN A 1 485 ? 30.398 14.385 -29.422 1.00 77.25 485 ASN A C 1
ATOM 3528 O O . ASN A 1 485 ? 30.069 15.538 -29.710 1.00 77.25 485 ASN A O 1
ATOM 3532 N N . PRO A 1 486 ? 29.582 13.588 -28.700 1.00 77.00 486 PRO A N 1
ATOM 3533 C CA . PRO A 1 486 ? 28.268 14.015 -28.195 1.00 77.00 486 PRO A CA 1
ATOM 3534 C C . PRO A 1 486 ? 28.358 14.913 -26.941 1.00 77.00 486 PRO A C 1
ATOM 3536 O O . PRO A 1 486 ? 27.345 15.231 -26.315 1.00 77.00 486 PRO A O 1
ATOM 3539 N N . ILE A 1 487 ? 29.574 15.295 -26.554 1.00 81.38 487 ILE A N 1
ATOM 3540 C CA . ILE A 1 487 ? 29.909 16.221 -25.472 1.00 81.38 487 ILE A CA 1
ATOM 3541 C C . ILE A 1 487 ? 30.907 17.217 -26.069 1.00 81.38 487 ILE A C 1
ATOM 3543 O O . ILE A 1 487 ? 31.824 16.784 -26.767 1.00 81.38 487 ILE A O 1
ATOM 3547 N N . SER A 1 488 ? 30.732 18.516 -25.831 1.00 77.94 488 SER A N 1
ATOM 3548 C CA . SER A 1 488 ? 31.661 19.535 -26.332 1.00 77.94 488 SER A CA 1
ATOM 3549 C C . SER A 1 488 ? 32.975 19.570 -25.540 1.00 77.94 488 SER A C 1
ATOM 3551 O O . SER A 1 488 ? 33.003 19.406 -24.320 1.00 77.94 488 SER A O 1
ATOM 3553 N N . ASP A 1 489 ? 34.076 19.842 -26.242 1.00 66.81 489 ASP A N 1
ATOM 3554 C CA . ASP A 1 489 ? 35.421 19.983 -25.663 1.00 66.81 489 ASP A CA 1
ATOM 3555 C C . ASP A 1 489 ? 35.722 21.423 -25.163 1.00 66.81 489 ASP A C 1
ATOM 3557 O O . ASP A 1 489 ? 36.806 21.708 -24.650 1.00 66.81 489 ASP A O 1
ATOM 3561 N N . SER A 1 490 ? 34.773 22.356 -25.306 1.00 69.44 490 SER A N 1
ATOM 3562 C CA . SER A 1 490 ? 34.902 23.771 -24.930 1.00 69.44 490 SER A CA 1
ATOM 3563 C C . SER A 1 490 ? 34.610 24.023 -23.446 1.00 69.44 490 SER A C 1
ATOM 3565 O O . SER A 1 490 ? 33.459 23.984 -23.015 1.00 69.44 490 SER A O 1
ATOM 3567 N N . SER A 1 491 ? 35.637 24.393 -22.672 1.00 63.34 491 SER A N 1
ATOM 3568 C CA . SER A 1 491 ? 35.533 24.661 -21.224 1.00 63.34 491 SER A CA 1
ATOM 3569 C C . SER A 1 491 ? 34.570 25.787 -20.827 1.00 63.34 491 SER A C 1
ATOM 3571 O O . SER A 1 491 ? 34.095 25.804 -19.693 1.00 63.34 491 SER A O 1
ATOM 3573 N N . ASP A 1 492 ? 34.289 26.733 -21.727 1.00 66.06 492 ASP A N 1
ATOM 3574 C CA . ASP A 1 492 ? 33.336 27.826 -21.488 1.00 66.06 492 ASP A CA 1
ATOM 3575 C C . ASP A 1 492 ? 31.878 27.455 -21.822 1.00 66.06 492 ASP A C 1
ATOM 3577 O O . ASP A 1 492 ? 30.966 28.104 -21.309 1.00 66.06 492 ASP A O 1
ATOM 3581 N N . GLU A 1 493 ? 31.657 26.410 -22.631 1.00 74.19 493 GLU A N 1
ATOM 3582 C CA . GLU A 1 493 ? 30.337 25.947 -23.088 1.00 74.19 493 GLU A CA 1
ATOM 3583 C C . GLU A 1 493 ? 30.246 24.405 -23.069 1.00 74.19 493 GLU A C 1
ATOM 3585 O O . GLU A 1 493 ? 30.220 23.774 -24.131 1.00 74.19 493 GLU A O 1
ATOM 3590 N N . PRO A 1 494 ? 30.231 23.766 -21.881 1.00 85.31 494 PRO A N 1
ATOM 3591 C CA . PRO A 1 494 ? 30.074 22.320 -21.751 1.00 85.31 494 PRO A CA 1
ATOM 3592 C C . PRO A 1 494 ? 28.620 21.912 -22.041 1.00 85.31 494 PRO A C 1
ATOM 3594 O O . PRO A 1 494 ? 27.710 22.098 -21.231 1.00 85.31 494 PRO A O 1
ATOM 3597 N N . LEU A 1 495 ? 28.405 21.340 -23.220 1.00 87.44 495 LEU A N 1
ATOM 3598 C CA . LEU A 1 495 ? 27.121 20.897 -23.748 1.00 87.44 495 LEU A CA 1
ATOM 3599 C C . LEU A 1 495 ? 27.148 19.382 -23.941 1.00 87.44 495 LEU A C 1
ATOM 3601 O O . LEU A 1 495 ? 28.148 18.819 -24.383 1.00 87.44 495 LEU A O 1
ATOM 3605 N N . LYS A 1 496 ? 26.025 18.727 -23.656 1.00 90.06 496 LYS A N 1
ATOM 3606 C CA . LYS A 1 496 ? 25.819 17.293 -23.873 1.00 90.06 496 LYS A CA 1
ATOM 3607 C C . LYS A 1 496 ? 24.566 17.084 -24.711 1.00 90.06 496 LYS A C 1
ATOM 3609 O O . LYS A 1 496 ? 23.502 17.581 -24.344 1.00 90.06 496 LYS A O 1
ATOM 3614 N N . ILE A 1 497 ? 24.677 16.299 -25.780 1.00 90.81 497 ILE A N 1
ATOM 3615 C CA . ILE A 1 497 ? 23.528 15.773 -26.522 1.00 90.81 497 ILE A CA 1
ATOM 3616 C C . ILE A 1 497 ? 23.372 14.273 -26.260 1.00 90.81 497 ILE A C 1
ATOM 3618 O O . ILE A 1 497 ? 24.346 13.534 -26.119 1.00 90.81 497 ILE A O 1
ATOM 3622 N N . SER A 1 498 ? 22.133 13.806 -26.232 1.00 90.44 498 SER A N 1
ATOM 3623 C CA . SER A 1 498 ? 21.792 12.394 -26.391 1.00 90.44 498 SER A CA 1
ATOM 3624 C C . SER A 1 498 ? 20.615 12.276 -27.344 1.00 90.44 498 SER A C 1
ATOM 3626 O O . SER A 1 498 ? 19.691 13.084 -27.276 1.00 90.44 498 SER A O 1
ATOM 3628 N N . ALA A 1 499 ? 20.649 11.277 -28.219 1.00 90.25 499 ALA A N 1
ATOM 3629 C CA . ALA A 1 499 ? 19.622 11.060 -29.224 1.00 90.25 499 ALA A CA 1
ATOM 3630 C C . ALA A 1 499 ? 19.057 9.640 -29.144 1.00 90.25 499 ALA A C 1
ATOM 3632 O O . ALA A 1 499 ? 19.782 8.697 -28.823 1.00 90.25 499 ALA A O 1
ATOM 3633 N N . GLN A 1 500 ? 17.768 9.503 -29.438 1.00 91.00 500 GLN A N 1
ATOM 3634 C CA . GLN A 1 500 ? 17.031 8.242 -29.480 1.00 91.00 500 GLN A CA 1
ATOM 3635 C C . GLN A 1 500 ? 16.128 8.235 -30.717 1.00 91.00 500 GLN A C 1
ATOM 3637 O O . GLN A 1 500 ? 15.582 9.274 -31.090 1.00 91.00 500 GLN A O 1
ATOM 3642 N N . VAL A 1 501 ? 15.958 7.074 -31.346 1.00 90.31 501 VAL A N 1
ATOM 3643 C CA . VAL A 1 501 ? 15.015 6.872 -32.456 1.00 90.31 501 VAL A CA 1
ATOM 3644 C C . VAL A 1 501 ? 13.854 6.041 -31.935 1.00 90.31 501 VAL A C 1
ATOM 3646 O O . VAL A 1 501 ? 14.090 5.004 -31.320 1.00 90.31 501 VAL A O 1
ATOM 3649 N N . LEU A 1 502 ? 12.621 6.490 -32.172 1.00 87.25 502 LEU A N 1
ATOM 3650 C CA . LEU A 1 502 ? 11.405 5.711 -31.931 1.00 87.25 502 LEU A CA 1
ATOM 3651 C C . LEU A 1 502 ? 10.664 5.510 -33.260 1.00 87.25 502 LEU A C 1
ATOM 3653 O O . LEU A 1 502 ? 10.573 6.448 -34.050 1.00 87.25 502 LEU A O 1
ATOM 3657 N N . GLY A 1 503 ? 10.138 4.308 -33.494 1.00 81.81 503 GLY A N 1
ATOM 3658 C CA . GLY A 1 503 ? 9.493 3.903 -34.750 1.00 81.81 503 GLY A CA 1
ATOM 3659 C C . GLY A 1 503 ? 10.059 2.580 -35.277 1.00 81.81 503 GLY A C 1
ATOM 3660 O O . GLY A 1 503 ? 11.206 2.247 -34.984 1.00 81.81 503 GLY A O 1
ATOM 3661 N N . LEU A 1 504 ? 9.237 1.831 -36.017 1.00 70.06 504 LEU A N 1
ATOM 3662 C CA . LEU A 1 504 ? 9.555 0.509 -36.592 1.00 70.06 504 LEU A CA 1
ATOM 3663 C C . LEU A 1 504 ? 9.156 0.395 -38.081 1.00 70.06 504 LEU A C 1
ATOM 3665 O O . LEU A 1 504 ? 9.166 -0.692 -38.640 1.00 70.06 504 LEU A O 1
ATOM 3669 N N . GLY A 1 505 ? 8.772 1.503 -38.716 1.00 68.12 505 GLY A N 1
ATOM 3670 C CA . GLY A 1 505 ? 8.353 1.553 -40.120 1.00 68.12 505 GLY A CA 1
ATOM 3671 C C . GLY A 1 505 ? 9.069 2.679 -40.870 1.00 68.12 505 GLY A C 1
ATOM 3672 O O . GLY A 1 505 ? 10.009 3.256 -40.326 1.00 68.12 505 GLY A O 1
ATOM 3673 N N . PRO A 1 506 ? 8.618 3.060 -42.080 1.00 76.25 506 PRO A N 1
ATOM 3674 C CA . PRO A 1 506 ? 9.289 4.080 -42.889 1.00 76.25 506 PRO A CA 1
ATOM 3675 C C . PRO A 1 506 ? 9.288 5.480 -42.254 1.00 76.25 506 PRO A C 1
ATOM 3677 O O . PRO A 1 506 ? 10.031 6.344 -42.706 1.00 76.25 506 PRO A O 1
ATOM 3680 N N . THR A 1 507 ? 8.488 5.732 -41.214 1.00 86.38 507 THR A N 1
ATOM 3681 C CA . THR A 1 507 ? 8.506 6.988 -40.454 1.00 86.38 507 THR A CA 1
ATOM 3682 C C . THR A 1 507 ? 9.101 6.783 -39.057 1.00 86.38 507 THR A C 1
ATOM 3684 O O . THR A 1 507 ? 8.610 6.009 -38.233 1.00 86.38 507 THR A O 1
ATOM 3687 N N . PHE A 1 508 ? 10.172 7.522 -38.770 1.00 89.06 508 PHE A N 1
ATOM 3688 C CA . PHE A 1 508 ? 10.892 7.509 -37.498 1.00 89.06 508 PHE A CA 1
ATOM 3689 C C . PHE A 1 508 ? 10.782 8.863 -36.795 1.00 89.06 508 PHE A C 1
ATOM 3691 O O . PHE A 1 508 ? 10.843 9.914 -37.429 1.00 89.06 508 PHE A O 1
ATOM 3698 N N . GLN A 1 509 ? 10.697 8.869 -35.464 1.00 91.62 509 GLN A N 1
ATOM 3699 C CA . GLN A 1 509 ? 10.747 10.089 -34.659 1.00 91.62 509 GLN A CA 1
ATOM 3700 C C . GLN A 1 509 ? 12.053 10.161 -33.859 1.00 91.62 509 GLN A C 1
ATOM 3702 O O . GLN A 1 509 ? 12.214 9.504 -32.824 1.00 91.62 509 GLN A O 1
ATOM 3707 N N . ILE A 1 510 ? 12.977 11.011 -34.317 1.00 91.94 510 ILE A N 1
ATOM 3708 C CA . ILE A 1 510 ? 14.219 11.298 -33.596 1.00 91.94 510 ILE A CA 1
ATOM 3709 C C . ILE A 1 510 ? 13.900 12.221 -32.421 1.00 91.94 510 ILE A C 1
ATOM 3711 O O . ILE A 1 510 ? 13.433 13.349 -32.594 1.00 91.94 510 ILE A O 1
ATOM 3715 N N . HIS A 1 511 ? 14.196 11.732 -31.223 1.00 93.25 511 HIS A N 1
ATOM 3716 C CA . HIS A 1 511 ? 14.159 12.470 -29.972 1.00 93.25 511 HIS A CA 1
ATOM 3717 C C . HIS A 1 511 ? 15.578 12.910 -29.614 1.00 93.25 511 HIS A C 1
ATOM 3719 O O . HIS A 1 511 ? 16.473 12.077 -29.470 1.00 93.25 511 HIS A O 1
ATOM 3725 N N . LEU A 1 512 ? 15.784 14.215 -29.451 1.00 93.19 512 LEU A N 1
ATOM 3726 C CA . LEU A 1 512 ? 17.043 14.798 -28.996 1.00 93.19 512 LEU A CA 1
ATOM 3727 C C . LEU A 1 512 ? 16.851 15.403 -27.610 1.00 93.19 512 LEU A C 1
ATOM 3729 O O . LEU A 1 512 ? 15.973 16.242 -27.427 1.00 93.19 512 LEU A O 1
ATOM 3733 N N . THR A 1 513 ? 17.718 15.057 -26.668 1.00 93.44 513 THR A N 1
ATOM 3734 C CA . THR A 1 513 ? 17.860 15.770 -25.396 1.00 93.44 513 THR A CA 1
ATOM 3735 C C . THR A 1 513 ? 19.181 16.526 -25.410 1.00 93.44 513 THR A C 1
ATOM 3737 O O . THR A 1 513 ? 20.239 15.926 -25.603 1.00 93.44 513 THR A O 1
ATOM 3740 N N . LEU A 1 514 ? 19.122 17.839 -25.199 1.00 91.94 514 LEU A N 1
ATOM 3741 C CA . LEU A 1 514 ? 20.275 18.731 -25.118 1.00 91.94 514 LEU A CA 1
ATOM 3742 C C . LEU A 1 514 ? 20.346 19.323 -23.704 1.00 91.94 514 LEU A C 1
ATOM 3744 O O . LEU A 1 514 ? 19.343 19.804 -23.174 1.00 91.94 514 LEU A O 1
ATOM 3748 N N . GLN A 1 515 ? 21.525 19.269 -23.0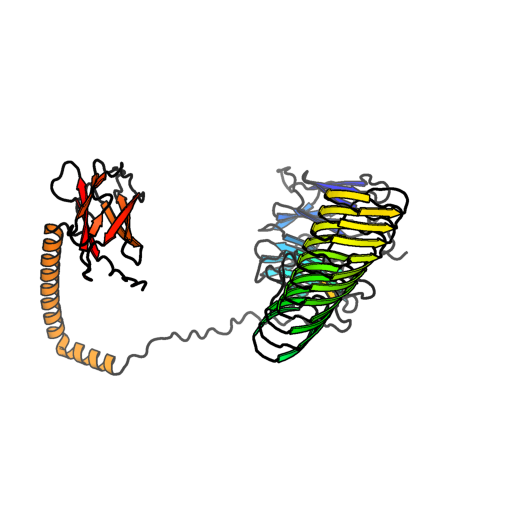87 1.00 91.25 515 GLN A N 1
ATOM 3749 C CA . GLN A 1 515 ? 21.756 19.709 -21.712 1.00 91.25 515 GLN A CA 1
ATOM 3750 C C . GLN A 1 515 ? 22.976 20.630 -21.644 1.00 91.25 515 GLN A C 1
ATOM 3752 O O . GLN A 1 515 ? 24.047 20.295 -22.155 1.00 91.25 515 GLN A O 1
ATOM 3757 N N . ASN A 1 516 ? 22.821 21.772 -20.971 1.00 89.50 516 ASN A N 1
ATOM 3758 C CA . ASN A 1 516 ? 23.934 22.632 -20.576 1.00 89.50 516 ASN A CA 1
ATOM 3759 C C . ASN A 1 516 ? 24.468 22.163 -19.212 1.00 89.50 516 ASN A C 1
ATOM 3761 O O . ASN A 1 516 ? 23.730 22.129 -18.226 1.00 89.50 516 ASN A O 1
ATOM 3765 N N . MET A 1 517 ? 25.747 21.789 -19.176 1.00 85.06 517 MET A N 1
ATOM 3766 C CA . MET A 1 517 ? 26.442 21.207 -18.025 1.00 85.06 517 MET A CA 1
ATOM 3767 C C . MET A 1 517 ? 27.311 22.234 -17.270 1.00 85.06 517 MET A C 1
ATOM 3769 O O . MET A 1 517 ? 28.197 21.839 -16.519 1.00 85.06 517 MET A O 1
ATOM 3773 N N . SER A 1 518 ? 27.130 23.547 -17.481 1.00 83.00 518 SER A N 1
ATOM 3774 C CA . SER A 1 518 ? 28.004 24.559 -16.866 1.00 83.00 518 SER A CA 1
ATOM 3775 C C . SER A 1 518 ? 27.659 24.815 -15.391 1.00 83.00 518 SER A C 1
ATOM 3777 O O . SER A 1 518 ? 26.598 25.366 -15.091 1.00 83.00 518 SER A O 1
ATOM 3779 N N . ASP A 1 519 ? 28.588 24.542 -14.472 1.00 74.56 519 ASP A N 1
ATOM 3780 C CA . ASP A 1 519 ? 28.406 24.848 -13.041 1.00 74.56 519 ASP A CA 1
ATOM 3781 C C . ASP A 1 519 ? 28.304 26.362 -12.760 1.00 74.56 519 ASP A C 1
ATOM 3783 O O . ASP A 1 519 ? 27.632 26.803 -11.830 1.00 74.56 519 ASP A O 1
ATOM 3787 N N . ASN A 1 520 ? 28.939 27.190 -13.599 1.00 68.19 520 ASN A N 1
ATOM 3788 C CA . ASN A 1 520 ? 29.073 28.643 -13.412 1.00 68.19 520 ASN A CA 1
ATOM 3789 C C . ASN A 1 520 ? 27.808 29.460 -13.763 1.00 68.19 520 ASN A C 1
ATOM 3791 O O . ASN A 1 520 ? 27.904 30.659 -14.026 1.00 68.19 520 ASN A O 1
ATOM 3795 N N . ASN A 1 521 ? 26.635 28.821 -13.803 1.00 69.25 521 ASN A N 1
ATOM 3796 C CA . ASN A 1 521 ? 25.334 29.418 -14.127 1.00 69.25 521 ASN A CA 1
ATOM 3797 C C . ASN A 1 521 ? 25.320 30.277 -15.420 1.00 69.25 521 ASN A C 1
ATOM 3799 O O . ASN A 1 521 ? 24.654 31.313 -15.491 1.00 69.25 521 ASN A O 1
ATOM 3803 N N . ARG A 1 522 ? 26.090 29.879 -16.446 1.00 81.44 522 ARG A N 1
ATOM 3804 C CA . ARG A 1 522 ? 26.170 30.577 -17.740 1.00 81.44 522 ARG A CA 1
ATOM 3805 C C . ARG A 1 522 ? 25.196 29.943 -18.742 1.00 81.44 522 ARG A C 1
ATOM 3807 O O . ARG A 1 522 ? 25.421 28.805 -19.151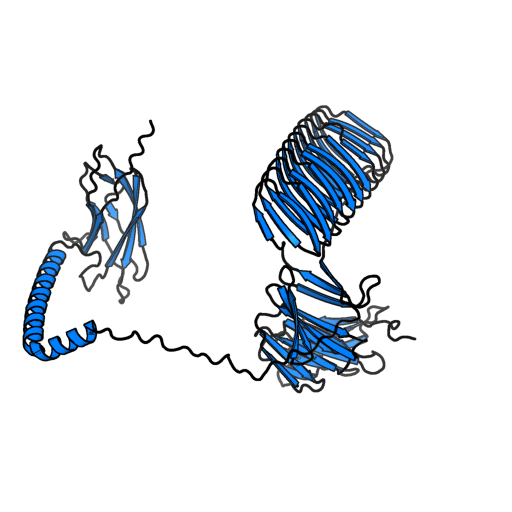 1.00 81.44 522 ARG A O 1
ATOM 3814 N N . PRO A 1 523 ? 24.131 30.636 -19.177 1.00 84.50 523 PRO A N 1
ATOM 3815 C CA . PRO A 1 523 ? 23.217 30.071 -20.158 1.00 84.50 523 PRO A CA 1
ATOM 3816 C C . PRO A 1 523 ? 23.784 30.194 -21.578 1.00 84.50 523 PRO A C 1
ATOM 3818 O O . PRO A 1 523 ? 24.141 31.296 -22.008 1.00 84.50 523 PRO A O 1
ATOM 3821 N N . SER A 1 524 ? 23.835 29.083 -22.315 1.00 85.94 524 SER A N 1
ATOM 3822 C CA . SER A 1 524 ? 24.264 29.070 -23.718 1.00 85.94 524 SER A CA 1
ATOM 3823 C C . SER A 1 524 ? 23.216 29.736 -24.612 1.00 85.94 524 SER A C 1
ATOM 3825 O O . SER A 1 524 ? 22.008 29.603 -24.387 1.00 85.94 524 SER A O 1
ATOM 3827 N N . LYS A 1 525 ? 23.688 30.465 -25.625 1.00 86.94 525 LYS A N 1
ATOM 3828 C CA . LYS A 1 525 ? 22.880 31.297 -26.526 1.00 86.94 525 LYS A CA 1
ATOM 3829 C C . LYS A 1 525 ? 23.193 30.985 -27.977 1.00 86.94 525 LYS A C 1
ATOM 3831 O O . LYS A 1 525 ? 24.247 30.442 -28.280 1.00 86.94 525 LYS A O 1
ATOM 3836 N N . ASP A 1 526 ? 22.280 31.391 -28.854 1.00 86.75 526 ASP A N 1
ATOM 3837 C CA . ASP A 1 526 ? 22.521 31.482 -30.294 1.00 86.75 526 ASP A CA 1
ATOM 3838 C C . ASP A 1 526 ? 23.005 30.157 -30.911 1.00 86.75 526 ASP A C 1
ATOM 3840 O O . ASP A 1 526 ? 23.836 30.126 -31.817 1.00 86.75 526 ASP A O 1
ATOM 3844 N N . LEU A 1 527 ? 22.454 29.050 -30.402 1.00 89.50 527 LEU A N 1
ATOM 3845 C CA . LEU A 1 527 ? 22.692 27.688 -30.866 1.00 89.50 527 LEU A CA 1
ATOM 3846 C C . LEU A 1 527 ? 21.623 27.258 -31.885 1.00 89.50 527 LEU A C 1
ATOM 3848 O O . LEU A 1 527 ? 20.467 27.687 -31.828 1.00 89.50 527 LEU A O 1
ATOM 3852 N N . ALA A 1 528 ? 21.992 26.356 -32.788 1.00 90.88 528 ALA A N 1
ATOM 3853 C CA . ALA A 1 528 ? 21.071 25.660 -33.678 1.00 90.88 528 ALA A CA 1
ATOM 3854 C C . ALA A 1 528 ? 21.461 24.184 -33.821 1.00 90.88 528 ALA A C 1
ATOM 3856 O O . ALA A 1 528 ? 22.644 23.848 -33.887 1.00 90.88 528 ALA A O 1
ATOM 3857 N N . ILE A 1 529 ? 20.454 23.316 -33.888 1.00 92.19 529 ILE A N 1
ATOM 3858 C CA . ILE A 1 529 ? 20.586 21.907 -34.258 1.00 92.19 529 ILE A CA 1
ATOM 3859 C C . ILE A 1 529 ? 20.417 21.809 -35.777 1.00 92.19 529 ILE A C 1
ATOM 3861 O O . ILE A 1 529 ? 19.454 22.345 -36.328 1.00 92.19 529 ILE A O 1
ATOM 3865 N N . VAL A 1 530 ? 21.333 21.108 -36.440 1.00 91.88 530 VAL A N 1
ATOM 3866 C CA . VAL A 1 530 ? 21.301 20.832 -37.881 1.00 91.88 530 VAL A CA 1
ATOM 3867 C C . VAL A 1 530 ? 21.402 19.327 -38.104 1.00 91.88 530 VAL A C 1
ATOM 3869 O O . VAL A 1 530 ? 22.276 18.674 -37.531 1.00 91.88 530 VAL A O 1
ATOM 3872 N N . PHE A 1 531 ? 20.528 18.781 -38.945 1.00 91.38 531 PHE A N 1
ATOM 3873 C CA . PHE A 1 531 ? 20.561 17.380 -39.361 1.00 91.38 531 PHE A CA 1
ATOM 3874 C C . PHE A 1 531 ? 21.226 17.250 -40.738 1.00 91.38 531 PHE A C 1
ATOM 3876 O O . PHE A 1 531 ? 21.076 18.121 -41.594 1.00 91.38 531 PHE A O 1
ATOM 3883 N N . HIS A 1 532 ? 21.965 16.163 -40.954 1.00 90.06 532 HIS A N 1
ATOM 3884 C CA . HIS A 1 532 ? 22.636 15.857 -42.214 1.00 90.06 532 HIS A CA 1
ATOM 3885 C C . HIS A 1 532 ? 22.600 14.347 -42.490 1.00 90.06 532 HIS A C 1
ATOM 3887 O O . HIS A 1 532 ? 23.021 13.541 -41.659 1.00 90.06 532 HIS A O 1
ATOM 3893 N N . CYS A 1 533 ? 22.104 13.992 -43.670 1.00 87.94 533 CYS A N 1
ATOM 3894 C CA . CYS A 1 533 ? 21.911 12.643 -44.200 1.00 87.94 533 CYS A CA 1
ATOM 3895 C C . CYS A 1 533 ? 22.156 12.653 -45.723 1.00 87.94 533 CYS A C 1
ATOM 3897 O O . CYS A 1 533 ? 22.413 13.715 -46.295 1.00 87.94 533 CYS A O 1
ATOM 3899 N N . ASP A 1 534 ? 22.082 11.494 -46.387 1.00 87.38 534 ASP A N 1
ATOM 3900 C CA . ASP A 1 534 ? 21.887 11.444 -47.843 1.00 87.38 534 ASP A CA 1
ATOM 3901 C C . ASP A 1 534 ? 20.394 11.659 -48.145 1.00 87.38 534 ASP A C 1
ATOM 3903 O O . ASP A 1 534 ? 19.555 10.844 -47.751 1.00 87.38 534 ASP A O 1
ATOM 3907 N N . ASP A 1 535 ? 20.072 12.746 -48.853 1.00 82.81 535 ASP A N 1
ATOM 3908 C CA . ASP A 1 535 ? 18.704 13.142 -49.230 1.00 82.81 535 ASP A CA 1
ATOM 3909 C C . ASP A 1 535 ? 17.983 12.092 -50.109 1.00 82.81 535 ASP A C 1
ATOM 3911 O O . ASP A 1 535 ? 16.783 12.202 -50.351 1.00 82.81 535 ASP A O 1
ATOM 3915 N N . LYS A 1 536 ? 18.704 11.073 -50.610 1.00 84.31 536 LYS A N 1
ATOM 3916 C CA . LYS A 1 536 ? 18.136 9.916 -51.329 1.00 84.31 536 LYS A CA 1
ATOM 3917 C C . LYS A 1 536 ? 17.574 8.827 -50.415 1.00 84.31 536 LYS A C 1
ATOM 3919 O O . LYS A 1 536 ? 16.804 8.000 -50.887 1.00 84.31 536 LYS A O 1
ATOM 3924 N N . LEU A 1 537 ? 18.019 8.768 -49.158 1.00 82.94 537 LEU A N 1
ATOM 3925 C CA . L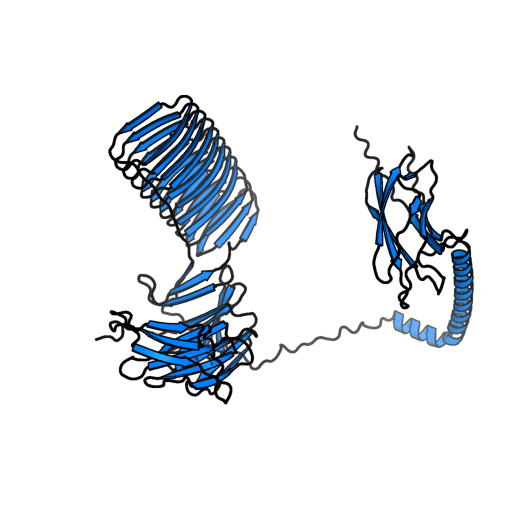EU A 1 537 ? 17.633 7.720 -48.206 1.00 82.94 537 LEU A CA 1
ATOM 3926 C C . LEU A 1 537 ? 16.616 8.240 -47.190 1.00 82.94 537 LEU A C 1
ATOM 3928 O O . LEU A 1 537 ? 15.650 7.545 -46.883 1.00 82.94 537 LEU A O 1
ATOM 3932 N N . TYR A 1 538 ? 16.825 9.463 -46.693 1.00 87.31 538 TYR A N 1
ATOM 3933 C CA . TYR A 1 538 ? 16.029 10.045 -45.616 1.00 87.31 538 TYR A CA 1
ATOM 3934 C C . TYR A 1 538 ? 15.555 11.459 -45.963 1.00 87.31 538 TYR A C 1
ATOM 3936 O O . TYR A 1 538 ? 16.364 12.322 -46.303 1.00 87.31 538 TYR A O 1
ATOM 3944 N N . HIS A 1 539 ? 14.260 11.719 -45.786 1.00 89.81 539 HIS A N 1
ATOM 3945 C CA . HIS A 1 539 ? 13.699 13.067 -45.732 1.00 89.81 539 HIS A CA 1
ATOM 3946 C C . HIS A 1 539 ? 13.486 13.483 -44.270 1.00 89.81 539 HIS A C 1
ATOM 3948 O O . HIS A 1 539 ? 13.097 12.669 -43.438 1.00 89.81 539 HIS A O 1
ATOM 3954 N N . ILE A 1 540 ? 13.755 14.744 -43.926 1.00 90.00 540 ILE A N 1
ATOM 3955 C CA . ILE A 1 540 ? 13.638 15.262 -42.553 1.00 90.00 540 ILE A CA 1
ATOM 3956 C C . ILE A 1 540 ? 12.759 16.511 -42.592 1.00 90.00 540 ILE A C 1
ATOM 3958 O O . ILE A 1 540 ? 13.134 17.485 -43.239 1.00 90.00 540 ILE A O 1
ATOM 3962 N N . GLU A 1 541 ? 11.633 16.517 -41.865 1.00 87.88 541 GLU A N 1
ATOM 3963 C CA . GLU A 1 541 ? 10.698 17.661 -41.853 1.00 87.88 541 GLU A CA 1
ATOM 3964 C C . GLU A 1 541 ? 11.383 18.985 -41.466 1.00 87.88 541 GLU A C 1
ATOM 3966 O O . GLU A 1 541 ? 11.051 20.061 -41.965 1.00 87.88 541 GLU A O 1
ATOM 3971 N N . LYS A 1 542 ? 12.269 18.911 -40.463 1.00 88.19 542 LYS A N 1
ATOM 3972 C CA . LYS A 1 542 ? 12.828 20.053 -39.729 1.00 88.19 542 LYS A CA 1
ATOM 3973 C C . LYS A 1 542 ? 14.357 19.898 -39.639 1.00 88.19 542 LYS A C 1
ATOM 3975 O O . LYS A 1 542 ? 14.889 19.658 -38.555 1.00 88.19 542 LYS A O 1
ATOM 3980 N N . PRO A 1 543 ? 15.088 20.030 -40.768 1.00 87.88 543 PRO A N 1
ATOM 3981 C CA . PRO A 1 543 ? 16.537 19.804 -40.827 1.00 87.88 543 PRO A CA 1
ATOM 3982 C C . PRO A 1 543 ? 17.348 20.897 -40.109 1.00 87.88 543 PRO A C 1
ATOM 3984 O O . PRO A 1 543 ? 18.542 20.724 -39.874 1.00 87.88 543 PRO A O 1
ATOM 3987 N N . TYR A 1 544 ? 16.704 22.007 -39.736 1.00 91.44 544 TYR A N 1
ATOM 3988 C CA . TYR A 1 544 ? 17.250 23.083 -38.914 1.00 91.44 544 TYR A CA 1
ATOM 3989 C C . TYR A 1 544 ? 16.272 23.397 -37.775 1.00 91.44 544 TYR A C 1
ATOM 3991 O O . TYR A 1 544 ? 15.100 23.685 -38.026 1.00 91.44 544 TYR A O 1
ATOM 3999 N N . ILE A 1 545 ? 16.753 23.381 -36.530 1.00 91.88 545 ILE A N 1
ATOM 4000 C CA . ILE A 1 545 ? 15.984 23.764 -35.339 1.00 91.88 545 ILE A CA 1
ATOM 4001 C C . ILE A 1 545 ? 16.795 24.796 -34.552 1.00 91.88 545 ILE A C 1
ATOM 4003 O O . ILE A 1 545 ? 17.868 24.491 -34.028 1.00 91.88 545 ILE A O 1
ATOM 4007 N N . GLN A 1 546 ? 16.277 26.020 -34.435 1.00 90.62 546 GLN A N 1
ATOM 4008 C CA . GLN A 1 546 ? 16.872 27.039 -33.569 1.00 90.62 546 GLN A CA 1
ATOM 4009 C C . GLN A 1 546 ? 16.657 26.659 -32.098 1.00 90.62 546 GLN A C 1
ATOM 4011 O O . GLN A 1 546 ? 15.539 26.360 -31.677 1.00 90.62 546 GLN A O 1
ATOM 4016 N N . VAL A 1 547 ? 17.731 26.675 -31.311 1.00 91.12 547 VAL A N 1
ATOM 4017 C CA . VAL A 1 547 ? 17.709 26.257 -29.906 1.00 91.12 547 VAL A CA 1
ATOM 4018 C C . VAL A 1 547 ? 17.422 27.481 -29.016 1.00 91.12 547 VAL A C 1
ATOM 4020 O O . VAL A 1 547 ? 18.068 28.519 -29.188 1.00 91.12 547 VAL A O 1
ATOM 4023 N N . PRO A 1 548 ? 16.465 27.406 -28.069 1.00 89.19 548 PRO A N 1
ATOM 4024 C CA . PRO A 1 548 ? 16.216 28.472 -27.100 1.00 89.19 548 PRO A CA 1
ATOM 4025 C C . PRO A 1 548 ? 17.372 28.608 -26.093 1.00 89.19 548 PRO A C 1
ATOM 4027 O O . PRO A 1 548 ? 18.260 27.764 -26.018 1.00 89.19 548 PRO A O 1
ATOM 4030 N N . LEU A 1 549 ? 17.337 29.661 -25.272 1.00 89.25 549 LEU A N 1
ATOM 4031 C CA . LEU A 1 549 ? 18.303 29.895 -24.191 1.00 89.25 549 LEU A CA 1
ATOM 4032 C C . LEU A 1 549 ? 18.444 28.655 -23.282 1.00 89.25 549 LEU A C 1
ATOM 4034 O O . LEU A 1 549 ? 17.510 28.327 -22.547 1.00 89.25 549 LEU A O 1
ATOM 4038 N N . LEU A 1 550 ? 19.611 27.999 -23.301 1.00 89.12 550 LEU A N 1
ATOM 4039 C CA . LEU A 1 550 ? 19.866 26.793 -22.506 1.00 89.12 550 LEU A CA 1
ATOM 4040 C C . LEU A 1 550 ? 20.335 27.166 -21.097 1.00 89.12 550 LEU A C 1
ATOM 4042 O O . LEU A 1 550 ? 21.520 27.423 -20.868 1.00 89.12 550 LEU A O 1
ATOM 4046 N N . VAL A 1 551 ? 19.408 27.166 -20.142 1.00 88.50 551 VAL A N 1
ATOM 4047 C CA . VAL A 1 551 ? 19.714 27.312 -18.714 1.00 88.50 551 VAL A CA 1
ATOM 4048 C C . VAL A 1 551 ? 20.462 26.058 -18.224 1.00 88.50 551 VAL A C 1
ATOM 4050 O O . VAL A 1 551 ? 20.049 24.946 -18.565 1.00 88.50 551 VAL A O 1
ATOM 4053 N N . PRO A 1 552 ? 21.551 26.193 -17.442 1.00 87.94 552 PRO A N 1
ATOM 4054 C CA . PRO A 1 552 ? 22.296 25.046 -16.926 1.00 87.94 552 PRO A CA 1
ATOM 4055 C C . PRO A 1 552 ? 21.450 24.071 -16.102 1.00 87.94 552 PRO A C 1
ATOM 4057 O O . PRO A 1 552 ? 20.505 24.458 -15.417 1.00 87.94 552 PRO A O 1
ATOM 4060 N N . GLY A 1 553 ? 21.804 22.788 -16.167 1.00 82.00 553 GLY A N 1
ATOM 4061 C CA . GLY A 1 553 ? 21.154 21.701 -15.431 1.00 82.00 553 GLY A CA 1
ATOM 4062 C C . GLY A 1 553 ? 19.848 21.185 -16.049 1.00 82.00 553 GLY A C 1
ATOM 4063 O O . GLY A 1 553 ? 19.565 19.994 -15.915 1.00 82.00 553 GLY A O 1
ATOM 4064 N N . LEU A 1 554 ? 19.087 22.018 -16.768 1.00 88.62 554 LEU A N 1
ATOM 4065 C CA . LEU A 1 554 ? 17.824 21.616 -17.399 1.00 88.62 554 LEU A CA 1
ATOM 4066 C C . LEU A 1 554 ? 18.028 20.748 -18.655 1.00 88.62 554 LEU A C 1
ATOM 4068 O O . LEU A 1 554 ? 18.980 20.922 -19.418 1.00 88.62 554 LEU A O 1
ATOM 4072 N N . LEU A 1 555 ? 17.086 19.824 -18.874 1.00 90.25 555 LEU A N 1
ATOM 4073 C CA . LEU A 1 555 ? 17.012 18.953 -20.048 1.00 90.25 555 LEU A CA 1
ATOM 4074 C C . LEU A 1 555 ? 16.036 19.543 -21.072 1.00 90.25 555 LEU A C 1
ATOM 4076 O O . LEU A 1 555 ? 14.838 19.632 -20.805 1.00 90.25 555 LEU A O 1
ATOM 4080 N N . TYR A 1 556 ? 16.536 19.915 -22.249 1.00 93.31 556 TYR A N 1
ATOM 4081 C CA . TYR A 1 556 ? 15.721 20.445 -23.342 1.00 93.31 556 TYR A CA 1
ATOM 4082 C C . TYR A 1 556 ? 15.491 19.355 -24.388 1.00 93.31 556 TYR A C 1
ATOM 4084 O O . TYR A 1 556 ? 16.446 18.841 -24.969 1.00 93.31 556 TYR A O 1
ATOM 4092 N N . ASN A 1 557 ? 14.224 19.006 -24.622 1.00 93.94 557 ASN A N 1
ATOM 4093 C CA . ASN A 1 557 ? 13.835 17.937 -25.537 1.00 93.94 557 ASN A CA 1
ATOM 4094 C C . ASN A 1 557 ? 13.307 18.502 -26.862 1.00 93.94 557 ASN A C 1
ATOM 4096 O O . ASN A 1 557 ? 12.350 19.274 -26.874 1.00 93.94 557 ASN A O 1
ATOM 4100 N N . PHE A 1 558 ? 13.893 18.062 -27.973 1.00 93.25 558 PHE A N 1
ATOM 4101 C CA . PHE A 1 558 ? 13.492 18.395 -29.339 1.00 93.25 558 PHE A CA 1
ATOM 4102 C C . PHE A 1 558 ? 13.072 17.120 -30.072 1.00 93.25 558 PHE A C 1
ATOM 4104 O O . PHE A 1 558 ? 13.595 16.037 -29.797 1.00 93.25 558 PHE A O 1
ATOM 4111 N N . LYS A 1 559 ? 12.133 17.240 -31.012 1.00 93.19 559 LYS A N 1
ATOM 4112 C CA . LYS A 1 559 ? 11.660 16.126 -31.840 1.00 93.19 559 LYS A CA 1
ATOM 4113 C C . LYS A 1 559 ? 11.621 16.543 -33.308 1.00 93.19 559 LYS A C 1
ATOM 4115 O O . LYS A 1 559 ? 11.136 17.632 -33.609 1.00 93.19 559 LYS A O 1
ATOM 4120 N N . THR A 1 560 ? 12.066 15.668 -34.203 1.00 92.38 560 THR A N 1
ATOM 4121 C CA . THR A 1 560 ? 11.764 15.746 -35.643 1.00 92.38 560 THR A CA 1
ATOM 4122 C C . THR A 1 560 ? 11.296 14.384 -36.127 1.00 92.38 560 THR A C 1
ATOM 4124 O O . THR A 1 560 ? 11.728 13.358 -35.594 1.00 92.38 560 THR A O 1
ATOM 4127 N N . GLN A 1 561 ? 10.423 14.366 -37.130 1.00 91.12 561 GLN A N 1
ATOM 4128 C CA . GLN A 1 561 ? 10.184 13.157 -37.907 1.00 91.12 561 GLN A CA 1
ATOM 4129 C C . GLN A 1 561 ? 11.232 13.045 -39.023 1.00 91.12 561 GLN A C 1
ATOM 4131 O O . GLN A 1 561 ? 11.803 14.052 -39.465 1.00 91.12 561 GLN A O 1
ATOM 4136 N N . VAL A 1 562 ? 11.519 11.802 -39.403 1.00 90.25 562 VAL A N 1
ATOM 4137 C CA . VAL A 1 562 ? 12.410 11.395 -40.489 1.00 90.25 562 VAL A CA 1
ATOM 4138 C C . VAL A 1 562 ? 11.713 10.283 -41.259 1.00 90.25 562 VAL A C 1
ATOM 4140 O O . VAL A 1 562 ? 11.326 9.278 -40.667 1.00 90.25 562 VAL A O 1
ATOM 4143 N N . GLU A 1 563 ? 11.553 10.467 -42.560 1.00 87.81 563 GLU A N 1
ATOM 4144 C CA . GLU A 1 563 ? 10.879 9.533 -43.461 1.00 87.81 563 GLU A CA 1
ATOM 4145 C C . GLU A 1 563 ? 11.917 8.814 -44.326 1.00 87.81 563 GLU A C 1
ATOM 4147 O O . GLU A 1 563 ? 12.881 9.429 -44.786 1.00 87.81 563 GLU A O 1
ATOM 4152 N N . TYR A 1 564 ? 11.735 7.516 -44.545 1.00 85.75 564 TYR A N 1
ATOM 4153 C CA . TYR A 1 564 ? 12.546 6.709 -45.449 1.00 85.75 564 TYR A CA 1
ATOM 4154 C C . TYR A 1 564 ? 11.982 6.785 -46.867 1.00 85.75 564 TYR A C 1
ATOM 4156 O O . TYR A 1 564 ? 10.787 6.588 -47.072 1.00 85.75 564 TYR A O 1
ATOM 4164 N N . VAL A 1 565 ? 12.846 7.084 -47.838 1.00 82.00 565 VAL A N 1
ATOM 4165 C CA . VAL A 1 565 ? 12.458 7.381 -49.235 1.00 82.00 565 VAL A CA 1
ATOM 4166 C C . VAL A 1 565 ? 13.133 6.419 -50.232 1.00 82.00 565 VAL A C 1
ATOM 4168 O O . VAL A 1 565 ? 13.066 6.608 -51.442 1.00 82.00 565 VAL A O 1
ATOM 4171 N N . SER A 1 566 ? 13.809 5.381 -49.729 1.00 76.25 566 SER A N 1
ATOM 4172 C CA . SER A 1 566 ? 14.570 4.414 -50.528 1.00 76.25 566 SER A CA 1
ATOM 4173 C C . SER A 1 566 ? 13.793 3.116 -50.744 1.00 76.25 566 SER A C 1
ATOM 4175 O O . SER A 1 566 ? 13.441 2.447 -49.778 1.00 76.25 566 SER A O 1
ATOM 4177 N N . ASP A 1 567 ? 13.652 2.693 -52.004 1.00 66.00 567 ASP A N 1
ATOM 4178 C CA . ASP A 1 567 ? 13.143 1.362 -52.394 1.00 66.00 567 ASP A CA 1
ATOM 4179 C C . ASP A 1 567 ? 14.165 0.220 -52.146 1.00 66.00 567 ASP A C 1
ATOM 4181 O O . ASP A 1 567 ? 14.000 -0.899 -52.634 1.00 66.00 567 ASP A O 1
ATOM 4185 N N . VAL A 1 568 ? 15.287 0.505 -51.473 1.00 69.12 568 VAL A N 1
ATOM 4186 C CA . VAL A 1 568 ? 16.397 -0.434 -51.246 1.00 69.12 568 VAL A CA 1
ATOM 4187 C C . VAL A 1 568 ? 16.827 -0.383 -49.784 1.00 69.12 568 VAL A C 1
ATOM 4189 O O . VAL A 1 568 ? 17.237 0.683 -49.321 1.00 69.12 568 VAL A O 1
ATOM 4192 N N . ASP A 1 569 ? 16.810 -1.533 -49.103 1.00 66.19 569 ASP A N 1
ATOM 4193 C CA . ASP A 1 569 ? 17.186 -1.698 -47.689 1.00 66.19 569 ASP A CA 1
ATOM 4194 C C . ASP A 1 569 ? 18.663 -1.366 -47.414 1.00 66.19 569 ASP A C 1
ATOM 4196 O O . ASP A 1 569 ? 19.550 -2.224 -47.375 1.00 66.19 569 ASP A O 1
ATOM 4200 N N . VAL A 1 570 ? 18.932 -0.080 -47.198 1.00 73.69 570 VAL A N 1
ATOM 4201 C CA . VAL A 1 570 ? 20.237 0.455 -46.804 1.00 73.69 570 VAL A CA 1
ATOM 4202 C C . VAL A 1 570 ? 20.056 1.384 -45.609 1.00 73.69 570 VAL A C 1
ATOM 4204 O O . VAL A 1 570 ? 19.518 2.486 -45.732 1.00 73.69 570 VAL A O 1
ATOM 4207 N N . SER A 1 571 ? 20.539 0.949 -44.445 1.00 73.81 571 SER A N 1
ATOM 4208 C CA . SER A 1 571 ? 20.667 1.787 -43.251 1.00 73.81 571 SER A CA 1
ATOM 4209 C C . SER A 1 571 ? 21.932 2.650 -43.338 1.00 73.81 571 SER A C 1
ATOM 4211 O O . SER A 1 571 ? 23.036 2.099 -43.389 1.00 73.81 571 SER A O 1
ATOM 4213 N N . ASP A 1 572 ? 21.796 3.976 -43.291 1.00 84.12 572 ASP A N 1
ATOM 4214 C CA . ASP A 1 572 ? 22.926 4.915 -43.186 1.00 84.12 572 ASP A CA 1
ATOM 4215 C C . ASP A 1 572 ? 22.791 5.826 -41.946 1.00 84.12 572 ASP A C 1
ATOM 4217 O O . ASP A 1 572 ? 21.823 5.754 -41.181 1.00 84.12 572 ASP A O 1
ATOM 4221 N N . GLN A 1 573 ? 23.811 6.646 -41.687 1.00 87.62 573 GLN A N 1
ATOM 4222 C CA . GLN A 1 573 ? 23.912 7.476 -40.495 1.00 87.62 573 GLN A CA 1
ATOM 4223 C C . GLN A 1 573 ? 23.317 8.874 -40.673 1.00 87.62 573 GLN A C 1
ATOM 4225 O O . GLN A 1 573 ? 23.878 9.714 -41.380 1.00 87.62 573 GLN A O 1
ATOM 4230 N N . VAL A 1 574 ? 22.277 9.190 -39.898 1.00 89.19 574 VAL A N 1
ATOM 4231 C CA . VAL A 1 574 ? 21.845 10.580 -39.697 1.00 89.19 574 VAL A CA 1
ATOM 4232 C C . VAL A 1 574 ? 22.802 11.245 -38.707 1.00 89.19 574 VAL A C 1
ATOM 4234 O O . VAL A 1 574 ? 22.943 10.817 -37.557 1.00 89.19 574 VAL A O 1
ATOM 4237 N N . ARG A 1 575 ? 23.476 12.310 -39.143 1.00 90.12 575 ARG A N 1
ATOM 4238 C CA . ARG A 1 575 ? 24.351 13.130 -38.299 1.00 90.12 575 ARG A CA 1
ATOM 4239 C C . ARG A 1 575 ? 23.589 14.338 -37.779 1.00 90.12 575 ARG A C 1
ATOM 4241 O O . ARG A 1 575 ? 22.984 15.075 -38.551 1.00 90.12 575 ARG A O 1
ATOM 4248 N N . ILE A 1 576 ? 23.669 14.562 -36.475 1.00 91.50 576 ILE A N 1
ATOM 4249 C CA . ILE A 1 576 ? 23.158 15.749 -35.796 1.00 91.50 576 ILE A CA 1
ATOM 4250 C C . ILE A 1 576 ? 24.347 16.591 -35.353 1.00 91.50 576 ILE A C 1
ATOM 4252 O O . ILE A 1 576 ? 25.219 16.112 -34.630 1.00 91.50 576 ILE A O 1
ATOM 4256 N N . LEU A 1 577 ? 24.366 17.848 -35.777 1.00 90.12 577 LEU A N 1
ATOM 4257 C CA . LEU A 1 577 ? 25.370 18.848 -35.435 1.00 90.12 577 LEU A CA 1
ATOM 4258 C C . LEU A 1 577 ? 24.710 19.923 -34.569 1.00 90.12 577 LEU A C 1
ATOM 4260 O O . LEU A 1 577 ? 23.612 20.369 -34.898 1.00 90.12 577 LEU A O 1
ATOM 4264 N N . VAL A 1 578 ? 25.377 20.390 -33.510 1.00 89.69 578 VAL A N 1
ATOM 4265 C CA . VAL A 1 578 ? 24.985 21.651 -32.855 1.00 89.69 578 VAL A CA 1
ATOM 4266 C C . VAL A 1 578 ? 26.036 22.709 -33.155 1.00 89.69 578 VAL A C 1
ATOM 4268 O O . VAL A 1 578 ? 27.223 22.530 -32.879 1.00 89.69 578 VAL A O 1
ATOM 4271 N N . VAL A 1 579 ? 25.587 23.809 -33.750 1.00 88.75 579 VAL A N 1
ATOM 4272 C CA . VAL A 1 579 ? 26.414 24.945 -34.168 1.00 88.75 579 VAL A CA 1
ATOM 4273 C C . VAL A 1 579 ? 26.012 26.188 -33.379 1.00 88.75 579 VAL A C 1
ATOM 4275 O O . VAL A 1 579 ? 24.827 26.419 -33.145 1.00 88.75 579 VAL A O 1
ATOM 4278 N N . GLY A 1 580 ? 26.987 27.003 -32.982 1.00 85.94 580 GLY A N 1
ATOM 4279 C CA . GLY A 1 580 ? 26.731 28.379 -32.553 1.00 85.94 580 GLY A CA 1
ATOM 4280 C C . GLY A 1 580 ? 26.726 29.306 -33.767 1.00 85.94 580 GLY A C 1
ATOM 4281 O O . GLY A 1 580 ? 27.573 29.152 -34.642 1.00 85.94 580 GLY A O 1
ATOM 4282 N N . GLN A 1 581 ? 25.823 30.288 -33.823 1.00 77.31 581 GLN A N 1
ATOM 4283 C CA . GLN A 1 581 ? 25.652 31.201 -34.972 1.00 77.31 581 GLN A CA 1
ATOM 4284 C C . GLN A 1 581 ? 26.939 31.940 -35.390 1.00 77.31 581 GLN A C 1
ATOM 4286 O O . GLN A 1 581 ? 27.074 32.336 -36.545 1.00 77.31 581 GLN A O 1
ATOM 4291 N N . ASN A 1 582 ? 27.894 32.101 -34.468 1.00 72.38 582 ASN A N 1
ATOM 4292 C CA . ASN A 1 582 ? 29.182 32.761 -34.701 1.00 72.38 582 ASN A CA 1
ATOM 4293 C C . ASN A 1 582 ? 30.334 31.793 -35.068 1.00 72.38 582 ASN A C 1
ATOM 4295 O O . ASN A 1 582 ? 31.469 32.242 -35.224 1.00 72.38 582 ASN A O 1
ATOM 4299 N N . SER A 1 583 ? 30.077 30.483 -35.189 1.00 75.88 583 SER A N 1
ATOM 4300 C CA . SER A 1 583 ? 31.081 29.450 -35.491 1.00 75.88 583 SER A CA 1
ATOM 4301 C C . SER A 1 583 ? 30.738 28.675 -36.762 1.00 75.88 583 SER A C 1
ATOM 4303 O O . SER A 1 583 ? 29.625 28.184 -36.931 1.00 75.88 583 SER A O 1
ATOM 4305 N N . THR A 1 584 ? 31.729 28.486 -37.635 1.00 71.50 584 THR A N 1
ATOM 4306 C CA . THR A 1 584 ? 31.636 27.588 -38.800 1.00 71.50 584 THR A CA 1
ATOM 4307 C C . THR A 1 584 ? 32.005 26.136 -38.478 1.00 71.50 584 THR A C 1
ATOM 4309 O O . THR A 1 584 ? 31.889 25.272 -39.345 1.00 71.50 584 THR A O 1
ATOM 4312 N N . GLN A 1 585 ? 32.443 25.850 -37.247 1.00 78.50 585 GLN A N 1
ATOM 4313 C CA . GLN A 1 585 ? 32.696 24.497 -36.744 1.00 78.50 585 GLN A CA 1
ATOM 4314 C C . GLN A 1 585 ? 31.606 24.095 -35.733 1.00 78.50 585 GLN A C 1
ATOM 4316 O O . GLN A 1 585 ? 31.234 24.924 -34.894 1.00 78.50 585 GLN A O 1
ATOM 4321 N N . PRO A 1 586 ? 31.089 22.851 -35.786 1.00 83.50 586 PRO A N 1
ATOM 4322 C CA . PRO A 1 586 ? 30.125 22.362 -34.807 1.00 83.50 586 PRO A CA 1
ATOM 4323 C C . PRO A 1 586 ? 30.780 22.207 -33.432 1.00 83.50 586 PRO A C 1
ATOM 4325 O O . PRO A 1 586 ? 31.916 21.750 -33.320 1.00 83.50 586 PRO A O 1
ATOM 4328 N N . LEU A 1 587 ? 30.044 22.579 -32.385 1.00 82.38 587 LEU A N 1
ATOM 4329 C CA . LEU A 1 587 ? 30.496 22.507 -30.990 1.00 82.38 587 LEU A CA 1
ATOM 4330 C C . LEU A 1 587 ? 30.461 21.069 -30.450 1.00 82.38 587 LEU A C 1
ATOM 4332 O O . LEU A 1 587 ? 31.200 20.729 -29.529 1.00 82.38 587 LEU A O 1
ATOM 4336 N N . LEU A 1 588 ? 29.582 20.244 -31.021 1.00 85.94 588 LEU A N 1
ATOM 4337 C CA . LEU A 1 588 ? 29.394 18.824 -30.729 1.00 85.94 588 LEU A CA 1
ATOM 4338 C C . LEU A 1 588 ? 28.631 18.159 -31.886 1.00 85.94 588 LEU A C 1
ATOM 4340 O O . LEU A 1 588 ? 27.896 18.831 -32.623 1.00 85.94 588 LEU A O 1
ATOM 4344 N N . ALA A 1 589 ? 28.761 16.840 -32.015 1.00 85.94 589 ALA A N 1
ATOM 4345 C CA . ALA A 1 589 ? 28.013 16.054 -32.989 1.00 85.94 589 ALA A CA 1
ATOM 4346 C C . ALA A 1 589 ? 27.638 14.665 -32.460 1.00 85.94 589 ALA A C 1
ATOM 4348 O O . ALA A 1 589 ? 28.418 14.002 -31.777 1.00 85.94 589 ALA A O 1
ATOM 4349 N N . ALA A 1 590 ? 26.459 14.191 -32.853 1.00 87.00 590 ALA A N 1
ATOM 4350 C CA . ALA A 1 590 ? 26.031 12.808 -32.687 1.00 87.00 590 ALA A CA 1
ATOM 4351 C C . ALA A 1 590 ? 25.800 12.168 -34.061 1.00 87.00 590 ALA A C 1
ATOM 4353 O O . ALA A 1 590 ? 25.279 12.811 -34.971 1.00 87.00 590 ALA A O 1
ATOM 4354 N N . ALA A 1 591 ? 26.159 10.895 -34.209 1.00 87.25 591 ALA A N 1
ATOM 4355 C CA . ALA A 1 591 ? 25.784 10.081 -35.360 1.00 87.25 591 ALA A CA 1
ATOM 4356 C C . ALA A 1 591 ? 24.825 8.986 -34.886 1.00 87.25 591 ALA A C 1
ATOM 4358 O O . ALA A 1 591 ? 25.151 8.231 -33.969 1.00 87.25 591 ALA A O 1
ATOM 4359 N N . ILE A 1 592 ? 23.646 8.924 -35.497 1.00 88.44 592 ILE A N 1
ATOM 4360 C CA . ILE A 1 592 ? 22.650 7.880 -35.276 1.00 88.44 592 ILE A CA 1
ATOM 4361 C C . ILE A 1 592 ? 22.772 6.886 -36.424 1.00 88.44 592 ILE A C 1
ATOM 4363 O O . ILE A 1 592 ? 22.590 7.272 -37.574 1.00 88.44 592 ILE A O 1
ATOM 4367 N N . ASN A 1 593 ? 23.021 5.611 -36.123 1.00 87.62 593 ASN A N 1
ATOM 4368 C CA . ASN A 1 593 ? 22.671 4.543 -37.059 1.00 87.62 593 ASN A CA 1
ATOM 4369 C C . ASN A 1 593 ? 21.141 4.457 -37.067 1.00 87.62 593 ASN A C 1
ATOM 4371 O O . ASN A 1 593 ? 20.562 4.132 -36.027 1.00 87.62 593 ASN A O 1
ATOM 4375 N N . MET A 1 594 ? 20.489 4.769 -38.185 1.00 86.62 594 MET A N 1
ATOM 4376 C CA . MET A 1 594 ? 19.052 4.520 -38.296 1.00 86.62 594 MET A CA 1
ATOM 4377 C C . MET A 1 594 ? 18.808 3.000 -38.299 1.00 86.62 594 MET A C 1
ATOM 4379 O O . MET A 1 594 ? 19.632 2.263 -38.852 1.00 86.62 594 MET A O 1
ATOM 4383 N N . PRO A 1 595 ? 17.727 2.504 -37.672 1.00 83.50 595 PRO A N 1
ATOM 4384 C CA . PRO A 1 595 ? 17.333 1.107 -37.823 1.00 83.50 595 PRO A CA 1
ATOM 4385 C C . PRO A 1 595 ? 16.951 0.815 -39.284 1.00 83.50 595 PRO A C 1
ATOM 4387 O O . PRO A 1 595 ? 16.705 1.733 -40.071 1.00 83.50 595 PRO A O 1
ATOM 4390 N N . ALA A 1 596 ? 16.909 -0.468 -39.648 1.00 75.88 596 ALA A N 1
ATOM 4391 C CA . ALA A 1 596 ? 16.288 -0.884 -40.901 1.00 75.88 596 ALA A CA 1
ATOM 4392 C C . ALA A 1 596 ? 14.777 -0.595 -40.859 1.00 75.88 596 ALA A C 1
ATOM 4394 O O . ALA A 1 596 ? 14.179 -0.570 -39.780 1.00 75.88 596 ALA A O 1
ATOM 4395 N N . CYS A 1 597 ? 14.173 -0.380 -42.026 1.00 69.81 597 CYS A N 1
ATOM 4396 C CA . CYS A 1 597 ? 12.723 -0.329 -42.149 1.00 69.81 597 CYS A CA 1
ATOM 4397 C C . CYS A 1 597 ? 12.215 -1.753 -42.354 1.00 69.81 597 CYS A C 1
ATOM 4399 O O . CYS A 1 597 ? 12.571 -2.375 -43.349 1.00 69.81 597 CYS A O 1
ATOM 4401 N N . ASP A 1 598 ? 11.354 -2.250 -41.468 1.00 62.56 598 ASP A N 1
ATOM 4402 C CA . ASP A 1 598 ? 10.571 -3.442 -41.785 1.00 62.56 598 ASP A CA 1
ATOM 4403 C C . ASP A 1 598 ? 9.482 -3.020 -42.786 1.00 62.56 598 ASP A C 1
ATOM 4405 O O . ASP A 1 598 ? 8.420 -2.515 -42.408 1.00 62.56 598 ASP A O 1
ATOM 4409 N N . ILE A 1 599 ? 9.771 -3.158 -44.086 1.00 58.06 599 ILE A N 1
ATOM 4410 C CA . ILE A 1 599 ? 8.784 -2.942 -45.149 1.00 58.06 599 ILE A CA 1
ATOM 4411 C C . ILE A 1 599 ? 7.758 -4.075 -45.059 1.00 58.06 599 ILE A C 1
ATOM 4413 O O . ILE A 1 599 ? 7.960 -5.179 -45.561 1.00 58.06 599 ILE A O 1
ATOM 4417 N N . LEU A 1 600 ? 6.646 -3.795 -44.380 1.00 50.47 600 LEU A N 1
ATOM 4418 C CA . LEU A 1 600 ? 5.468 -4.651 -44.400 1.00 50.47 600 LEU A CA 1
ATOM 4419 C C . LEU A 1 600 ? 4.820 -4.566 -45.787 1.00 50.47 600 LEU A C 1
ATOM 4421 O O . LEU A 1 600 ? 4.006 -3.679 -46.045 1.00 50.47 600 LEU A O 1
ATOM 4425 N N . ASP A 1 601 ? 5.176 -5.512 -46.657 1.00 41.44 601 ASP A N 1
ATOM 4426 C CA . ASP A 1 601 ? 4.441 -5.825 -47.885 1.00 41.44 601 ASP A CA 1
ATOM 4427 C C . ASP A 1 601 ? 3.014 -6.281 -47.523 1.00 41.44 601 ASP A C 1
ATOM 4429 O O . ASP A 1 601 ? 2.737 -7.466 -47.332 1.00 41.44 601 ASP A O 1
ATOM 4433 N N . ILE A 1 602 ? 2.095 -5.319 -47.400 1.00 41.94 602 ILE A N 1
ATOM 4434 C CA . ILE A 1 602 ? 0.657 -5.577 -47.290 1.00 41.94 602 ILE A CA 1
ATOM 4435 C C . ILE A 1 602 ? 0.137 -5.882 -48.702 1.00 41.94 602 ILE A C 1
ATOM 4437 O O . ILE A 1 602 ? -0.178 -4.966 -49.467 1.00 41.94 602 ILE A O 1
ATOM 4441 N N . ILE A 1 603 ? 0.085 -7.176 -49.034 1.00 35.25 603 ILE A N 1
ATOM 4442 C CA . ILE A 1 603 ? -0.420 -7.751 -50.295 1.00 35.25 603 ILE A CA 1
ATOM 4443 C C . ILE A 1 603 ? -1.554 -8.733 -49.986 1.00 35.25 603 ILE A C 1
ATOM 4445 O O . ILE A 1 603 ? -1.327 -9.629 -49.142 1.00 35.25 603 ILE A O 1
#

Secondary structure (DSSP, 8-state):
--GGGSPPPEEEE-TTSEEEEE-TTT--EEEEEE-B-SSS---B--EEEEEEEEETTTEEEEEEEETTSEEEEEETT-SBPEEEEE-SS-EEEEEE-TTT-EEEEEETTTEEEEEETTS-EEEEEE-SS-EEEEEEEEETTTTEEEEEEEETTSEEEEEETTEEEEEEE-SS-EEEEEEEEETTEEEEEEEEE-S----EEEE-SS-EEEEEEES-EEEEE-SS-EEEEEEES-EEEEE-SS-EEEEEESSEEEEEE-SS-EEEEEESSEEEEEE-SS-EEEEEESSEEEEEESSS-EEEEEEES-EEEEESSS-EEEEEEES-EEEEEEEEEEEEEEEEES-EEEEEEEEEEEEEESSS-EEEEEEEEEEEEEE-TT-EEEEEEES-EEEEESS------------EEE--TT---PPP---S------------PPPPHHHHHHHHHHHHHHHHHHHHHHHHHHHHHHHHHHHHHHHHHTT--SB---TTS-EEEEEEEE-SSSEEEEEEEEEE--TT---B-SEEEEEE--TTTEEES-SEEEPP-B-TTPEEEEEEEEEE--SS----EEEEEEEETT-SS-SEEEEEEPPPP------

Sequence (603 aa):
MSEDHAVSCLVVGTESGEIFMLDPEAFTILETMSLCGSGNDSSPLVPAQVAATGLYDVEYRVVTACRDGSVCLVRRGWKEAKVLAQLSAQVVDMIVQSDNASIVLATMDHSLHCYSKKGKKQWEVKLAAPVSTLTPLALPHVGTTLVCVALLGGAVHFYSGRQLCDVITASDTVSAMLFGRFGQEEHSLILVTVGESLGLVIVGEGLSLVIVDEGLGLVIVGEGLGLVIVGEGLGLVIVGEGLGLVTVDEDLVLVTVGEGLVLVTVSERLVLVIVGEGLGLVIVGEDLVLVTVGEGLGLVTVGEDLVLVTVGEGLGLVIVGEDLVLVIVGEGLGLVIVVGEGLVLVTAGEDLVLVTVGEGLGLVIVGEDLVMVTVGEGLVLVTAGEDLVLVIVGEGLGLVIVGGALLVKILKRTAHFVPQSSGPGLVPVQHIKMIIPKKSKLFVEQTMREREDSSRMHQTFHQDLLRLRLSTARSCVKALQSCSNPISDSSDEPLKISAQVLGLGPTFQIHLTLQNMSDNNRPSKDLAIVFHCDDKLYHIEKPYIQVPLLVPGLLYNFKTQVEYVSDVDVSDQVRILVVGQNSTQPLLAAAINMPACDILDII

Organism: NCBI:txid170555

Radius of gyration: 39.02 Å; chains: 1; bounding box: 116×65×96 Å